Protein AF-A0AAW1Q5T8-F1 (afdb_monomer)

InterPro domains:
  IPR002641 Patatin-like phospholipase domain [PF01734] (44-123)
  IPR002641 Patatin-like phospholipase domain [PS51635] (44-429)
  IPR016035 Acyl transferase/acyl hydrolase/lysophospholipase [SSF52151] (39-490)

Mean predicted aligned error: 12.81 Å

Foldseek 3Di:
DDDDDDDPPQPPPCPPQFQTDAFADQAAAWEWDWDFDFLFQEEEWEFAFFLLSLLVLLVVQSLQLLLLVLCLVCQVPIATDPPTPDRGRDNDSNRHGYQVQSLHQEYEYFASSLLLSLQSQLLLPPFQLLVDPLLVVLLVVQACDCPALSNVLSVSDVRHDDSSRAGRSGSNSVSSLCQSLLCLQFPAPPLLDPCVLVVQQPDCVVRVVVVVVVVVVVPPDDDDDPDVVVVVCVVCVVQPDDDDDSVSNSVPDDSVRSSVVCQQCNLVRHARGERRSLLVSLCNRLPQDKLPPPSSGSHKYWYWWAFPVVGWTKIWTQNDVVSKTWIKTQALDDDPVVCVLVVVVQDDPQDVLQVVVNNRMDTDIQWMWGSSQRNSQQNQARSHYHWGKTWTWGFGDDDPDDDDRDIDTDITTIHHSLLPASICQVVSLVVSQSVVDDPDPDDRQSLSAAYETEYSAAAPDDLDQPDPPDDPCSCPRVQNSVSNCSNRVRVVVCVVVCCCCVCPPNNHDCLRHHYQYFYQCLLDPDVPPPDFDADSNRHGLNVLSSDSRDSVCSSVSNSSSSSSCSSCVVSSSCSCCQRSNDDPPSPD

Nearest PDB structures (foldseek):
  4pka-assembly1_X  TM=7.170E-01  e=7.133E-14  Solanum cardiophyllum
  1oxw-assembly1_B  TM=7.254E-01  e=3.606E-13  Solanum cardiophyllum
  8v84-assembly1_Z  TM=2.353E-01  e=6.059E+00  Saccharomyces cerevisiae BY4741

Secondary structure (DSSP, 8-state):
---------------TTPPPPP---SS---B--B----SSEEEEEE---GGGGHHHHHHHHHHHHHHHHHHHHTTTTPPBPTT-S-SS--SSGGG-B--GGGT-SEEEEETHHHHHHHHHHTTTTT--GGG-HHHHHHHHHS---TTSHHHHHHHHHHHH--GGG--TT-HHHHHHHHHHHHHHHSPPP-TT-TTHHHHHS--HHHHHHHHHHHHHHHHS---S-TTHHHHHHHHHHHH--S---HHHHHTTS-HHHHHHHHHHHHHHHS-SS-SHHHHHHHHHHHTT-BTTSTTS-SSEEEEEEEETTTTEEEEEEEETTTTEEEEEEE-SS--HHHHHHTTGGGSPP--TTSSTT-TTEEEEES-B-BHHHHHHHHT--TTTSPPEEEEEEE-PPPPTT--S-PPEEEEEEEEEGGGT-S--HHHHHHHHHHTT--SS-----GGGEEEEEE---B--S----SSTT--HHHHHHTTSHHHHHHHHHHHHHHHHHHIIIIIIIS---GGGEEEE--BTTTTSS-TT--S----TTS--HHHHHT-SS-GGGHHHHHHHHHHHHHHHHHHHHHHIIIIIS--TT---

pLDDT: mean 72.81, std 19.23, range [24.62, 97.06]

Solvent-accessible surface area (backbone atoms only — not comparable to full-atom values): 32273 Å² total; per-residue (Å²): 134,83,83,74,77,78,76,85,69,76,72,89,60,67,54,91,68,47,60,74,85,77,58,51,44,82,52,74,53,50,46,50,42,64,59,68,74,71,87,38,54,26,34,40,22,24,17,31,37,45,66,24,36,44,21,37,44,46,40,49,43,55,49,52,50,46,48,38,47,52,49,45,74,43,42,91,81,49,49,60,38,89,91,22,77,42,85,67,78,59,93,48,56,71,67,39,45,59,50,68,31,82,72,26,59,30,32,16,4,3,16,41,12,17,51,54,27,49,34,30,22,25,39,19,48,90,31,52,53,57,74,36,68,58,45,52,48,43,66,71,62,45,44,83,55,57,88,43,61,68,10,43,53,30,48,54,46,62,61,32,48,42,64,46,47,33,40,57,24,22,55,64,26,54,49,46,49,52,62,53,36,38,66,44,40,55,34,70,69,73,66,84,49,78,73,50,62,75,72,64,51,61,59,70,83,61,40,48,59,53,52,48,54,50,46,56,68,67,69,50,94,77,84,90,78,88,67,63,54,62,63,48,48,53,54,41,67,75,72,52,69,101,68,93,46,80,67,66,61,56,75,74,43,54,72,71,52,45,34,54,49,45,65,66,44,36,48,74,78,40,42,52,22,56,55,65,32,41,50,54,51,33,42,61,41,42,48,90,37,26,70,76,37,84,82,39,54,72,24,14,39,34,37,29,21,25,32,61,84,79,68,37,50,32,32,40,39,36,42,50,94,78,69,44,29,22,38,34,34,68,41,75,64,79,52,73,65,54,38,60,74,66,50,49,90,52,56,75,74,70,53,96,62,51,59,71,89,39,73,43,47,42,74,47,71,66,38,31,39,44,52,39,39,55,32,46,14,10,46,8,34,81,52,39,24,54,68,23,74,34,59,42,30,34,63,60,57,85,54,102,85,56,90,69,81,54,74,45,74,46,77,42,47,22,23,18,3,33,82,74,33,12,39,32,48,68,59,43,51,51,55,55,55,52,74,66,50,75,86,50,92,69,76,91,59,71,81,44,39,29,36,42,34,34,35,28,51,46,51,92,69,84,83,75,63,97,47,94,83,61,50,74,62,53,45,51,66,71,71,38,49,54,60,50,49,50,42,51,48,41,37,50,52,50,49,53,49,43,51,47,47,42,41,72,73,67,59,42,59,71,69,34,58,39,74,50,71,40,34,55,67,65,45,41,99,48,95,83,58,94,59,76,71,57,42,93,78,67,49,41,50,50,65,54,49,68,48,41,80,56,72,89,42,54,66,57,35,44,52,50,14,52,35,38,36,51,64,38,29,57,58,55,48,47,32,39,43,60,62,53,54,55,59,98,80,72,89,121

Sequence (588 aa):
MTDIAPSAVVKDQAKAGKPPTIVYPDQPVPYLRVERKRPLKTILSIDGGGIRGLIPAVVLEYLEFSIKQAIVKGRAAIKVTADSELKTIPDDPNKFYILLADYFDVVAGTSTGAILATYLAAKGAKYDAPADPDIKRFLAGLPADTALSGGRDAAYWRKRYSANSLHRGAISSAQAIFLAKSNFIFPKPDFSNPKMLDNVLPPEEELNPLLATIKDRITGPVRFYDILGHAKNWFIDRIAGDTWTKASLLDKLSAEQREKLASSLWGVLRPKYTAQGIEATLKLVLEDARFSTKDALHTSLVVQSFELDYNRPFTFWFHRPAQMSGYATLSRALTKEEEQDMDLNFFEPPTEDDFTWLPEFTFIPGVDVSLAQVVRSSTAAPTFLPAATVDLTYTPKKGPNSPGNVPVTVPRQLCDGGVCANSPTMIAVAFAVGSLRDGNDLPINLKQTATLSLGTGQTVTSTKLASPDAGALDWVLRGGRLVDILSSSAPEIQAALGEFFLFKEIGLHVLQFVRIQTTAINIEGSPDDEKDIPLSSGRNPSEVLKHMDDSTFTWDLLEIGERAVQANWTLIDAFVKHNLFPGEGNES

Organism: NCBI:txid41462

Radius of gyration: 26.22 Å; Cα contacts (8 Å, |Δi|>4): 1031; chains: 1; bounding box: 91×66×71 Å

Structure (mmCIF, N/CA/C/O backbone):
data_AF-A0AAW1Q5T8-F1
#
_entry.id   AF-A0AAW1Q5T8-F1
#
loop_
_atom_site.group_PDB
_atom_site.id
_atom_site.type_symbol
_atom_site.label_atom_id
_atom_site.label_alt_id
_atom_site.label_comp_id
_atom_site.label_asym_id
_atom_site.label_entity_id
_atom_site.label_seq_id
_atom_site.pdbx_PDB_ins_code
_atom_site.Cartn_x
_atom_site.Cartn_y
_atom_site.Cartn_z
_atom_site.occupancy
_atom_site.B_iso_or_equiv
_atom_site.auth_seq_id
_atom_site.auth_comp_id
_atom_site.auth_asym_id
_atom_site.auth_atom_id
_atom_site.pdbx_PDB_model_num
ATOM 1 N N . MET A 1 1 ? -43.045 3.333 -20.125 1.00 30.61 1 MET A N 1
ATOM 2 C CA . MET A 1 1 ? -42.850 2.638 -18.839 1.00 30.61 1 MET A CA 1
ATOM 3 C C . MET A 1 1 ? -41.434 2.112 -18.861 1.00 30.61 1 MET A C 1
ATOM 5 O O . MET A 1 1 ? -41.093 1.363 -19.760 1.00 30.61 1 MET A O 1
ATOM 9 N N . THR A 1 2 ? -40.595 2.682 -18.009 1.00 27.05 2 THR A N 1
ATOM 10 C CA . THR A 1 2 ? -39.153 2.450 -17.909 1.00 27.05 2 THR A CA 1
ATOM 11 C C . THR A 1 2 ? -38.882 1.087 -17.286 1.00 27.05 2 THR A C 1
ATOM 13 O O . THR A 1 2 ? -39.227 0.881 -16.122 1.00 27.05 2 THR A O 1
ATOM 16 N N . ASP A 1 3 ? -38.256 0.191 -18.046 1.00 24.62 3 ASP A N 1
ATOM 17 C CA . ASP A 1 3 ? -37.654 -1.029 -17.515 1.00 24.62 3 ASP A CA 1
ATOM 18 C C . ASP A 1 3 ? -36.470 -0.643 -16.625 1.00 24.62 3 ASP A C 1
ATOM 20 O O . ASP A 1 3 ? -35.411 -0.215 -17.087 1.00 24.62 3 ASP A O 1
ATOM 24 N N . ILE A 1 4 ? -36.690 -0.746 -15.318 1.00 28.94 4 ILE A N 1
ATOM 25 C CA . ILE A 1 4 ? -35.645 -0.713 -14.302 1.00 28.94 4 ILE A CA 1
ATOM 26 C C . ILE A 1 4 ? -34.812 -1.979 -14.519 1.00 28.94 4 ILE A C 1
ATOM 28 O O . ILE A 1 4 ? -35.325 -3.089 -14.366 1.00 28.94 4 ILE A O 1
ATOM 32 N N . ALA A 1 5 ? -33.544 -1.818 -14.906 1.00 27.48 5 ALA A N 1
ATOM 33 C CA . ALA A 1 5 ? -32.599 -2.926 -14.976 1.00 27.48 5 ALA A CA 1
ATOM 34 C C . ALA A 1 5 ? -32.610 -3.684 -13.632 1.00 27.48 5 ALA A C 1
ATOM 36 O O . ALA A 1 5 ? -32.605 -3.041 -12.576 1.00 27.48 5 ALA A O 1
ATOM 37 N N . PRO A 1 6 ? -32.681 -5.026 -13.643 1.00 33.34 6 PRO A N 1
ATOM 38 C CA . PRO A 1 6 ? -32.871 -5.796 -12.427 1.00 33.34 6 PRO A CA 1
ATOM 39 C C . PRO A 1 6 ? -31.705 -5.538 -11.475 1.00 33.34 6 PRO A C 1
ATOM 41 O O . PRO A 1 6 ? -30.543 -5.622 -11.870 1.00 33.34 6 PRO A O 1
ATOM 44 N N . SER A 1 7 ? -32.051 -5.226 -10.223 1.00 34.53 7 SER A N 1
ATOM 45 C CA . SER A 1 7 ? -31.158 -5.211 -9.064 1.00 34.53 7 SER A CA 1
ATOM 46 C C . SER A 1 7 ? -30.078 -6.277 -9.214 1.00 34.53 7 SER A C 1
ATOM 48 O O . SER A 1 7 ? -30.418 -7.441 -9.440 1.00 34.53 7 SER A O 1
ATOM 50 N N . ALA A 1 8 ? -28.807 -5.884 -9.111 1.00 36.66 8 ALA A N 1
ATOM 51 C CA . ALA A 1 8 ? -27.667 -6.785 -9.173 1.00 36.66 8 ALA A CA 1
ATOM 52 C C . ALA A 1 8 ? -27.800 -7.861 -8.085 1.00 36.66 8 ALA A C 1
ATOM 54 O O . ALA A 1 8 ? -27.417 -7.680 -6.934 1.00 36.66 8 ALA A O 1
ATOM 55 N N . VAL A 1 9 ? -28.409 -8.985 -8.452 1.00 34.69 9 VAL A N 1
ATOM 56 C CA . VAL A 1 9 ? -28.464 -10.180 -7.627 1.00 34.69 9 VAL A CA 1
ATOM 57 C C . VAL A 1 9 ? -27.027 -10.668 -7.525 1.00 34.69 9 VAL A C 1
ATOM 59 O O . VAL A 1 9 ? -26.434 -11.047 -8.539 1.00 34.69 9 VAL A O 1
ATOM 62 N N . VAL A 1 10 ? -26.476 -10.688 -6.308 1.00 41.84 10 VAL A N 1
ATOM 63 C CA . VAL A 1 10 ? -25.412 -11.630 -5.952 1.00 41.84 10 VAL A CA 1
ATOM 64 C C . VAL A 1 10 ? -25.967 -12.997 -6.335 1.00 41.84 10 VAL A C 1
ATOM 66 O O . VAL A 1 10 ? -26.798 -13.550 -5.617 1.00 41.84 10 VAL A O 1
ATOM 69 N N . LYS A 1 11 ? -25.632 -13.503 -7.530 1.00 38.94 11 LYS A N 1
ATOM 70 C CA . LYS A 1 11 ? -26.010 -14.862 -7.909 1.00 38.94 11 LYS A CA 1
ATOM 71 C C . LYS A 1 11 ? -25.298 -15.755 -6.917 1.00 38.94 11 LYS A C 1
ATOM 73 O O . LYS A 1 11 ? -24.079 -15.880 -6.964 1.00 38.94 11 LYS A O 1
ATOM 78 N N . ASP A 1 12 ? -26.094 -16.286 -6.006 1.00 39.62 12 ASP A N 1
ATOM 79 C CA . ASP A 1 12 ? -25.748 -17.195 -4.934 1.00 39.62 12 ASP A CA 1
ATOM 80 C C . ASP A 1 12 ? -24.880 -18.344 -5.486 1.00 39.62 12 ASP A C 1
ATOM 82 O O . ASP A 1 12 ? -25.360 -19.348 -6.011 1.00 39.62 12 ASP A O 1
ATOM 86 N N . GLN A 1 13 ? -23.565 -18.125 -5.490 1.00 42.69 13 GLN A N 1
ATOM 87 C CA . GLN A 1 13 ? -22.528 -19.096 -5.839 1.00 42.69 13 GLN A CA 1
ATOM 88 C C . GLN A 1 13 ? -21.504 -19.234 -4.712 1.00 42.69 13 GLN A C 1
ATOM 90 O O . GLN A 1 13 ? -20.452 -19.845 -4.906 1.00 42.69 13 GLN A O 1
ATOM 95 N N . ALA A 1 14 ? -21.821 -18.743 -3.511 1.00 44.09 14 ALA A N 1
ATOM 96 C CA . ALA A 1 14 ? -21.071 -19.074 -2.310 1.00 44.09 14 ALA A CA 1
ATOM 97 C C . ALA A 1 14 ? -21.355 -20.537 -1.918 1.00 44.09 14 ALA A C 1
ATOM 99 O O . ALA A 1 14 ? -21.941 -20.836 -0.882 1.00 44.09 14 ALA A O 1
ATOM 100 N N . LYS A 1 15 ? -20.915 -21.490 -2.750 1.00 48.88 15 LYS A N 1
ATOM 101 C CA . LYS A 1 15 ? -20.532 -22.803 -2.230 1.00 48.88 15 LYS A CA 1
ATOM 102 C C . LYS A 1 15 ? -19.481 -22.524 -1.156 1.00 48.88 15 LYS A C 1
ATOM 104 O O . LYS A 1 15 ? -18.537 -21.783 -1.430 1.00 48.88 15 LYS A O 1
ATOM 109 N N . ALA A 1 16 ? -19.677 -23.060 0.049 1.00 52.53 16 ALA A N 1
ATOM 110 C CA . ALA A 1 16 ? -18.773 -22.857 1.178 1.00 52.53 16 ALA A CA 1
ATOM 111 C C . ALA A 1 16 ? -17.307 -22.990 0.720 1.00 52.53 16 ALA A C 1
ATOM 113 O O . ALA A 1 16 ? -16.921 -24.031 0.192 1.00 52.53 16 ALA A O 1
ATOM 114 N N . GLY A 1 17 ? -16.534 -21.907 0.849 1.00 60.81 17 GLY A N 1
ATOM 115 C CA . GLY A 1 17 ? -15.113 -21.866 0.488 1.00 60.81 17 GLY A CA 1
ATOM 116 C C . GLY A 1 17 ? -14.743 -21.211 -0.852 1.00 60.81 17 GLY A C 1
ATOM 117 O O . GLY A 1 17 ? -13.552 -21.106 -1.122 1.00 60.81 17 GLY A O 1
ATOM 118 N N . LYS A 1 18 ? -15.687 -20.729 -1.681 1.00 71.19 18 LYS A N 1
ATOM 119 C CA . LYS A 1 18 ? -15.359 -19.982 -2.921 1.00 71.19 18 LYS A CA 1
ATOM 120 C C . LYS A 1 18 ? -15.565 -18.468 -2.789 1.00 71.19 18 LYS A C 1
ATOM 122 O O . LYS A 1 18 ? -16.544 -18.068 -2.151 1.00 71.19 18 LYS A O 1
ATOM 127 N N . PRO A 1 19 ? -14.704 -17.636 -3.413 1.00 76.19 19 PRO A N 1
ATOM 128 C CA . PRO A 1 19 ? -14.901 -16.196 -3.409 1.00 76.19 19 PRO A CA 1
ATOM 129 C C . PRO A 1 19 ? -16.134 -15.793 -4.237 1.00 76.19 19 PRO A C 1
ATOM 131 O O . PRO A 1 19 ? -16.486 -16.466 -5.211 1.00 76.19 19 PRO A O 1
ATOM 134 N N . PRO A 1 20 ? -16.806 -14.702 -3.851 1.00 78.44 20 PRO A N 1
ATOM 135 C CA . PRO A 1 20 ? -17.984 -14.174 -4.531 1.00 78.44 20 PRO A CA 1
ATOM 136 C C . PRO A 1 20 ? -17.602 -13.477 -5.842 1.00 78.44 20 PRO A C 1
ATOM 138 O O . PRO A 1 20 ? -16.499 -12.976 -5.986 1.00 78.44 20 PRO A O 1
ATOM 141 N N . THR A 1 21 ? -18.523 -13.353 -6.796 1.00 74.25 21 THR A N 1
ATOM 142 C CA . THR A 1 21 ? -18.317 -12.398 -7.897 1.00 74.25 21 THR A CA 1
ATOM 143 C C . THR A 1 21 ? -18.664 -10.997 -7.406 1.00 74.25 21 THR A C 1
ATOM 145 O O . THR A 1 21 ? -19.817 -10.741 -7.058 1.00 74.25 21 THR A O 1
ATOM 148 N N . ILE A 1 22 ? -17.681 -10.096 -7.377 1.00 74.12 22 ILE A N 1
ATOM 149 C CA . ILE A 1 22 ? -17.899 -8.690 -7.021 1.00 74.12 22 ILE A CA 1
ATOM 150 C C . ILE A 1 22 ? -18.443 -7.955 -8.248 1.00 74.12 22 ILE A C 1
ATOM 152 O O . ILE A 1 22 ? -17.865 -8.018 -9.332 1.00 74.12 22 ILE A O 1
ATOM 156 N N . VAL A 1 23 ? -19.575 -7.276 -8.075 1.00 71.38 23 VAL A N 1
ATOM 157 C CA . VAL A 1 23 ? -20.177 -6.384 -9.069 1.00 71.38 23 VAL A CA 1
ATOM 158 C C . VAL A 1 23 ? -20.595 -5.130 -8.326 1.00 71.38 23 VAL A C 1
ATOM 160 O O . VAL A 1 23 ? -21.403 -5.212 -7.398 1.00 71.38 23 VAL A O 1
ATOM 163 N N . TYR A 1 24 ? -20.042 -3.982 -8.706 1.00 72.81 24 TYR A N 1
ATOM 164 C CA . TYR A 1 24 ? -20.463 -2.723 -8.115 1.00 72.81 24 TYR A CA 1
ATOM 165 C C . TYR A 1 24 ? -21.711 -2.180 -8.814 1.00 72.81 24 TYR A C 1
ATOM 167 O O . TYR A 1 24 ? -21.889 -2.383 -10.017 1.00 72.81 24 TYR A O 1
ATOM 175 N N . PRO A 1 25 ? -22.590 -1.485 -8.079 1.00 72.06 25 PRO A N 1
ATOM 176 C CA . PRO A 1 25 ? -23.749 -0.848 -8.679 1.00 72.06 25 PRO A CA 1
ATOM 177 C C . PRO A 1 25 ? -23.338 0.278 -9.638 1.00 72.06 25 PRO A C 1
ATOM 179 O O . PRO A 1 25 ? -22.378 1.009 -9.407 1.00 72.06 25 PRO A O 1
ATOM 182 N N . ASP A 1 26 ? -24.146 0.483 -10.680 1.00 72.19 26 ASP A N 1
ATOM 183 C CA . ASP A 1 26 ? -24.003 1.598 -11.631 1.00 72.19 26 ASP A CA 1
ATOM 184 C C . ASP A 1 26 ? -24.466 2.954 -11.068 1.00 72.19 26 ASP A C 1
ATOM 186 O O . ASP A 1 26 ? -24.512 3.960 -11.781 1.00 72.19 26 ASP A O 1
ATOM 190 N N . GLN A 1 27 ? -24.830 2.991 -9.787 1.00 77.06 27 GLN A N 1
ATOM 191 C CA . GLN A 1 27 ? -25.296 4.174 -9.075 1.00 77.06 27 GLN A CA 1
ATOM 192 C C . GLN A 1 27 ? -24.380 4.445 -7.879 1.00 77.06 27 GLN A C 1
ATOM 194 O O . GLN A 1 27 ? -23.936 3.483 -7.245 1.00 77.06 27 GLN A O 1
ATOM 199 N N . PRO A 1 28 ? -24.136 5.722 -7.531 1.00 81.69 28 PRO A N 1
ATOM 200 C CA . PRO A 1 28 ? -23.394 6.062 -6.327 1.00 81.69 28 PRO A CA 1
ATOM 201 C C . PRO A 1 28 ? -24.065 5.449 -5.099 1.00 81.69 28 PRO A C 1
ATOM 203 O O . PRO A 1 28 ? -25.285 5.540 -4.939 1.00 81.69 28 PRO A O 1
ATOM 206 N N . VAL A 1 29 ? -23.265 4.854 -4.221 1.00 88.12 29 VAL A N 1
ATOM 207 C CA . VAL A 1 29 ? -23.738 4.344 -2.934 1.00 88.12 29 VAL A CA 1
ATOM 208 C C . VAL A 1 29 ? -23.174 5.169 -1.782 1.00 88.12 29 VAL A C 1
ATOM 210 O O . VAL A 1 29 ? -22.064 5.684 -1.897 1.00 88.12 29 VAL A O 1
ATOM 213 N N . PRO A 1 30 ? -23.925 5.327 -0.679 1.00 92.31 30 PRO A N 1
ATOM 214 C CA . PRO A 1 30 ? -23.483 6.123 0.457 1.00 92.31 30 PRO A CA 1
ATOM 215 C C . PRO A 1 30 ? -22.406 5.417 1.288 1.00 92.31 30 PRO A C 1
ATOM 217 O O . PRO A 1 30 ? -22.300 4.184 1.313 1.00 92.31 30 PRO A O 1
ATOM 220 N N . TYR A 1 31 ? -21.638 6.218 2.017 1.00 93.50 31 TYR A N 1
ATOM 221 C CA . TYR A 1 31 ? -20.600 5.764 2.935 1.00 93.50 31 TYR A CA 1
ATOM 222 C C . TYR A 1 31 ? -21.183 5.186 4.231 1.00 93.50 31 TYR A C 1
ATOM 224 O O . TYR A 1 31 ? -21.898 5.865 4.984 1.00 93.50 31 TYR A O 1
ATOM 232 N N . LEU A 1 32 ? -20.804 3.944 4.546 1.00 96.00 32 LEU A N 1
ATOM 233 C CA . LEU A 1 32 ? -21.110 3.301 5.819 1.00 96.00 32 LEU A CA 1
ATOM 234 C C . LEU A 1 32 ? -19.870 3.202 6.710 1.00 96.00 32 LEU A C 1
ATOM 236 O O . LEU A 1 32 ? -18.862 2.600 6.336 1.00 96.00 32 LEU A O 1
ATOM 240 N N . ARG A 1 33 ? -19.999 3.689 7.946 1.00 95.31 33 ARG A N 1
ATOM 241 C CA . ARG A 1 33 ? -19.052 3.410 9.027 1.00 95.31 33 ARG A CA 1
ATOM 242 C C . ARG A 1 33 ? -19.789 2.886 10.247 1.00 95.31 33 ARG A C 1
ATOM 244 O O . ARG A 1 33 ? -20.857 3.375 10.609 1.00 95.31 33 ARG A O 1
ATOM 251 N N . VAL A 1 34 ? -19.212 1.865 10.868 1.00 94.81 34 VAL A N 1
ATOM 252 C CA . VAL A 1 34 ? -19.813 1.169 12.002 1.00 94.81 34 VAL A CA 1
ATOM 253 C C . VAL A 1 34 ? -18.882 1.129 13.205 1.00 94.81 34 VAL A C 1
ATOM 255 O O . VAL A 1 34 ? -17.657 1.154 13.072 1.00 94.81 34 VAL A O 1
ATOM 258 N N . GLU A 1 35 ? -19.474 1.055 14.391 1.00 90.88 35 GLU A N 1
ATOM 259 C CA . GLU A 1 35 ? -18.755 0.738 15.617 1.00 90.88 35 GLU A CA 1
ATOM 260 C C . GLU A 1 35 ? -18.377 -0.746 15.606 1.00 90.88 35 GLU A C 1
ATOM 262 O O . GLU A 1 35 ? -19.206 -1.610 15.315 1.00 90.88 35 GLU A O 1
ATOM 267 N N . ARG A 1 36 ? -17.122 -1.054 15.943 1.00 85.88 36 ARG A N 1
ATOM 268 C CA . ARG A 1 36 ? -16.631 -2.432 16.059 1.00 85.88 36 ARG A CA 1
ATOM 269 C C . ARG A 1 36 ? -15.911 -2.638 17.380 1.00 85.88 36 ARG A C 1
ATOM 271 O O . ARG A 1 36 ? -15.220 -1.734 17.854 1.00 85.88 36 ARG A O 1
ATOM 278 N N . LYS A 1 37 ? -16.019 -3.848 17.932 1.00 80.25 37 LYS A N 1
ATOM 279 C CA . LYS A 1 37 ? -15.126 -4.294 19.007 1.00 80.25 37 LYS A CA 1
ATOM 280 C C . LYS A 1 37 ? -13.701 -4.364 18.447 1.00 80.25 37 LYS A C 1
ATOM 282 O O . LYS A 1 37 ? -13.496 -4.850 17.337 1.00 80.25 37 LYS A O 1
ATOM 287 N N . ARG A 1 38 ? -12.726 -3.859 19.204 1.00 76.81 38 ARG A N 1
ATOM 288 C CA . ARG A 1 38 ? -11.301 -3.862 18.834 1.00 76.81 38 ARG A CA 1
ATOM 289 C C . ARG A 1 38 ? -10.498 -4.634 19.882 1.00 76.81 38 ARG A C 1
ATOM 291 O O . ARG A 1 38 ? -9.821 -4.006 20.689 1.00 76.81 38 ARG A O 1
ATOM 298 N N . PRO A 1 39 ? -10.615 -5.973 19.934 1.00 75.75 39 PRO A N 1
ATOM 299 C CA . PRO A 1 39 ? -9.869 -6.761 20.915 1.00 75.75 39 PRO A CA 1
ATOM 300 C C . PRO A 1 39 ? -8.361 -6.754 20.633 1.00 75.75 39 PRO A C 1
ATOM 302 O O . PRO A 1 39 ? -7.564 -6.930 21.546 1.00 75.75 39 PRO A O 1
ATOM 305 N N . LEU A 1 40 ? -7.981 -6.544 19.369 1.00 86.75 40 LEU A N 1
ATOM 306 C CA . LEU A 1 40 ? -6.608 -6.553 18.884 1.0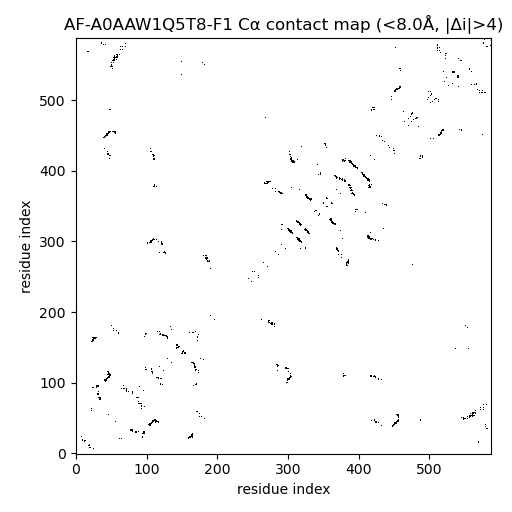0 86.75 40 LEU A CA 1
ATOM 307 C C . LEU A 1 40 ? -6.322 -5.271 18.099 1.00 86.75 40 LEU A C 1
ATOM 309 O O . LEU A 1 40 ? -7.206 -4.753 17.407 1.00 86.75 40 LEU A O 1
ATOM 313 N N . LYS A 1 41 ? -5.074 -4.800 18.156 1.00 88.88 41 LYS A N 1
ATOM 314 C CA . LYS A 1 41 ? -4.568 -3.750 17.270 1.00 88.88 41 LYS A CA 1
ATOM 315 C C . LYS A 1 41 ? -4.327 -4.353 15.884 1.00 88.88 41 LYS A C 1
ATOM 317 O O . LYS A 1 41 ? -3.536 -5.278 15.711 1.00 88.88 41 LYS A O 1
ATOM 322 N N . THR A 1 42 ? -5.062 -3.848 14.905 1.00 93.56 42 THR A N 1
ATOM 323 C CA . THR A 1 42 ? -5.157 -4.417 13.555 1.00 93.56 42 THR A CA 1
ATOM 324 C C . THR A 1 42 ? -4.188 -3.737 12.594 1.00 93.56 42 THR A C 1
ATOM 326 O O . THR A 1 42 ? -4.155 -2.510 12.509 1.00 93.56 42 THR A O 1
ATOM 329 N N . ILE A 1 43 ? -3.403 -4.527 11.863 1.00 95.38 43 ILE A N 1
ATOM 330 C CA . ILE A 1 43 ? -2.319 -4.056 10.996 1.00 95.38 43 ILE A CA 1
ATOM 331 C C . ILE A 1 43 ? -2.544 -4.589 9.583 1.00 95.38 43 ILE A C 1
ATOM 333 O O . ILE A 1 43 ? -2.709 -5.793 9.393 1.00 95.38 43 ILE A O 1
ATOM 337 N N . LEU A 1 44 ? -2.525 -3.697 8.595 1.00 97.06 44 LEU A N 1
ATOM 338 C CA . LEU A 1 44 ? -2.481 -4.045 7.178 1.00 97.06 44 LEU A CA 1
ATOM 339 C C . LEU A 1 44 ? -1.110 -3.675 6.619 1.00 97.06 44 LEU A C 1
ATOM 341 O O . LEU A 1 44 ? -0.719 -2.515 6.680 1.00 97.06 44 LEU A O 1
ATOM 345 N N . SER A 1 45 ? -0.389 -4.635 6.052 1.00 95.69 45 SER A N 1
ATOM 346 C CA . SER A 1 45 ? 0.918 -4.414 5.431 1.00 95.69 45 SER A CA 1
ATOM 347 C C . SER A 1 45 ? 0.893 -4.812 3.960 1.00 95.69 45 SER A C 1
ATOM 349 O O . SER A 1 45 ? 0.343 -5.857 3.617 1.00 95.69 45 SER A O 1
ATOM 351 N N . ILE A 1 46 ? 1.465 -3.973 3.094 1.00 95.75 46 ILE A N 1
ATOM 352 C CA . ILE A 1 46 ? 1.482 -4.169 1.642 1.00 95.75 46 ILE A CA 1
ATOM 353 C C . ILE A 1 46 ? 2.916 -4.036 1.125 1.00 95.75 46 ILE A C 1
ATOM 355 O O . ILE A 1 46 ? 3.572 -3.009 1.315 1.00 95.75 46 ILE A O 1
ATOM 359 N N . ASP A 1 47 ? 3.387 -5.070 0.443 1.00 93.56 47 ASP A N 1
ATOM 360 C CA . ASP A 1 47 ? 4.744 -5.132 -0.096 1.00 93.56 47 ASP A CA 1
ATOM 361 C C . ASP A 1 47 ? 4.976 -4.235 -1.317 1.00 93.56 47 ASP A C 1
ATOM 363 O O . ASP A 1 47 ? 4.047 -3.805 -2.010 1.00 93.56 47 ASP A O 1
ATOM 367 N N . GLY A 1 48 ? 6.256 -4.019 -1.622 1.00 89.38 48 GLY A N 1
ATOM 368 C CA . GLY A 1 48 ? 6.706 -3.435 -2.879 1.00 89.38 48 GLY A CA 1
ATOM 369 C C . GLY A 1 48 ? 6.800 -4.458 -4.013 1.00 89.38 48 GLY A C 1
ATOM 370 O O . GLY A 1 48 ? 6.976 -5.659 -3.798 1.00 89.38 48 GLY A O 1
ATOM 371 N N . GLY A 1 49 ? 6.646 -4.002 -5.258 1.00 85.19 49 GLY A N 1
ATOM 372 C CA . GLY A 1 49 ? 6.727 -4.888 -6.429 1.00 85.19 49 GLY A CA 1
ATOM 373 C C . GLY A 1 49 ? 6.357 -4.262 -7.770 1.00 85.19 49 GLY A C 1
ATOM 374 O O . GLY A 1 49 ? 5.974 -4.999 -8.682 1.00 85.19 49 GLY A O 1
ATOM 375 N N . GLY A 1 50 ? 6.419 -2.931 -7.877 1.00 85.38 50 GLY A N 1
ATOM 376 C CA . GLY A 1 50 ? 6.067 -2.191 -9.086 1.00 85.38 50 GLY A CA 1
ATOM 377 C C . GLY A 1 50 ? 4.625 -2.440 -9.542 1.00 85.38 50 GLY A C 1
ATOM 378 O O . GLY A 1 50 ? 3.698 -2.483 -8.733 1.00 85.38 50 GLY A O 1
ATOM 379 N N . ILE A 1 51 ? 4.413 -2.652 -10.842 1.00 83.94 51 ILE A N 1
ATOM 380 C CA . ILE A 1 51 ? 3.080 -2.872 -11.430 1.00 83.94 51 ILE A CA 1
ATOM 381 C C . ILE A 1 51 ? 2.330 -4.063 -10.794 1.00 83.94 51 ILE A C 1
ATOM 383 O O . ILE A 1 51 ? 1.098 -4.105 -10.792 1.00 83.94 51 ILE A O 1
ATOM 387 N N . ARG A 1 52 ? 3.050 -5.000 -10.162 1.00 89.19 52 ARG A N 1
ATOM 388 C CA . ARG A 1 52 ? 2.463 -6.155 -9.469 1.00 89.19 52 ARG A CA 1
ATOM 389 C C . ARG A 1 52 ? 1.678 -5.788 -8.209 1.00 89.19 52 ARG A C 1
ATOM 391 O O . ARG A 1 52 ? 0.949 -6.630 -7.698 1.00 89.19 52 ARG A O 1
ATOM 398 N N . GLY A 1 53 ? 1.728 -4.530 -7.756 1.00 90.31 53 GLY A N 1
ATOM 399 C CA . GLY A 1 53 ? 0.811 -3.990 -6.743 1.00 90.31 53 GLY A CA 1
ATOM 400 C C . GLY A 1 53 ? -0.680 -4.135 -7.095 1.00 90.31 53 GLY A C 1
ATOM 401 O O . GLY A 1 53 ? -1.523 -4.077 -6.204 1.00 90.31 53 GLY A O 1
ATOM 402 N N . LEU A 1 54 ? -1.016 -4.411 -8.360 1.00 90.38 54 LEU A N 1
ATOM 403 C CA . LEU A 1 54 ? -2.364 -4.820 -8.767 1.00 90.38 54 LEU A CA 1
ATOM 404 C C . LEU A 1 54 ? -2.841 -6.109 -8.077 1.00 90.38 54 LEU A C 1
ATOM 406 O O . LEU A 1 54 ? -4.020 -6.212 -7.755 1.00 90.38 54 LEU A O 1
ATOM 410 N N . ILE A 1 55 ? -1.943 -7.058 -7.789 1.00 92.50 55 ILE A N 1
ATOM 411 C CA . ILE A 1 55 ? -2.278 -8.318 -7.108 1.00 92.50 55 ILE A CA 1
ATOM 412 C C . ILE A 1 55 ? -2.854 -8.052 -5.706 1.00 92.50 55 ILE A C 1
ATOM 414 O O . ILE A 1 55 ? -4.003 -8.429 -5.462 1.00 92.50 55 ILE A O 1
ATOM 418 N N . PRO A 1 56 ? -2.140 -7.376 -4.778 1.00 95.06 56 PRO A N 1
ATOM 419 C CA . PRO A 1 56 ? -2.706 -7.068 -3.472 1.00 95.06 56 PRO A CA 1
ATOM 420 C C . PRO A 1 56 ? -3.896 -6.106 -3.567 1.00 95.06 56 PRO A C 1
ATOM 422 O O . PRO A 1 56 ? -4.780 -6.185 -2.722 1.00 95.06 56 PRO A O 1
ATOM 425 N N . ALA A 1 57 ? -3.987 -5.250 -4.592 1.00 94.19 57 ALA A N 1
ATOM 426 C CA . ALA A 1 57 ? -5.159 -4.396 -4.783 1.00 94.19 57 ALA A CA 1
ATOM 427 C C . ALA A 1 57 ? -6.447 -5.201 -5.055 1.00 94.19 57 ALA A C 1
ATOM 429 O O . ALA A 1 57 ? -7.490 -4.875 -4.486 1.00 94.19 57 ALA A O 1
ATOM 430 N N . VAL A 1 58 ? -6.364 -6.288 -5.835 1.00 91.94 58 VAL A N 1
ATOM 431 C CA . VAL A 1 58 ? -7.475 -7.241 -6.008 1.00 91.94 58 VAL A CA 1
ATOM 432 C C . VAL A 1 58 ? -7.801 -7.928 -4.681 1.00 91.94 58 VAL A C 1
ATOM 434 O O . VAL A 1 58 ? -8.960 -7.970 -4.279 1.00 91.94 58 VAL A O 1
ATOM 437 N N . VAL A 1 59 ? -6.798 -8.408 -3.937 1.00 94.69 59 VAL A N 1
ATOM 438 C CA . VAL A 1 59 ? -7.027 -9.043 -2.622 1.00 94.69 59 VAL A CA 1
ATOM 439 C C . VAL A 1 59 ? -7.747 -8.097 -1.651 1.00 94.69 59 VAL A C 1
ATOM 441 O O . VAL A 1 59 ? -8.680 -8.508 -0.959 1.00 94.69 59 VAL A O 1
ATOM 444 N N . LEU A 1 60 ? -7.361 -6.820 -1.626 1.00 96.31 60 LEU A N 1
ATOM 445 C CA . LEU A 1 60 ? -7.969 -5.785 -0.786 1.00 96.31 60 LEU A CA 1
ATOM 446 C C . LEU A 1 60 ? -9.437 -5.509 -1.143 1.00 96.31 60 LEU A C 1
ATOM 448 O O . LEU A 1 60 ? -10.233 -5.202 -0.261 1.00 96.31 60 LEU A O 1
ATOM 452 N N . GLU A 1 61 ? -9.824 -5.657 -2.405 1.00 92.12 61 GLU A N 1
ATOM 453 C CA . GLU A 1 61 ? -11.220 -5.543 -2.840 1.00 92.12 61 GLU A CA 1
ATOM 454 C C . GLU A 1 61 ? -12.098 -6.669 -2.295 1.00 92.12 61 GLU A C 1
ATOM 456 O O . GLU A 1 61 ? -13.206 -6.441 -1.807 1.00 92.12 61 GLU A O 1
ATOM 461 N N . TYR A 1 62 ? -11.573 -7.889 -2.306 1.00 93.25 62 TYR A N 1
ATOM 462 C CA . TYR A 1 62 ? -12.242 -9.039 -1.712 1.00 93.25 62 TYR A CA 1
ATOM 463 C C . TYR A 1 62 ? -12.282 -8.974 -0.187 1.00 93.25 62 TYR A C 1
ATOM 465 O O . TYR A 1 62 ? -13.281 -9.367 0.420 1.00 93.25 62 TYR A O 1
ATOM 473 N N . LEU A 1 63 ? -11.237 -8.426 0.434 1.00 95.94 63 LEU A N 1
ATOM 474 C CA . LEU A 1 63 ? -11.227 -8.104 1.856 1.00 95.94 63 LEU A CA 1
ATOM 475 C C . LEU A 1 63 ? -12.318 -7.080 2.202 1.00 95.94 63 LEU A C 1
ATOM 477 O O . LEU A 1 63 ? -13.082 -7.299 3.142 1.00 95.94 63 LEU A O 1
ATOM 481 N N . GLU A 1 64 ? -12.431 -5.996 1.425 1.00 94.50 64 GLU A N 1
ATOM 482 C CA . GLU A 1 64 ? -13.488 -4.991 1.580 1.00 94.50 64 GLU A CA 1
ATOM 483 C C . GLU A 1 64 ? -14.870 -5.647 1.492 1.00 94.50 64 GLU A C 1
ATOM 485 O O . GLU A 1 64 ? -15.723 -5.439 2.356 1.00 94.50 64 GLU A O 1
ATOM 490 N N . PHE A 1 65 ? -15.080 -6.511 0.499 1.00 92.06 65 PHE A N 1
ATOM 491 C CA . PHE A 1 65 ? -16.335 -7.235 0.347 1.00 92.06 65 PHE A CA 1
ATOM 492 C C . PHE A 1 65 ? -16.639 -8.171 1.531 1.00 92.06 65 PHE A C 1
ATOM 494 O O . PHE A 1 65 ? -17.765 -8.160 2.036 1.00 92.06 65 PHE A O 1
ATOM 501 N N . SER A 1 66 ? -15.659 -8.940 2.019 1.00 93.69 66 SER A N 1
ATOM 502 C CA . SER A 1 66 ? -15.830 -9.808 3.198 1.00 93.69 66 SER A CA 1
ATOM 503 C C . SER A 1 66 ? -16.203 -8.996 4.447 1.00 93.69 66 SER A C 1
ATOM 505 O O . SER A 1 66 ? -17.122 -9.371 5.181 1.00 93.69 66 SER A O 1
ATOM 507 N N . ILE A 1 67 ? -15.593 -7.821 4.646 1.00 95.38 67 ILE A N 1
ATOM 508 C CA . ILE A 1 67 ? -15.969 -6.898 5.728 1.00 95.38 67 ILE A CA 1
ATOM 509 C C . ILE A 1 67 ? -17.427 -6.446 5.579 1.00 95.38 67 ILE A C 1
ATOM 511 O O . ILE A 1 67 ? -18.198 -6.522 6.537 1.00 95.38 67 ILE A O 1
ATOM 515 N N . LYS A 1 68 ? -17.841 -6.019 4.381 1.00 93.88 68 LYS A N 1
ATOM 516 C CA . LYS A 1 68 ? -19.229 -5.602 4.117 1.00 93.88 68 LYS A CA 1
ATOM 517 C C . LYS A 1 68 ? -20.220 -6.730 4.420 1.00 93.88 68 LYS A C 1
ATOM 519 O O . LYS A 1 68 ? -21.261 -6.480 5.027 1.00 93.88 68 LYS A O 1
ATOM 524 N N . GLN A 1 69 ? -19.888 -7.974 4.070 1.00 92.19 69 GLN A N 1
ATOM 525 C CA . GLN A 1 69 ? -20.705 -9.139 4.421 1.00 92.19 69 GLN A CA 1
ATOM 526 C C . GLN A 1 69 ? -20.789 -9.371 5.933 1.00 92.19 69 GLN A C 1
ATOM 528 O O . GLN A 1 69 ? -21.879 -9.633 6.447 1.00 92.19 69 GLN A O 1
ATOM 533 N N . ALA A 1 70 ? -19.670 -9.260 6.654 1.00 92.62 70 ALA A N 1
ATOM 534 C CA . ALA A 1 70 ? -19.651 -9.396 8.108 1.00 92.62 70 ALA A CA 1
ATOM 535 C C . ALA A 1 70 ? -20.537 -8.335 8.786 1.00 92.62 70 ALA A C 1
ATOM 537 O O . ALA A 1 70 ? -21.321 -8.670 9.677 1.00 92.62 70 ALA A O 1
ATOM 538 N N . ILE A 1 71 ? -20.497 -7.090 8.298 1.00 94.81 71 ILE A N 1
ATOM 539 C CA . ILE A 1 71 ? -21.354 -5.990 8.764 1.00 94.81 71 ILE A CA 1
ATOM 540 C C . ILE A 1 71 ? -22.835 -6.308 8.539 1.00 94.81 71 ILE A C 1
ATOM 542 O O . ILE A 1 71 ? -23.630 -6.225 9.473 1.00 94.81 71 ILE A O 1
ATOM 546 N N . VAL A 1 72 ? -23.216 -6.712 7.322 1.00 93.31 72 VAL A N 1
ATOM 547 C CA . VAL A 1 72 ? -24.612 -7.050 6.996 1.00 93.31 72 VAL A CA 1
ATOM 548 C C . VAL A 1 72 ? -25.107 -8.226 7.839 1.00 93.31 72 VAL A C 1
ATOM 550 O O . VAL A 1 72 ? -26.229 -8.193 8.342 1.00 93.31 72 VAL A O 1
ATOM 553 N N . LYS A 1 73 ? -24.270 -9.247 8.054 1.00 91.56 73 LYS A N 1
ATOM 554 C CA . LYS A 1 73 ? -24.610 -10.406 8.891 1.00 91.56 73 LYS A CA 1
ATOM 555 C C . LYS A 1 73 ? -24.785 -10.022 10.365 1.00 91.56 73 LYS A C 1
ATOM 557 O O . LYS A 1 73 ? -25.695 -10.524 11.018 1.00 91.56 73 LYS A O 1
ATOM 562 N N . GLY A 1 74 ? -23.940 -9.127 10.880 1.00 90.25 74 GLY A N 1
ATOM 563 C CA . GLY A 1 74 ? -23.978 -8.631 12.260 1.00 90.25 74 GLY A CA 1
ATOM 564 C C . GLY A 1 74 ? -24.909 -7.437 12.493 1.00 90.25 74 GLY A C 1
ATOM 565 O O . GLY A 1 74 ? -24.959 -6.916 13.606 1.00 90.25 74 GLY A O 1
ATOM 566 N N . ARG A 1 75 ? -25.658 -6.991 11.475 1.00 91.12 75 ARG A N 1
ATOM 567 C CA . ARG A 1 75 ? -26.378 -5.703 11.463 1.00 91.12 75 ARG A CA 1
ATOM 568 C C . ARG A 1 75 ? -27.329 -5.454 12.635 1.00 91.12 75 ARG A C 1
ATOM 570 O O . ARG A 1 75 ? -27.619 -4.306 12.939 1.00 91.12 75 ARG A O 1
ATOM 577 N N . ALA A 1 76 ? -27.835 -6.510 13.273 1.00 88.75 76 ALA A N 1
ATOM 578 C CA . ALA A 1 76 ? -28.736 -6.396 14.420 1.00 88.75 76 ALA A CA 1
ATOM 579 C C . ALA A 1 76 ? -28.026 -5.919 15.702 1.00 88.75 76 ALA A C 1
ATOM 581 O O . ALA A 1 76 ? -28.668 -5.326 16.563 1.00 88.75 76 ALA A O 1
ATOM 582 N N . ALA A 1 77 ? -26.719 -6.173 15.827 1.00 90.00 77 ALA A N 1
ATOM 583 C CA . ALA A 1 77 ? -25.920 -5.857 17.014 1.00 90.00 77 ALA A CA 1
ATOM 584 C C . ALA A 1 77 ? -24.924 -4.705 16.790 1.00 90.00 77 ALA A C 1
ATOM 586 O O . ALA A 1 77 ? -24.369 -4.164 17.745 1.00 90.00 77 ALA A O 1
ATOM 587 N N . ILE A 1 78 ? -24.680 -4.329 15.534 1.00 92.44 78 ILE A N 1
ATOM 588 C CA . ILE A 1 78 ? -23.685 -3.326 15.154 1.00 92.44 78 ILE A CA 1
ATOM 589 C C . ILE A 1 78 ? -24.338 -1.943 15.066 1.00 92.44 78 ILE A C 1
ATOM 591 O O . ILE A 1 78 ? -25.347 -1.755 14.387 1.00 92.44 78 ILE A O 1
ATOM 595 N N . LYS A 1 79 ? -23.727 -0.951 15.719 1.00 94.06 79 LYS A N 1
ATOM 596 C CA . LYS A 1 79 ? -24.157 0.450 15.655 1.00 94.06 79 LYS A CA 1
ATOM 597 C C . LYS A 1 79 ? -23.471 1.184 14.506 1.00 94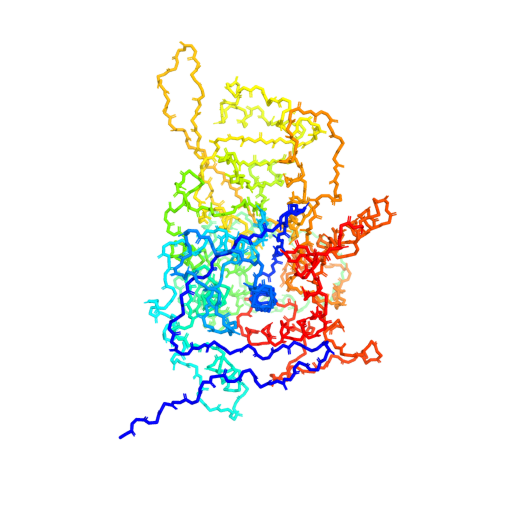.06 79 LYS A C 1
ATOM 599 O O . LYS A 1 79 ? -22.304 0.941 14.210 1.00 94.06 79 LYS A O 1
ATOM 604 N N . VAL A 1 80 ? -24.194 2.108 13.882 1.00 96.19 80 VAL A N 1
ATOM 605 C CA . VAL A 1 80 ? -23.663 3.016 12.856 1.00 96.19 80 VAL A CA 1
ATOM 606 C C . VAL A 1 80 ? -23.073 4.250 13.536 1.00 96.19 80 VAL A C 1
ATOM 608 O O . VAL A 1 80 ? -23.684 4.789 14.460 1.00 96.19 80 VAL A O 1
ATOM 611 N N . THR A 1 81 ? -21.893 4.695 13.103 1.00 94.88 81 THR A N 1
ATOM 612 C CA . THR A 1 81 ? -21.225 5.861 13.698 1.00 94.88 81 THR A CA 1
ATOM 613 C C . THR A 1 81 ? -21.834 7.176 13.205 1.00 94.88 81 THR A C 1
ATOM 615 O O . THR A 1 81 ? -22.486 7.243 12.162 1.00 94.88 81 THR A O 1
ATOM 618 N N . ALA A 1 82 ? -21.608 8.263 13.948 1.00 92.69 82 ALA A N 1
ATOM 619 C CA . ALA A 1 82 ? -22.173 9.576 13.624 1.00 92.69 82 ALA A CA 1
ATOM 620 C C . ALA A 1 82 ? -21.662 10.165 12.294 1.00 92.69 82 ALA A C 1
ATOM 622 O O . ALA A 1 82 ? -22.398 10.900 11.636 1.00 92.69 82 ALA A O 1
ATOM 623 N N . ASP A 1 83 ? -20.429 9.832 11.905 1.00 90.44 83 ASP A N 1
ATOM 624 C CA . ASP A 1 83 ? -19.759 10.267 10.674 1.00 90.44 83 ASP A CA 1
ATOM 625 C C . ASP A 1 83 ? -20.108 9.413 9.441 1.00 90.44 83 ASP A C 1
ATOM 627 O O . ASP A 1 83 ? -19.569 9.645 8.362 1.00 90.44 83 ASP A O 1
ATOM 631 N N . SER A 1 84 ? -21.010 8.436 9.579 1.00 93.75 84 SER A N 1
ATOM 632 C CA . SER A 1 84 ? -21.586 7.719 8.442 1.00 93.75 84 SER A CA 1
ATOM 633 C C . SER A 1 84 ? -22.705 8.530 7.774 1.00 93.75 84 SER A C 1
ATOM 635 O O . SER A 1 84 ? -23.511 9.192 8.439 1.00 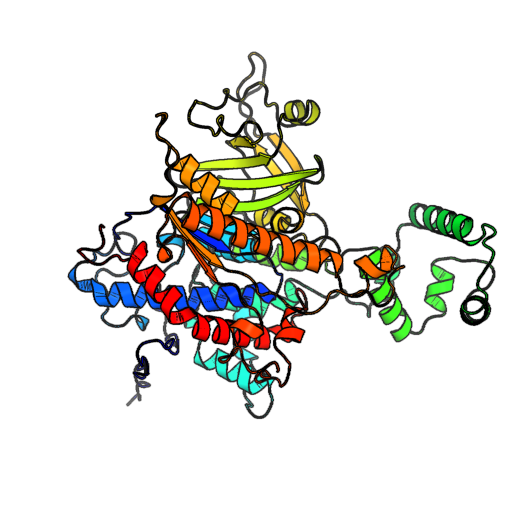93.75 84 SER A O 1
ATOM 637 N N . GLU A 1 85 ? -22.794 8.429 6.444 1.00 95.44 85 GLU A N 1
ATOM 638 C CA . GLU A 1 85 ? -23.894 9.005 5.657 1.00 95.44 85 GLU A CA 1
ATOM 639 C C . GLU A 1 85 ? -25.206 8.238 5.867 1.00 95.44 85 GLU A C 1
ATOM 641 O O . GLU A 1 85 ? -26.296 8.810 5.800 1.00 95.44 85 GLU A O 1
ATOM 646 N N . LEU A 1 86 ? -25.109 6.945 6.178 1.00 94.88 86 LEU A N 1
ATOM 647 C CA . LEU A 1 86 ? -26.244 6.108 6.537 1.00 94.88 86 LEU A CA 1
ATOM 648 C C . LEU A 1 86 ? -26.551 6.189 8.035 1.00 94.88 86 LEU A C 1
ATOM 650 O O . LEU A 1 86 ? -25.684 6.440 8.866 1.00 94.88 86 LEU A O 1
ATOM 654 N N . LYS A 1 87 ? -27.820 5.958 8.390 1.00 94.38 87 LYS A N 1
ATOM 655 C CA . LYS A 1 87 ? -28.276 5.843 9.792 1.00 94.38 87 LYS A CA 1
ATOM 656 C C . LYS A 1 87 ? -28.605 4.414 10.206 1.00 94.38 87 LYS A C 1
ATOM 658 O O . LYS A 1 87 ? -28.713 4.128 11.392 1.00 94.38 87 LYS A O 1
ATOM 663 N N . THR A 1 88 ? -28.768 3.523 9.235 1.00 94.69 88 THR A N 1
ATOM 664 C CA . THR A 1 88 ? -29.043 2.100 9.442 1.00 94.69 88 THR A CA 1
ATOM 665 C C . THR A 1 88 ? -28.196 1.281 8.478 1.00 94.69 88 THR A C 1
ATOM 667 O O . THR A 1 88 ? -27.812 1.774 7.417 1.00 94.69 88 THR A O 1
ATOM 670 N N . ILE A 1 89 ? -27.881 0.045 8.863 1.00 95.94 89 ILE A N 1
ATOM 671 C CA . ILE A 1 89 ? -27.100 -0.878 8.037 1.00 95.94 89 ILE A CA 1
ATOM 672 C C . ILE A 1 89 ? -28.042 -1.516 7.004 1.00 95.94 89 ILE A C 1
ATOM 674 O O . ILE A 1 89 ? -29.007 -2.173 7.412 1.00 95.94 89 ILE A O 1
ATOM 678 N N . PRO A 1 90 ? -27.791 -1.353 5.690 1.00 93.62 90 PRO A N 1
ATOM 679 C CA . PRO A 1 90 ? -28.597 -1.978 4.650 1.00 93.62 90 PRO A CA 1
ATOM 680 C C . PRO A 1 90 ? -28.540 -3.505 4.705 1.00 93.62 90 PRO A C 1
ATOM 682 O O . PRO A 1 90 ? -27.641 -4.111 5.287 1.00 93.62 90 PRO A O 1
ATOM 685 N N . ASP A 1 91 ? -29.507 -4.144 4.060 1.00 90.38 91 ASP A N 1
ATOM 686 C CA . ASP A 1 91 ? -29.598 -5.598 3.980 1.00 90.38 91 ASP A CA 1
ATOM 687 C C . ASP A 1 91 ? -28.706 -6.242 2.920 1.00 90.38 91 ASP A C 1
ATOM 689 O O . ASP A 1 91 ? -28.530 -7.459 2.927 1.00 90.38 91 ASP A O 1
ATOM 693 N N . ASP A 1 92 ? -28.136 -5.419 2.052 1.00 87.69 92 ASP A N 1
ATOM 694 C CA . ASP A 1 92 ? -27.336 -5.812 0.907 1.00 87.69 92 ASP A CA 1
ATOM 695 C C . ASP A 1 92 ? -25.981 -5.088 0.968 1.00 87.69 92 ASP A C 1
ATOM 697 O O . ASP A 1 92 ? -25.961 -3.849 1.030 1.00 87.69 92 ASP A O 1
ATOM 701 N N . PRO A 1 93 ? -24.846 -5.817 0.943 1.00 88.38 93 PRO A N 1
ATOM 702 C CA . PRO A 1 93 ? -23.522 -5.206 0.932 1.00 88.38 93 PRO A CA 1
ATOM 703 C C . PRO A 1 93 ? -23.313 -4.284 -0.277 1.00 88.38 93 PRO A C 1
ATOM 705 O O . PRO A 1 93 ? -22.505 -3.369 -0.208 1.00 88.38 93 PRO A O 1
ATOM 708 N N . ASN A 1 94 ? -24.043 -4.446 -1.378 1.00 86.19 94 ASN A N 1
ATOM 709 C CA . ASN A 1 94 ? -23.881 -3.596 -2.555 1.00 86.19 94 ASN A CA 1
ATOM 710 C C . ASN A 1 94 ? -24.534 -2.215 -2.420 1.00 86.19 94 ASN A C 1
ATOM 712 O O . ASN A 1 94 ? -24.334 -1.385 -3.294 1.00 86.19 94 ASN A O 1
ATOM 716 N N . LYS A 1 95 ? -25.280 -1.932 -1.343 1.00 89.75 95 LYS A N 1
ATOM 717 C CA . LYS A 1 95 ? -25.970 -0.641 -1.140 1.00 89.75 95 LYS A CA 1
ATOM 718 C C . LYS A 1 95 ? -25.143 0.410 -0.395 1.00 89.75 95 LYS A C 1
ATOM 720 O O . LYS A 1 95 ? -25.667 1.470 -0.068 1.00 89.75 95 LYS A O 1
ATOM 725 N N . PHE A 1 96 ? -23.887 0.115 -0.085 1.00 91.56 96 PHE A N 1
ATOM 726 C CA . PHE A 1 96 ? -22.979 1.031 0.596 1.00 91.56 96 PHE A CA 1
ATOM 727 C C . PHE A 1 96 ? -21.529 0.723 0.230 1.00 91.56 96 PHE A C 1
ATOM 729 O O . PHE A 1 96 ? -21.204 -0.393 -0.192 1.00 91.56 96 PHE A O 1
ATOM 736 N N . TYR A 1 97 ? -20.647 1.693 0.440 1.00 91.81 97 TYR A N 1
ATOM 737 C CA . TYR A 1 97 ? -19.206 1.457 0.449 1.00 91.81 97 TYR A CA 1
ATOM 738 C C . TYR A 1 97 ? -18.635 1.692 1.846 1.00 91.81 97 TYR A C 1
ATOM 740 O O . TYR A 1 97 ? -19.253 2.330 2.700 1.00 91.81 97 TYR A O 1
ATOM 748 N N . ILE A 1 98 ? -17.454 1.134 2.078 1.00 93.94 98 ILE A N 1
ATOM 749 C CA . ILE A 1 98 ? -16.685 1.307 3.307 1.00 93.94 98 ILE A CA 1
ATOM 750 C C . ILE A 1 98 ? -15.269 1.737 2.933 1.00 93.94 98 ILE A C 1
ATOM 752 O O . ILE A 1 98 ? -14.884 1.669 1.769 1.00 93.94 98 ILE A O 1
ATOM 756 N N . LEU A 1 99 ? -14.475 2.139 3.920 1.00 94.62 99 LEU A N 1
ATOM 757 C CA . LEU A 1 99 ? -13.069 2.470 3.717 1.00 94.62 99 LEU A CA 1
ATOM 758 C C . LEU A 1 99 ? -12.215 1.554 4.583 1.00 94.62 99 LEU A C 1
ATOM 760 O O . LEU A 1 99 ? -12.400 1.497 5.798 1.00 94.62 99 LEU A O 1
ATOM 764 N N . LEU A 1 100 ? -11.263 0.844 3.973 1.00 95.62 100 LEU A N 1
ATOM 765 C CA . LEU A 1 100 ? -10.415 -0.121 4.684 1.00 95.62 100 LEU A CA 1
ATOM 766 C C . LEU A 1 100 ? -9.644 0.517 5.850 1.00 95.62 100 LEU A C 1
ATOM 768 O O . LEU A 1 100 ? -9.458 -0.124 6.882 1.00 95.62 100 LEU A O 1
ATOM 772 N N . ALA A 1 101 ? -9.280 1.797 5.740 1.00 93.56 101 ALA A N 1
ATOM 773 C CA . ALA A 1 101 ? -8.614 2.543 6.808 1.00 93.56 101 ALA A CA 1
ATOM 774 C C . ALA A 1 101 ? -9.424 2.650 8.115 1.00 93.56 101 ALA A C 1
ATOM 776 O O . ALA A 1 101 ? -8.838 2.903 9.161 1.00 93.56 101 ALA A O 1
ATOM 777 N N . ASP A 1 102 ? -10.745 2.440 8.101 1.00 93.62 102 ASP A N 1
ATOM 778 C CA . ASP A 1 102 ? -11.548 2.412 9.334 1.00 93.62 102 ASP A CA 1
ATOM 779 C C . ASP A 1 102 ? -11.469 1.068 10.082 1.00 93.62 102 ASP A C 1
ATOM 781 O O . ASP A 1 102 ? -11.856 0.977 11.253 1.00 93.62 102 ASP A O 1
ATOM 785 N N . TYR A 1 103 ? -10.952 0.028 9.424 1.00 94.88 103 TYR A N 1
ATOM 786 C CA . TYR A 1 103 ? -10.891 -1.340 9.943 1.00 94.88 103 TYR A CA 1
ATOM 787 C C . TYR A 1 103 ? -9.476 -1.793 10.302 1.00 94.88 103 TYR A C 1
ATOM 789 O O . TYR A 1 103 ? -9.338 -2.831 10.941 1.00 94.88 103 TYR A O 1
ATOM 797 N N . PHE A 1 104 ? -8.459 -0.993 9.978 1.00 95.25 104 PHE A N 1
ATOM 798 C CA . PHE A 1 104 ? -7.067 -1.214 10.364 1.00 95.25 104 PHE A CA 1
ATOM 799 C C . PHE A 1 104 ? -6.542 -0.021 11.163 1.00 95.25 104 PHE A C 1
ATOM 801 O O . PHE A 1 104 ? -6.714 1.124 10.750 1.00 95.25 104 PHE A O 1
ATOM 808 N N . ASP A 1 105 ? -5.908 -0.280 12.307 1.00 93.00 105 ASP A N 1
ATOM 809 C CA . ASP A 1 105 ? -5.337 0.755 13.184 1.00 93.00 105 ASP A CA 1
ATOM 810 C C . ASP A 1 105 ? -3.967 1.250 12.684 1.00 93.00 105 ASP A C 1
ATOM 812 O O . ASP A 1 105 ? -3.558 2.378 12.984 1.00 93.00 105 ASP A O 1
ATOM 816 N N . VAL A 1 106 ? -3.273 0.400 11.919 1.00 94.88 106 VAL A N 1
ATOM 817 C CA . VAL A 1 106 ? -2.021 0.706 11.222 1.00 94.88 106 VAL A CA 1
ATOM 818 C C . VAL A 1 106 ? -2.094 0.178 9.793 1.00 94.88 106 VAL A C 1
ATOM 820 O O . VAL A 1 106 ? -2.438 -0.984 9.575 1.00 94.88 106 VAL A O 1
ATOM 823 N N . VAL A 1 107 ? -1.728 1.013 8.824 1.00 97.06 107 VAL A N 1
ATOM 824 C CA . VAL A 1 107 ? -1.513 0.607 7.432 1.00 97.06 107 VAL A CA 1
ATOM 825 C C . VAL A 1 107 ? -0.056 0.875 7.072 1.00 97.06 107 VAL A C 1
ATOM 827 O O . VAL A 1 107 ? 0.487 1.929 7.390 1.00 97.06 107 VAL A O 1
ATOM 830 N N . ALA A 1 108 ? 0.595 -0.089 6.435 1.00 96.50 108 ALA A N 1
ATOM 831 C CA . ALA A 1 108 ? 2.015 -0.051 6.136 1.00 96.50 108 ALA A CA 1
ATOM 832 C C . ALA A 1 108 ? 2.285 -0.389 4.673 1.00 96.50 108 ALA A C 1
ATOM 834 O O . ALA A 1 108 ? 1.651 -1.290 4.120 1.00 96.50 108 ALA A O 1
ATOM 835 N N . GLY A 1 109 ? 3.246 0.301 4.060 1.00 95.81 109 GLY A N 1
ATOM 836 C CA . GLY A 1 109 ? 3.589 0.083 2.660 1.00 95.81 109 GLY A CA 1
ATOM 837 C C . GLY A 1 109 ? 5.052 0.355 2.320 1.00 95.81 109 GLY A C 1
ATOM 838 O O . GLY A 1 109 ? 5.675 1.251 2.885 1.00 95.81 109 GLY A O 1
ATOM 839 N N . THR A 1 110 ? 5.572 -0.402 1.354 1.00 93.75 110 THR A N 1
ATOM 840 C CA . THR A 1 110 ? 6.873 -0.160 0.711 1.00 93.75 110 THR A CA 1
ATOM 841 C C . THR A 1 110 ? 6.677 -0.065 -0.799 1.00 93.75 110 THR A C 1
ATOM 843 O O . THR A 1 110 ? 5.890 -0.825 -1.359 1.00 93.75 110 THR A O 1
ATOM 846 N N . SER A 1 111 ? 7.378 0.842 -1.483 1.00 92.06 111 SER A N 1
ATOM 847 C CA . SER A 1 111 ? 7.307 1.010 -2.940 1.00 92.06 111 SER A CA 1
ATOM 848 C C . SER A 1 111 ? 5.864 1.173 -3.421 1.00 92.06 111 SER A C 1
ATOM 850 O O . SER A 1 111 ? 5.120 2.003 -2.900 1.00 92.06 111 SER A O 1
ATOM 852 N N . THR A 1 112 ? 5.405 0.380 -4.385 1.00 90.62 112 THR A N 1
ATOM 853 C CA . THR A 1 112 ? 3.996 0.386 -4.801 1.00 90.62 112 THR A CA 1
ATOM 854 C C . THR A 1 112 ? 3.016 0.123 -3.651 1.00 90.62 112 THR A C 1
ATOM 856 O O . THR A 1 112 ? 1.937 0.715 -3.625 1.00 90.62 112 THR A O 1
ATOM 859 N N . GLY A 1 113 ? 3.390 -0.686 -2.659 1.00 94.06 113 GLY A N 1
ATOM 860 C CA . GLY A 1 113 ? 2.619 -0.848 -1.431 1.00 94.06 113 GLY A CA 1
ATOM 861 C C . GLY A 1 113 ? 2.454 0.461 -0.659 1.00 94.06 113 GLY A C 1
ATOM 862 O O . GLY A 1 113 ? 1.391 0.687 -0.094 1.00 94.06 113 GLY A O 1
ATOM 863 N N . ALA A 1 114 ? 3.434 1.373 -0.699 1.00 95.38 114 ALA A N 1
ATOM 864 C CA . ALA A 1 114 ? 3.324 2.705 -0.099 1.00 95.38 114 ALA A CA 1
ATOM 865 C C . ALA A 1 114 ? 2.298 3.593 -0.821 1.00 95.38 114 ALA A C 1
ATOM 867 O O . ALA A 1 114 ? 1.629 4.392 -0.162 1.00 95.38 114 ALA A O 1
ATOM 868 N N . ILE A 1 115 ? 2.113 3.420 -2.139 1.00 94.25 115 ILE A N 1
ATOM 869 C CA . ILE A 1 115 ? 1.045 4.094 -2.899 1.00 94.25 115 ILE A CA 1
ATOM 870 C C . ILE A 1 115 ? -0.319 3.653 -2.362 1.00 94.25 115 ILE A C 1
ATOM 872 O O . ILE A 1 115 ? -1.130 4.496 -1.984 1.00 94.25 115 ILE A O 1
ATOM 876 N N . LEU A 1 116 ? -0.560 2.338 -2.284 1.00 94.88 116 LEU A N 1
ATOM 877 C CA . LEU A 1 116 ? -1.826 1.787 -1.790 1.00 94.88 116 LEU A CA 1
ATOM 878 C C . LEU A 1 116 ? -2.051 2.125 -0.311 1.00 94.88 116 LEU A C 1
ATOM 880 O O . LEU A 1 116 ? -3.118 2.611 0.050 1.00 94.88 116 LEU A O 1
ATOM 884 N N . ALA A 1 117 ? -1.042 1.924 0.537 1.00 96.25 117 ALA A N 1
ATOM 885 C CA . ALA A 1 117 ? -1.110 2.197 1.968 1.00 96.25 117 ALA A CA 1
ATOM 886 C C . ALA A 1 117 ? -1.440 3.666 2.254 1.00 96.25 117 ALA A C 1
ATOM 888 O O . ALA A 1 117 ? -2.372 3.950 3.005 1.00 96.25 117 ALA A O 1
ATOM 889 N N . THR A 1 118 ? -0.729 4.596 1.610 1.00 95.88 118 THR A N 1
ATOM 890 C CA . THR A 1 118 ? -0.952 6.036 1.800 1.00 95.88 118 THR A CA 1
ATOM 891 C C . THR A 1 118 ? -2.287 6.470 1.208 1.00 95.88 118 THR A C 1
ATOM 893 O O . THR A 1 118 ? -2.998 7.237 1.846 1.00 95.88 118 THR A O 1
ATOM 896 N N . TYR A 1 119 ? -2.683 5.941 0.043 1.00 95.06 119 TYR A N 1
ATOM 897 C CA . TYR A 1 119 ? -4.005 6.204 -0.531 1.00 95.06 119 TYR A CA 1
ATOM 898 C C . TYR A 1 119 ? -5.131 5.790 0.422 1.00 95.06 119 TYR A C 1
ATOM 900 O O . TYR A 1 119 ? -6.034 6.581 0.692 1.00 95.06 119 TYR A O 1
ATOM 908 N N . LEU A 1 120 ? -5.068 4.571 0.967 1.00 95.12 120 LEU A N 1
ATOM 909 C CA . LEU A 1 120 ? -6.062 4.070 1.913 1.00 95.12 120 LEU A CA 1
ATOM 910 C C . LEU A 1 120 ? -6.045 4.889 3.206 1.00 95.12 120 LEU A C 1
ATOM 912 O O . LEU A 1 120 ? -7.095 5.362 3.642 1.00 95.12 120 LEU A O 1
ATOM 916 N N . ALA A 1 121 ? -4.865 5.107 3.793 1.00 95.31 121 ALA A N 1
ATOM 917 C CA . ALA A 1 121 ? -4.720 5.844 5.043 1.00 95.31 121 ALA A CA 1
ATOM 918 C C . ALA A 1 121 ? -5.189 7.298 4.918 1.00 95.31 121 ALA A C 1
ATOM 920 O O . ALA A 1 121 ? -5.824 7.812 5.836 1.00 95.31 121 ALA A O 1
ATOM 921 N N . ALA A 1 122 ? -4.960 7.933 3.769 1.00 93.81 122 ALA A N 1
ATOM 922 C CA . ALA A 1 122 ? -5.442 9.276 3.471 1.00 93.81 122 ALA A CA 1
ATOM 923 C C . ALA A 1 122 ? -6.904 9.319 3.000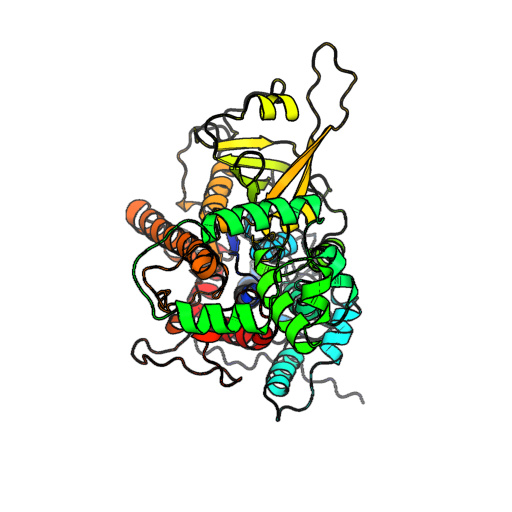 1.00 93.81 122 ALA A C 1
ATOM 925 O O . ALA A 1 122 ? -7.394 10.388 2.647 1.00 93.81 122 ALA A O 1
ATOM 926 N N . LYS A 1 123 ? -7.605 8.174 2.946 1.00 90.81 123 LYS A N 1
ATOM 927 C CA . LYS A 1 123 ? -8.941 8.034 2.338 1.00 90.81 123 LYS A CA 1
ATOM 928 C C . LYS A 1 123 ? -9.008 8.686 0.951 1.00 90.81 123 LYS A C 1
ATOM 930 O O . LYS A 1 123 ? -9.989 9.334 0.622 1.00 90.81 123 LYS A O 1
ATOM 935 N N . GLY A 1 124 ? -7.963 8.540 0.139 1.00 80.25 124 GLY A N 1
ATOM 936 C CA . GLY A 1 124 ? -7.859 9.164 -1.181 1.00 80.25 124 GLY A CA 1
ATOM 937 C C . GLY A 1 124 ? -7.836 10.697 -1.161 1.00 80.25 124 GLY A C 1
ATOM 938 O O . GLY A 1 124 ? -8.172 11.302 -2.171 1.00 80.25 124 GLY A O 1
ATOM 939 N N . ALA A 1 125 ? -7.485 11.326 -0.034 1.00 79.12 125 ALA A N 1
ATOM 940 C CA . ALA A 1 125 ? -7.438 12.776 0.167 1.00 79.12 125 ALA A CA 1
ATOM 941 C C . ALA A 1 125 ? -8.707 13.490 -0.340 1.00 79.12 125 ALA A C 1
ATOM 943 O O . ALA A 1 125 ? -9.820 13.022 -0.119 1.00 79.12 125 ALA A O 1
ATOM 944 N N . LYS A 1 126 ? -8.584 14.643 -1.006 1.00 75.81 126 LYS A N 1
ATOM 945 C CA . LYS A 1 126 ? -9.712 15.292 -1.692 1.00 75.81 126 LYS A CA 1
ATOM 946 C C . LYS A 1 126 ? -9.909 14.792 -3.129 1.00 75.81 126 LYS A C 1
ATOM 948 O O . LYS A 1 126 ? -10.751 15.324 -3.853 1.00 75.81 126 LYS A O 1
ATOM 953 N N . TYR A 1 127 ? -9.205 13.738 -3.532 1.00 81.62 127 TYR A N 1
ATOM 954 C CA . TYR A 1 127 ? -9.297 13.210 -4.882 1.00 81.62 127 TYR A CA 1
ATOM 955 C C . TYR A 1 127 ? -10.612 12.451 -5.099 1.00 81.62 127 TYR A C 1
ATOM 957 O O . TYR A 1 127 ? -11.053 11.660 -4.262 1.00 81.62 127 TYR A O 1
ATOM 965 N N . ASP A 1 128 ? -11.260 12.723 -6.228 1.00 83.44 128 ASP A N 1
ATOM 966 C CA . ASP A 1 128 ? -12.516 12.102 -6.639 1.00 83.44 128 ASP A CA 1
ATOM 967 C C . ASP A 1 128 ? -12.305 11.374 -7.972 1.00 83.44 128 ASP A C 1
ATOM 969 O O . ASP A 1 128 ? -12.321 11.981 -9.044 1.00 83.44 128 ASP A O 1
ATOM 973 N N . ALA A 1 129 ? -12.056 10.063 -7.900 1.00 83.50 129 ALA A N 1
ATOM 974 C CA . ALA A 1 129 ? -11.773 9.226 -9.068 1.00 83.50 129 ALA A CA 1
ATOM 975 C C . ALA A 1 129 ? -12.878 9.282 -10.152 1.00 83.50 129 ALA A C 1
ATOM 977 O O . ALA A 1 129 ? -12.533 9.419 -11.328 1.00 83.50 129 ALA A O 1
ATOM 978 N N . PRO A 1 130 ? -14.185 9.265 -9.810 1.00 82.81 130 PRO A N 1
ATOM 979 C CA . PRO A 1 130 ? -15.273 9.530 -10.754 1.00 82.81 130 PRO A CA 1
ATOM 980 C C . PRO A 1 130 ? -15.156 10.818 -11.555 1.00 82.81 130 PRO A C 1
ATOM 982 O O . PRO A 1 130 ? -15.710 10.889 -12.649 1.00 82.81 130 PRO A O 1
ATOM 985 N N . ALA A 1 131 ? -14.509 11.859 -11.029 1.00 84.56 131 ALA A N 1
ATOM 986 C CA . ALA A 1 131 ? -14.388 13.143 -11.705 1.00 84.56 131 ALA A CA 1
ATOM 987 C C . ALA A 1 131 ? -13.202 13.191 -12.685 1.00 84.56 131 ALA A C 1
ATOM 989 O O . ALA A 1 131 ? -13.196 14.051 -13.569 1.00 84.56 131 ALA A O 1
ATOM 990 N N . ASP A 1 132 ? -12.247 12.259 -12.587 1.00 86.00 132 ASP A N 1
ATOM 991 C CA . ASP A 1 132 ? -11.005 12.282 -13.364 1.00 86.00 132 ASP A CA 1
ATOM 992 C C . ASP A 1 132 ? -11.244 11.962 -14.858 1.00 86.00 132 ASP A C 1
ATOM 994 O O . ASP A 1 132 ? -11.798 10.908 -15.202 1.00 86.00 132 ASP A O 1
ATOM 998 N N . PRO A 1 133 ? -10.829 12.853 -15.779 1.00 84.94 133 PRO A N 1
ATOM 999 C CA . PRO A 1 133 ? -11.050 12.672 -17.210 1.00 84.94 133 PRO A CA 1
ATOM 1000 C C . PRO A 1 133 ? -10.282 11.483 -17.802 1.00 84.94 133 PRO A C 1
ATOM 1002 O O . PRO A 1 133 ? -10.789 10.844 -18.724 1.00 84.94 133 PRO A O 1
ATOM 1005 N N . ASP A 1 134 ? -9.102 11.150 -17.281 1.00 82.81 134 ASP A N 1
ATOM 1006 C CA . ASP A 1 134 ? -8.305 10.027 -17.773 1.00 82.81 134 ASP A CA 1
ATOM 1007 C C . ASP A 1 134 ? -8.898 8.697 -17.322 1.00 82.81 134 ASP A C 1
ATOM 1009 O O . ASP A 1 134 ? -8.922 7.752 -18.106 1.00 82.81 134 ASP A O 1
ATOM 1013 N N . ILE A 1 135 ? -9.451 8.626 -16.105 1.00 84.00 135 ILE A N 1
ATOM 1014 C CA . ILE A 1 135 ? -10.191 7.441 -15.648 1.00 84.00 135 ILE A CA 1
ATOM 1015 C C . ILE A 1 135 ? -11.442 7.244 -16.507 1.00 84.00 135 ILE A C 1
ATOM 1017 O O . ILE A 1 135 ? -11.683 6.141 -17.003 1.00 84.00 135 ILE A O 1
ATOM 1021 N N . LYS A 1 136 ? -12.210 8.311 -16.767 1.00 84.00 136 LYS A N 1
ATOM 1022 C CA . LYS A 1 136 ? -13.368 8.243 -17.676 1.00 84.00 136 LYS A CA 1
ATOM 1023 C C . LYS A 1 136 ? -12.965 7.777 -19.070 1.00 84.00 136 LYS A C 1
ATOM 1025 O O . LYS A 1 136 ? -13.629 6.914 -19.642 1.00 84.00 136 LYS A O 1
ATOM 1030 N N . ARG A 1 137 ? -11.877 8.327 -19.616 1.00 83.44 137 ARG A N 1
ATOM 1031 C CA . ARG A 1 137 ? -11.359 7.958 -20.937 1.00 83.44 137 ARG A CA 1
ATOM 1032 C C . ARG A 1 137 ? -10.869 6.514 -20.971 1.00 83.44 137 ARG A C 1
ATOM 1034 O O . ARG A 1 137 ? -11.143 5.826 -21.948 1.00 83.44 137 ARG A O 1
ATOM 1041 N N . PHE A 1 138 ? -10.186 6.057 -19.925 1.00 82.94 138 PHE A N 1
ATOM 1042 C CA . PHE A 1 138 ? -9.752 4.671 -19.778 1.00 82.94 138 PHE A CA 1
ATOM 1043 C C . PHE A 1 138 ? -10.956 3.727 -19.804 1.00 82.94 138 PHE A C 1
ATOM 1045 O O . PHE A 1 138 ? -11.012 2.850 -20.662 1.00 82.94 138 PHE A O 1
ATOM 1052 N N . LEU A 1 139 ? -11.957 3.965 -18.948 1.00 79.31 139 LEU A N 1
ATOM 1053 C CA . LEU A 1 139 ? -13.170 3.146 -18.879 1.00 79.31 139 LEU A CA 1
ATOM 1054 C C . LEU A 1 139 ? -13.953 3.149 -20.203 1.00 79.31 139 LEU A C 1
ATOM 1056 O O . LEU A 1 139 ? -14.404 2.095 -20.651 1.00 79.31 139 LEU A O 1
ATOM 1060 N N . ALA A 1 140 ? -14.077 4.306 -20.861 1.00 78.88 140 ALA A N 1
ATOM 1061 C CA . ALA A 1 140 ? -14.741 4.429 -22.161 1.00 78.88 140 ALA A CA 1
ATOM 1062 C C . ALA A 1 140 ? -13.954 3.767 -23.308 1.00 78.88 140 ALA A C 1
ATOM 1064 O O . ALA A 1 140 ? -14.550 3.284 -24.268 1.00 78.88 140 ALA A O 1
ATOM 1065 N N . GLY A 1 141 ? -12.622 3.747 -23.215 1.00 75.38 141 GLY A N 1
ATOM 1066 C CA . GLY A 1 141 ? -11.717 3.180 -24.215 1.00 75.38 141 GLY A CA 1
ATOM 1067 C C . GLY A 1 141 ? -11.534 1.664 -24.123 1.00 75.38 141 GLY A C 1
ATOM 1068 O O . GLY A 1 141 ? -10.868 1.084 -24.980 1.00 75.38 141 GLY A O 1
ATOM 1069 N N . LEU A 1 142 ? -12.108 1.008 -23.109 1.00 72.94 142 LEU A N 1
ATOM 1070 C CA . LEU A 1 142 ? -12.031 -0.440 -22.935 1.00 72.94 142 LEU A CA 1
ATOM 1071 C C . LEU A 1 142 ? -12.624 -1.166 -24.170 1.00 72.94 142 LEU A C 1
ATOM 1073 O O . LEU A 1 142 ? -13.819 -1.006 -24.431 1.00 72.94 142 LEU A O 1
ATOM 1077 N N . PRO A 1 143 ? -11.875 -2.026 -24.896 1.00 66.56 143 PRO A N 1
ATOM 1078 C CA . PRO A 1 143 ? -12.290 -2.618 -26.182 1.00 66.56 143 PRO A CA 1
ATOM 1079 C C . PRO A 1 143 ? -13.512 -3.545 -26.104 1.00 66.56 143 PRO A C 1
ATOM 1081 O O . PRO A 1 143 ? -13.471 -4.582 -25.445 1.00 66.56 143 PRO A O 1
ATOM 1084 N N . ALA A 1 144 ? -14.615 -3.178 -26.766 1.00 64.69 144 ALA A N 1
ATOM 1085 C CA . ALA A 1 144 ? -15.911 -3.867 -26.656 1.00 64.69 144 ALA A CA 1
ATOM 1086 C C . ALA A 1 144 ? -15.936 -5.292 -27.246 1.00 64.69 144 ALA A C 1
ATOM 1088 O O . ALA A 1 144 ? -16.763 -6.105 -26.833 1.00 64.69 144 ALA A O 1
ATOM 1089 N N . ASP A 1 145 ? -15.040 -5.589 -28.188 1.00 64.31 145 ASP A N 1
ATOM 1090 C CA . ASP A 1 145 ? -14.992 -6.865 -28.900 1.00 64.31 145 ASP A CA 1
ATOM 1091 C C . ASP A 1 145 ? -14.290 -7.958 -28.086 1.00 64.31 145 ASP A C 1
ATOM 1093 O O . ASP A 1 145 ? -13.067 -7.990 -27.989 1.00 64.31 145 ASP A O 1
ATOM 1097 N N . THR A 1 146 ? -15.062 -8.900 -27.550 1.00 62.16 146 THR A N 1
ATOM 1098 C CA . THR A 1 146 ? -14.561 -10.029 -26.753 1.00 62.16 146 THR A CA 1
ATOM 1099 C C . THR A 1 146 ? -13.829 -11.109 -27.560 1.00 62.16 146 THR A C 1
ATOM 1101 O O . THR A 1 146 ? -13.405 -12.100 -26.969 1.00 62.16 146 THR A O 1
ATOM 1104 N N . ALA A 1 147 ? -13.698 -10.980 -28.886 1.00 51.22 147 ALA A N 1
ATOM 1105 C CA . ALA A 1 147 ? -12.961 -11.940 -29.711 1.00 51.22 147 ALA A CA 1
ATOM 1106 C C . ALA A 1 147 ? -11.434 -11.858 -29.514 1.00 51.22 147 ALA A C 1
ATOM 1108 O O . ALA A 1 147 ? -10.730 -12.843 -29.733 1.00 51.22 147 ALA A O 1
ATOM 1109 N N . LEU A 1 148 ? -10.919 -10.709 -29.065 1.00 53.19 148 LEU A N 1
ATOM 1110 C CA . LEU A 1 148 ? -9.505 -10.497 -28.742 1.00 53.19 148 LEU A CA 1
ATOM 1111 C C . LEU A 1 148 ? -9.257 -10.699 -27.238 1.00 53.19 148 LEU A C 1
ATOM 1113 O O . LEU A 1 148 ? -10.129 -10.398 -26.421 1.00 53.19 148 LEU A O 1
ATOM 1117 N N . SER A 1 149 ? -8.057 -11.155 -26.851 1.00 51.50 149 SER A N 1
ATOM 1118 C CA . SER A 1 149 ? -7.669 -11.329 -25.436 1.00 51.50 149 SER A CA 1
ATOM 1119 C C . SER A 1 149 ? -7.943 -10.064 -24.615 1.00 51.50 149 SER A C 1
ATOM 1121 O O . SER A 1 149 ? -8.720 -10.115 -23.666 1.00 51.50 149 SER A O 1
ATOM 1123 N N . GLY A 1 150 ? -7.464 -8.909 -25.087 1.00 55.50 150 GLY A N 1
ATOM 1124 C CA . GLY A 1 150 ? -7.705 -7.618 -24.434 1.00 55.50 150 GLY A CA 1
ATOM 1125 C C . GLY A 1 150 ? -9.177 -7.192 -24.373 1.00 55.50 150 GLY A C 1
ATOM 1126 O O . GLY A 1 150 ? -9.541 -6.393 -23.518 1.00 55.50 150 GLY A O 1
ATOM 1127 N N . GLY A 1 151 ? -10.046 -7.725 -25.234 1.00 59.31 151 GLY A N 1
ATOM 1128 C CA . GLY A 1 151 ? -11.480 -7.448 -25.201 1.00 59.31 151 GLY A CA 1
ATOM 1129 C C . GLY A 1 151 ? -12.258 -8.282 -24.184 1.00 59.31 151 GLY A C 1
ATOM 1130 O O . GLY A 1 151 ? -13.239 -7.799 -23.614 1.00 59.31 151 GLY A O 1
ATOM 1131 N N . ARG A 1 152 ? -11.800 -9.509 -23.896 1.00 61.25 152 ARG A N 1
ATOM 1132 C CA . ARG A 1 152 ? -12.317 -10.313 -22.773 1.00 61.25 152 ARG A CA 1
ATOM 1133 C C . ARG A 1 152 ? -11.951 -9.674 -21.437 1.00 61.25 152 ARG A C 1
ATOM 1135 O O . ARG A 1 152 ? -12.832 -9.510 -20.595 1.00 61.25 152 ARG A O 1
ATOM 1142 N N . ASP A 1 153 ? -10.708 -9.224 -21.300 1.00 61.44 153 ASP A N 1
ATOM 1143 C CA . ASP A 1 153 ? -10.211 -8.544 -20.098 1.00 61.44 153 ASP A CA 1
ATOM 1144 C C . ASP A 1 153 ? -10.926 -7.197 -19.896 1.00 61.44 153 ASP A C 1
ATOM 1146 O O . ASP A 1 153 ? -11.425 -6.877 -18.820 1.00 61.44 153 ASP A O 1
ATOM 1150 N N . ALA A 1 154 ? -11.123 -6.438 -20.970 1.00 63.84 154 ALA A N 1
ATOM 1151 C CA . ALA A 1 154 ? -11.901 -5.207 -20.937 1.00 63.84 154 ALA A CA 1
ATOM 1152 C C . ALA A 1 154 ? -13.388 -5.432 -20.590 1.00 63.84 154 ALA A C 1
ATOM 1154 O O . ALA A 1 154 ? -14.002 -4.617 -19.896 1.00 63.84 154 ALA A O 1
ATOM 1155 N N . ALA A 1 155 ? -13.984 -6.543 -21.037 1.00 66.19 155 ALA A N 1
ATOM 1156 C CA . ALA A 1 155 ? -15.339 -6.933 -20.650 1.00 66.19 155 ALA A CA 1
ATOM 1157 C C . ALA A 1 155 ? -15.434 -7.373 -19.183 1.00 66.19 155 ALA A C 1
ATOM 1159 O O . ALA A 1 155 ? -16.466 -7.137 -18.554 1.00 66.19 155 ALA A O 1
ATOM 1160 N N . TYR A 1 156 ? -14.378 -7.978 -18.636 1.00 66.69 156 TYR A N 1
ATOM 1161 C CA . TYR A 1 156 ? -14.272 -8.286 -17.212 1.00 66.69 156 TYR A CA 1
ATOM 1162 C C . TYR A 1 156 ? -14.361 -7.006 -16.367 1.00 66.69 156 TYR A C 1
ATOM 1164 O O . TYR A 1 156 ? -15.200 -6.912 -15.472 1.00 66.69 156 TYR A O 1
ATOM 1172 N N . TRP A 1 157 ? -13.600 -5.970 -16.732 1.00 69.50 157 TRP A N 1
ATOM 1173 C CA . TRP A 1 157 ? -13.595 -4.690 -16.015 1.00 69.50 157 TRP A CA 1
ATOM 1174 C C . TRP A 1 157 ? -14.894 -3.909 -16.132 1.00 69.50 157 TRP A C 1
ATOM 1176 O O . TRP A 1 157 ? -15.405 -3.437 -15.119 1.00 69.50 157 TRP A O 1
ATOM 1186 N N . ARG A 1 158 ? -15.482 -3.836 -17.332 1.00 72.12 158 ARG A N 1
ATOM 1187 C CA . ARG A 1 158 ? -16.778 -3.162 -17.531 1.00 72.12 158 ARG A CA 1
ATOM 1188 C C . ARG A 1 158 ? -17.923 -3.781 -16.737 1.00 72.12 158 ARG A C 1
ATOM 1190 O O . ARG A 1 158 ? -18.899 -3.098 -16.464 1.00 72.12 158 ARG A O 1
ATOM 1197 N N . LYS A 1 159 ? -17.841 -5.073 -16.412 1.00 70.00 159 LYS A N 1
ATOM 1198 C CA . LYS A 1 159 ? -18.847 -5.741 -15.574 1.00 70.00 159 LYS A CA 1
ATOM 1199 C C . LYS A 1 159 ? -18.666 -5.450 -14.092 1.00 70.00 159 LYS A C 1
ATOM 1201 O O . LYS A 1 159 ? -19.626 -5.580 -13.343 1.00 70.00 159 LYS A O 1
ATOM 1206 N N . ARG A 1 160 ? -17.442 -5.139 -13.670 1.00 72.19 160 ARG A N 1
ATOM 1207 C CA . ARG A 1 160 ? -17.095 -4.968 -12.262 1.00 72.19 160 ARG A CA 1
ATOM 1208 C C . ARG A 1 160 ? -17.214 -3.513 -11.839 1.00 72.19 160 ARG A C 1
ATOM 1210 O O . ARG A 1 160 ? -17.804 -3.259 -10.798 1.00 72.19 160 ARG A O 1
ATOM 1217 N N . TYR A 1 161 ? -16.743 -2.581 -12.669 1.00 74.00 161 TYR A N 1
ATOM 1218 C CA . TYR A 1 161 ? -16.728 -1.155 -12.358 1.00 74.00 161 TYR A CA 1
ATOM 1219 C C . TYR A 1 161 ? -17.467 -0.322 -13.395 1.00 74.00 161 TYR A C 1
ATOM 1221 O O . TYR A 1 161 ? -17.319 -0.494 -14.606 1.00 74.00 161 TYR A O 1
ATOM 1229 N N . SER A 1 162 ? -18.156 0.685 -12.883 1.00 73.88 162 SER A N 1
ATOM 1230 C CA . SER A 1 162 ? -18.596 1.861 -13.620 1.00 73.88 162 SER A CA 1
ATOM 1231 C C . SER A 1 162 ? -17.915 3.106 -13.054 1.00 73.88 162 SER A C 1
ATOM 1233 O O . SER A 1 162 ? -17.433 3.102 -11.920 1.00 73.88 162 SER A O 1
ATOM 1235 N N . ALA A 1 163 ? -17.907 4.214 -13.796 1.00 74.12 163 ALA A N 1
ATOM 1236 C CA . ALA A 1 163 ? -17.392 5.477 -13.260 1.00 74.12 163 ALA A CA 1
ATOM 1237 C C . ALA A 1 163 ? -18.109 5.899 -11.958 1.00 74.12 163 ALA A C 1
ATOM 1239 O O . ALA A 1 163 ? -17.486 6.500 -11.092 1.00 74.12 163 ALA A O 1
ATOM 1240 N N . ASN A 1 164 ? -19.385 5.528 -11.796 1.00 76.69 164 ASN A N 1
ATOM 1241 C CA . ASN A 1 164 ? -20.200 5.825 -10.614 1.00 76.69 164 ASN A CA 1
ATOM 1242 C C . ASN A 1 164 ? -19.893 4.918 -9.409 1.00 76.69 164 ASN A C 1
ATOM 1244 O O . ASN A 1 164 ? -20.245 5.272 -8.288 1.00 76.69 164 ASN A O 1
ATOM 1248 N N . SER A 1 165 ? -19.258 3.762 -9.634 1.00 78.44 165 SER A N 1
ATOM 1249 C CA . SER A 1 165 ? -18.843 2.829 -8.573 1.00 78.44 165 SER A CA 1
ATOM 1250 C C . SER A 1 165 ? -17.523 3.191 -7.890 1.00 78.44 165 SER A C 1
ATOM 1252 O O . SER A 1 165 ? -17.134 2.573 -6.897 1.00 78.44 165 SER A O 1
ATOM 1254 N N . LEU A 1 166 ? -16.790 4.150 -8.456 1.00 86.69 166 LEU A N 1
ATOM 1255 C CA . LEU A 1 166 ? -15.524 4.596 -7.905 1.00 86.69 166 LEU A CA 1
ATOM 1256 C C . LEU A 1 166 ? -15.817 5.580 -6.771 1.00 86.69 166 LEU A C 1
ATOM 1258 O O . LEU A 1 166 ? -16.526 6.561 -6.948 1.00 86.69 166 LEU A O 1
ATOM 1262 N N . HIS A 1 167 ? -15.278 5.319 -5.587 1.00 86.69 167 HIS A N 1
ATOM 1263 C CA . HIS A 1 167 ? -15.429 6.204 -4.436 1.00 86.69 167 HIS A CA 1
ATOM 1264 C C . HIS A 1 167 ? -14.063 6.625 -3.921 1.00 86.69 167 HIS A C 1
ATOM 1266 O O . HIS A 1 167 ? -13.108 5.844 -3.920 1.00 86.69 167 HIS A O 1
ATOM 1272 N N . ARG A 1 168 ? -13.953 7.872 -3.476 1.00 85.25 168 ARG A N 1
ATOM 1273 C CA . ARG A 1 168 ? -12.745 8.380 -2.832 1.00 85.25 168 ARG A CA 1
ATOM 1274 C C . ARG A 1 168 ? -12.302 7.449 -1.694 1.00 85.25 168 ARG A C 1
ATOM 1276 O O . ARG A 1 168 ? -13.104 7.099 -0.834 1.00 85.25 168 ARG A O 1
ATOM 1283 N N . GLY A 1 169 ? -11.026 7.066 -1.696 1.00 83.25 169 GLY A N 1
ATOM 1284 C CA . GLY A 1 169 ? -10.417 6.220 -0.668 1.00 83.25 169 GLY A CA 1
ATOM 1285 C C . GLY A 1 169 ? -10.777 4.736 -0.748 1.00 83.25 169 GLY A C 1
ATOM 1286 O O . GLY A 1 169 ? -10.191 3.946 -0.009 1.00 83.25 169 GLY A O 1
ATOM 1287 N N . ALA A 1 170 ? -11.704 4.343 -1.627 1.00 89.12 170 ALA A N 1
ATOM 1288 C CA . ALA A 1 170 ? -12.056 2.946 -1.843 1.00 89.12 170 ALA A CA 1
ATOM 1289 C C . ALA A 1 170 ? -10.998 2.244 -2.698 1.00 89.12 170 ALA A C 1
ATOM 1291 O O . ALA A 1 170 ? -10.395 2.838 -3.598 1.00 89.12 170 ALA A O 1
ATOM 1292 N N . ILE A 1 171 ? -10.793 0.951 -2.456 1.00 90.31 171 ILE A N 1
ATOM 1293 C CA . ILE A 1 171 ? -9.774 0.186 -3.180 1.00 90.31 171 ILE A CA 1
ATOM 1294 C C . ILE A 1 171 ? -10.069 0.076 -4.683 1.00 90.31 171 ILE A C 1
ATOM 1296 O O . ILE A 1 171 ? -9.141 0.085 -5.489 1.00 90.31 171 ILE A O 1
ATOM 1300 N N . SER A 1 172 ? -11.345 0.065 -5.075 1.00 84.88 172 SER A N 1
ATOM 1301 C CA . SER A 1 172 ? -11.776 0.101 -6.479 1.00 84.88 172 SER A CA 1
ATOM 1302 C C . SER A 1 172 ? -11.234 1.329 -7.223 1.00 84.88 172 SER A C 1
ATOM 1304 O O . SER A 1 172 ? -10.748 1.221 -8.349 1.00 84.88 172 SER A O 1
ATOM 1306 N N . SER A 1 173 ? -11.233 2.493 -6.570 1.00 87.06 173 SER A N 1
ATOM 1307 C CA . SER A 1 173 ? -10.649 3.723 -7.110 1.00 87.06 173 SER A CA 1
ATOM 1308 C C . SER A 1 173 ? -9.133 3.649 -7.201 1.00 87.06 173 SER A C 1
ATOM 1310 O O . SER A 1 173 ? -8.573 4.074 -8.207 1.00 87.06 173 SER A O 1
ATOM 1312 N N . ALA A 1 174 ? -8.460 3.077 -6.197 1.00 87.81 174 ALA A N 1
ATOM 1313 C CA . ALA A 1 174 ? -7.013 2.867 -6.252 1.00 87.81 174 ALA A CA 1
ATOM 1314 C C . ALA A 1 174 ? -6.620 1.994 -7.454 1.00 87.81 174 ALA A C 1
ATOM 1316 O O . ALA A 1 174 ? -5.708 2.350 -8.199 1.00 87.81 174 ALA A O 1
ATOM 1317 N N . GLN A 1 175 ? -7.350 0.896 -7.680 1.00 86.69 175 GLN A N 1
ATOM 1318 C CA . GLN A 1 175 ? -7.167 0.035 -8.848 1.00 86.69 175 GLN A CA 1
ATOM 1319 C C . GLN A 1 175 ? -7.380 0.818 -10.150 1.00 86.69 175 GLN A C 1
ATOM 1321 O O . GLN A 1 175 ? -6.510 0.808 -11.017 1.00 86.69 175 GLN A O 1
ATOM 1326 N N . ALA A 1 176 ? -8.483 1.563 -10.272 1.00 83.00 176 ALA A N 1
ATOM 1327 C CA . ALA A 1 176 ? -8.772 2.358 -11.466 1.00 83.00 176 ALA A CA 1
ATOM 1328 C C . ALA A 1 176 ? -7.686 3.409 -11.764 1.00 83.00 176 ALA A C 1
ATOM 1330 O O . ALA A 1 176 ? -7.285 3.555 -12.919 1.00 83.00 176 ALA A O 1
ATOM 1331 N N . ILE A 1 177 ? -7.170 4.098 -10.738 1.00 84.00 177 ILE A N 1
ATOM 1332 C CA . ILE A 1 177 ? -6.044 5.036 -10.870 1.00 84.00 177 ILE A CA 1
ATOM 1333 C C . ILE A 1 177 ? -4.810 4.293 -11.374 1.00 84.00 177 ILE A C 1
ATOM 1335 O O . ILE A 1 177 ? -4.194 4.718 -12.348 1.00 84.00 177 ILE A O 1
ATOM 1339 N N . PHE A 1 178 ? -4.463 3.173 -10.739 1.00 82.88 178 PHE A N 1
ATOM 1340 C CA . PHE A 1 178 ? -3.278 2.401 -11.093 1.00 82.88 178 PHE A CA 1
ATOM 1341 C C . PHE A 1 178 ? -3.330 1.920 -12.547 1.00 82.88 178 PHE A C 1
ATOM 1343 O O . PHE A 1 178 ? -2.332 1.991 -13.256 1.00 82.88 178 PHE A O 1
ATOM 1350 N N . LEU A 1 179 ? -4.507 1.513 -13.026 1.00 79.44 179 LEU A N 1
ATOM 1351 C CA . LEU A 1 179 ? -4.727 1.083 -14.405 1.00 79.44 179 LEU A CA 1
ATOM 1352 C C . LEU A 1 179 ? -4.681 2.245 -15.398 1.00 79.44 179 LEU A C 1
ATOM 1354 O O . LEU A 1 179 ? -3.886 2.216 -16.340 1.00 79.44 179 LEU A O 1
ATOM 1358 N N . ALA A 1 180 ? -5.498 3.278 -15.172 1.00 76.88 180 ALA A N 1
ATOM 1359 C CA . ALA A 1 180 ? -5.627 4.420 -16.074 1.00 76.88 180 ALA A CA 1
ATOM 1360 C C . ALA A 1 180 ? -4.327 5.228 -16.165 1.00 76.88 180 ALA A C 1
ATOM 1362 O O . ALA A 1 180 ? -4.022 5.805 -17.210 1.00 76.88 180 ALA A O 1
ATOM 1363 N N . LYS A 1 181 ? -3.551 5.254 -15.075 1.00 76.56 181 LYS A N 1
ATOM 1364 C CA . LYS A 1 181 ? -2.304 6.008 -14.974 1.00 76.56 181 LYS A CA 1
ATOM 1365 C C . LYS A 1 181 ? -1.053 5.136 -15.107 1.00 76.56 181 LYS A C 1
ATOM 1367 O O . LYS A 1 181 ? 0.026 5.702 -15.142 1.00 76.56 181 LYS A O 1
ATOM 1372 N N . SER A 1 182 ? -1.147 3.811 -15.253 1.00 69.19 182 SER A N 1
ATOM 1373 C CA . SER A 1 182 ? 0.017 2.895 -15.340 1.00 69.19 182 SER A CA 1
ATOM 1374 C C . SER A 1 182 ? 1.103 3.361 -16.322 1.00 69.19 182 SER A C 1
ATOM 1376 O O . SER A 1 182 ? 2.270 3.484 -15.955 1.00 69.19 182 SER A O 1
ATOM 1378 N N . ASN A 1 183 ? 0.708 3.702 -17.552 1.00 61.75 183 ASN A N 1
ATOM 1379 C CA . ASN A 1 183 ? 1.613 4.200 -18.593 1.00 61.75 183 ASN A CA 1
ATOM 1380 C C . ASN A 1 183 ? 2.144 5.612 -18.315 1.00 61.75 183 ASN A C 1
ATOM 1382 O O . ASN A 1 183 ? 3.195 5.983 -18.830 1.00 61.75 183 ASN A O 1
ATOM 1386 N N . PHE A 1 184 ? 1.421 6.400 -17.516 1.00 58.69 184 PHE A N 1
ATOM 1387 C CA . PHE A 1 184 ? 1.880 7.705 -17.056 1.00 58.69 184 PHE A CA 1
ATOM 1388 C C . PHE A 1 184 ? 2.826 7.580 -15.875 1.00 58.69 184 PHE A C 1
ATOM 1390 O O . PHE A 1 184 ? 3.754 8.361 -15.817 1.00 58.69 184 PHE A O 1
ATOM 1397 N N . ILE A 1 185 ? 2.626 6.625 -14.966 1.00 61.28 185 ILE A N 1
ATOM 1398 C CA . ILE A 1 185 ? 3.471 6.389 -13.787 1.00 61.28 185 ILE A CA 1
ATOM 1399 C C . ILE A 1 185 ? 4.849 5.865 -14.214 1.00 61.28 185 ILE A C 1
ATOM 1401 O O . ILE A 1 185 ? 5.856 6.275 -13.639 1.00 61.28 185 ILE A O 1
ATOM 1405 N N . PHE A 1 186 ? 4.901 5.035 -15.260 1.00 63.34 186 PHE A N 1
ATOM 1406 C CA . PHE A 1 186 ? 6.137 4.492 -15.834 1.00 63.34 186 PHE A CA 1
ATOM 1407 C C . PHE A 1 186 ? 6.281 4.882 -17.316 1.00 63.34 186 PHE A C 1
ATOM 1409 O O . PHE A 1 186 ? 6.239 4.016 -18.197 1.00 63.34 186 PHE A O 1
ATOM 1416 N N . PRO A 1 187 ? 6.421 6.183 -17.638 1.00 60.41 187 PRO A N 1
ATOM 1417 C CA . PRO A 1 187 ? 6.482 6.612 -19.022 1.00 60.41 187 PRO A CA 1
ATOM 1418 C C . PRO A 1 187 ? 7.823 6.168 -19.603 1.00 60.41 187 PRO A C 1
ATOM 1420 O O . PRO A 1 187 ? 8.887 6.595 -19.142 1.00 60.41 187 PRO A O 1
ATOM 1423 N N . LYS A 1 188 ? 7.786 5.304 -20.622 1.00 55.31 188 LYS A N 1
ATOM 1424 C CA . LYS A 1 188 ? 8.993 4.997 -21.396 1.00 55.31 188 LYS A CA 1
ATOM 1425 C C . LYS A 1 188 ? 9.501 6.305 -22.018 1.00 55.31 188 LYS A C 1
ATOM 1427 O O . LYS A 1 188 ? 8.685 7.059 -22.553 1.00 55.31 188 LYS A O 1
ATOM 1432 N N . PRO A 1 189 ? 10.810 6.594 -21.954 1.00 54.16 189 PRO A N 1
ATOM 1433 C CA . PRO A 1 189 ? 11.375 7.740 -22.651 1.00 54.16 189 PRO A CA 1
ATOM 1434 C C . PRO A 1 189 ? 10.994 7.714 -24.137 1.00 54.16 189 PRO A C 1
ATOM 1436 O O . PRO A 1 189 ? 10.966 6.648 -24.752 1.00 54.16 189 PRO A O 1
ATOM 1439 N N . ASP A 1 190 ? 10.706 8.877 -24.722 1.00 56.22 190 ASP A N 1
ATOM 1440 C CA . ASP A 1 190 ? 10.474 8.983 -26.163 1.00 56.22 190 ASP A CA 1
ATOM 1441 C C . ASP A 1 190 ? 11.810 8.869 -26.911 1.00 56.22 190 ASP A C 1
ATOM 1443 O O . ASP A 1 190 ? 12.503 9.857 -27.173 1.00 56.22 190 ASP A O 1
ATOM 1447 N N . PHE A 1 191 ? 12.180 7.631 -27.233 1.00 51.22 191 PHE A N 1
ATOM 1448 C CA . PHE A 1 191 ? 13.413 7.308 -27.946 1.00 51.22 191 PHE A CA 1
ATOM 1449 C C . PHE A 1 191 ? 13.398 7.749 -29.420 1.00 51.22 191 PHE A C 1
ATOM 1451 O O . PHE A 1 191 ? 14.434 7.674 -30.079 1.00 51.22 191 PHE A O 1
ATOM 1458 N N . SER A 1 192 ? 12.264 8.243 -29.936 1.00 45.62 192 SER A N 1
ATOM 1459 C CA . SER A 1 192 ? 12.154 8.753 -31.306 1.00 45.62 192 SER A CA 1
ATOM 1460 C C . SER A 1 192 ? 12.678 10.190 -31.467 1.00 45.62 192 SER A C 1
ATOM 1462 O O . SER A 1 192 ? 12.932 10.631 -32.589 1.00 45.62 192 SER A O 1
ATOM 1464 N N . ASN A 1 193 ? 12.907 10.917 -30.362 1.00 51.25 193 ASN A N 1
ATOM 1465 C CA . ASN A 1 193 ? 13.409 12.291 -30.373 1.00 51.25 193 ASN A CA 1
ATOM 1466 C C . ASN A 1 193 ? 14.958 12.349 -30.441 1.00 51.25 193 ASN A C 1
ATOM 1468 O O . ASN A 1 193 ? 15.631 12.002 -29.467 1.00 51.25 193 ASN A O 1
ATOM 1472 N N . PRO A 1 194 ? 15.568 12.873 -31.526 1.00 45.53 194 PRO A N 1
ATOM 1473 C CA . PRO A 1 194 ? 17.026 12.892 -31.700 1.00 45.53 194 PRO A CA 1
ATOM 1474 C C . PRO A 1 194 ? 17.777 13.740 -30.664 1.00 45.53 194 PRO A C 1
ATOM 1476 O O . PRO A 1 194 ? 18.916 13.428 -30.332 1.00 45.53 194 PRO A O 1
ATOM 1479 N N . LYS A 1 195 ? 17.139 14.793 -30.129 1.00 49.56 195 LYS A N 1
ATOM 1480 C CA . LYS A 1 195 ? 17.743 15.716 -29.147 1.00 49.56 195 LYS A CA 1
ATOM 1481 C C . LYS A 1 195 ? 17.851 15.118 -27.743 1.00 49.56 195 LYS A C 1
ATOM 1483 O O . LYS A 1 195 ? 18.466 15.713 -26.864 1.00 49.56 195 LYS A O 1
ATOM 1488 N N . MET A 1 196 ? 17.242 13.955 -27.511 1.00 48.34 196 MET A N 1
ATOM 1489 C CA . MET A 1 196 ? 17.278 13.278 -26.216 1.00 48.34 196 MET A CA 1
ATOM 1490 C C . MET A 1 196 ? 18.709 12.802 -25.910 1.00 48.34 196 MET A C 1
ATOM 1492 O O . MET A 1 196 ? 19.213 13.041 -24.816 1.00 48.34 196 MET A O 1
ATOM 1496 N N . LEU A 1 197 ? 19.421 12.263 -26.910 1.00 44.00 197 LEU A N 1
ATOM 1497 C CA . LEU A 1 197 ? 20.805 11.767 -26.804 1.00 44.00 197 LEU A CA 1
ATOM 1498 C C . LEU A 1 197 ? 21.835 12.837 -26.397 1.00 44.00 197 LEU A C 1
ATOM 1500 O O . LEU A 1 197 ? 22.828 12.515 -25.735 1.00 44.00 197 LEU A O 1
ATOM 1504 N N . ASP A 1 198 ? 21.571 14.106 -26.716 1.00 45.09 198 ASP A N 1
ATOM 1505 C CA . ASP A 1 198 ? 22.419 15.232 -26.316 1.00 45.09 198 ASP A CA 1
ATOM 1506 C C . ASP A 1 198 ? 22.384 15.480 -24.801 1.00 45.09 198 ASP A C 1
ATOM 1508 O O . ASP A 1 198 ? 23.409 15.848 -24.232 1.00 45.09 198 ASP A O 1
ATOM 1512 N N . ASN A 1 199 ? 21.278 15.147 -24.132 1.00 43.38 199 ASN A N 1
ATOM 1513 C CA . ASN A 1 199 ? 21.113 15.268 -22.677 1.00 43.38 199 ASN A CA 1
ATOM 1514 C C . ASN A 1 199 ? 21.291 13.927 -21.924 1.00 43.38 199 ASN A C 1
ATOM 1516 O O . ASN A 1 199 ? 21.352 13.908 -20.694 1.00 43.38 199 ASN A O 1
ATOM 1520 N N . VAL A 1 200 ? 21.344 12.798 -22.647 1.00 41.75 200 VAL A N 1
ATOM 1521 C CA . VAL A 1 200 ? 21.438 11.427 -22.098 1.00 41.75 200 VAL A CA 1
ATOM 1522 C C . VAL A 1 200 ? 22.848 11.088 -21.629 1.00 41.75 200 VAL A C 1
ATOM 1524 O O . VAL A 1 200 ? 23.032 10.560 -20.531 1.00 41.75 200 VAL A O 1
ATOM 1527 N N . LEU A 1 201 ? 23.840 11.364 -22.473 1.00 43.00 201 LEU A N 1
ATOM 1528 C CA . LEU A 1 201 ? 25.239 11.158 -22.126 1.00 43.00 201 LEU A CA 1
ATOM 1529 C C . LEU A 1 201 ? 25.678 12.289 -21.184 1.00 43.00 201 LEU A C 1
ATOM 1531 O O . LEU A 1 201 ? 25.316 13.436 -21.467 1.00 43.00 201 LEU A O 1
ATOM 1535 N N . PRO A 1 202 ? 26.440 11.992 -20.110 1.00 44.09 202 PRO A N 1
ATOM 1536 C CA . PRO A 1 202 ? 27.071 13.020 -19.289 1.00 44.09 202 PRO A CA 1
ATOM 1537 C C . PRO A 1 202 ? 27.749 14.074 -20.179 1.00 44.09 202 PRO A C 1
ATOM 1539 O O . PRO A 1 202 ? 28.151 13.733 -21.305 1.00 44.09 202 PRO A O 1
ATOM 1542 N N . PRO A 1 203 ? 27.881 15.333 -19.720 1.00 50.75 203 PRO A N 1
ATOM 1543 C CA . PRO A 1 203 ? 28.697 16.329 -20.409 1.00 50.75 203 PRO A CA 1
ATOM 1544 C C . PRO A 1 203 ? 30.033 15.708 -20.832 1.00 50.75 203 PRO A C 1
ATOM 1546 O O . PRO A 1 203 ? 30.549 14.828 -20.138 1.00 50.75 203 PRO A O 1
ATOM 1549 N N . GLU A 1 204 ? 30.599 16.122 -21.970 1.00 49.00 204 GLU A N 1
ATOM 1550 C CA . GLU A 1 204 ? 31.853 15.532 -22.475 1.00 49.00 204 GLU A CA 1
ATOM 1551 C C . GLU A 1 204 ? 32.966 15.539 -21.408 1.00 49.00 204 GLU A C 1
ATOM 1553 O O . GLU A 1 204 ? 33.783 14.624 -21.346 1.00 49.00 204 GLU A O 1
ATOM 1558 N N . GLU A 1 205 ? 32.920 16.513 -20.503 1.00 48.41 205 GLU A N 1
ATOM 1559 C CA . GLU A 1 205 ? 33.778 16.676 -19.327 1.00 48.41 205 GLU A CA 1
ATOM 1560 C C . GLU A 1 205 ? 33.668 15.535 -18.290 1.00 48.41 205 GLU A C 1
ATOM 1562 O O . GLU A 1 205 ? 34.671 15.192 -17.671 1.00 48.41 205 GLU A O 1
ATOM 1567 N N . GLU A 1 206 ? 32.498 14.905 -18.126 1.00 43.34 206 GLU A N 1
ATOM 1568 C CA . GLU A 1 206 ? 32.254 13.775 -17.208 1.00 43.34 206 GLU A CA 1
ATOM 1569 C C . GLU A 1 206 ? 32.416 12.408 -17.894 1.00 43.34 206 GLU A C 1
ATOM 1571 O O . GLU A 1 206 ? 32.898 11.444 -17.292 1.00 43.34 206 GLU A O 1
ATOM 1576 N N . LEU A 1 207 ? 32.028 12.305 -19.170 1.00 43.56 207 LEU A N 1
ATOM 1577 C CA . LEU A 1 207 ? 32.046 11.043 -19.912 1.00 43.56 207 LEU A CA 1
ATOM 1578 C C . LEU A 1 207 ? 33.451 10.679 -20.416 1.00 43.56 207 LEU A C 1
ATOM 1580 O O . LEU A 1 207 ? 33.834 9.507 -20.381 1.00 43.56 207 LEU A O 1
ATOM 1584 N N . ASN A 1 208 ? 34.237 11.659 -20.872 1.00 48.72 208 ASN A N 1
ATOM 1585 C CA . ASN A 1 208 ? 35.561 11.415 -21.450 1.00 48.72 208 ASN A CA 1
ATOM 1586 C C . ASN A 1 208 ? 36.585 10.856 -20.446 1.00 48.72 208 ASN A C 1
ATOM 1588 O O . ASN A 1 208 ? 37.322 9.947 -20.831 1.00 48.72 208 ASN A O 1
ATOM 1592 N N . PRO A 1 209 ? 36.629 11.286 -19.168 1.00 45.38 209 PRO A N 1
ATOM 1593 C CA . PRO A 1 209 ? 37.482 10.655 -18.160 1.00 45.38 209 PRO A CA 1
ATOM 1594 C C . PRO A 1 209 ? 37.084 9.200 -17.872 1.00 45.38 209 PRO A C 1
ATOM 1596 O O . PRO A 1 209 ? 37.953 8.339 -17.721 1.00 45.38 209 PRO A O 1
ATOM 1599 N N . LEU A 1 210 ? 35.779 8.894 -17.847 1.00 39.84 210 LEU A N 1
ATOM 1600 C CA . LEU A 1 210 ? 35.258 7.542 -17.613 1.00 39.84 210 LEU A CA 1
ATOM 1601 C C . LEU A 1 210 ? 35.587 6.609 -18.789 1.00 39.84 210 LEU A C 1
ATOM 1603 O O . LEU A 1 210 ? 36.086 5.502 -18.587 1.00 39.84 210 LEU A O 1
ATOM 1607 N N . LEU A 1 211 ? 35.382 7.086 -20.021 1.00 40.75 211 LEU A N 1
ATOM 1608 C CA . LEU A 1 211 ? 35.766 6.396 -21.254 1.00 40.75 211 LEU A CA 1
ATOM 1609 C C . LEU A 1 211 ? 37.286 6.231 -21.370 1.00 40.75 211 LEU A C 1
ATOM 1611 O O . LEU A 1 211 ? 37.735 5.184 -21.825 1.00 40.75 211 LEU A O 1
ATOM 1615 N N . ALA A 1 212 ? 38.082 7.206 -20.921 1.00 43.75 212 ALA A N 1
ATOM 1616 C CA . ALA A 1 212 ? 39.539 7.100 -20.860 1.00 43.75 212 ALA A CA 1
ATOM 1617 C C . ALA A 1 212 ? 39.997 6.066 -19.819 1.00 43.75 212 ALA A C 1
ATOM 1619 O O . ALA A 1 212 ? 40.862 5.255 -20.120 1.00 43.75 212 ALA A O 1
ATOM 1620 N N . THR A 1 213 ? 39.365 6.017 -18.643 1.00 38.19 213 THR A N 1
ATOM 1621 C CA . THR A 1 213 ? 39.645 5.016 -17.593 1.00 38.19 213 THR A CA 1
ATOM 1622 C C . THR A 1 213 ? 39.270 3.601 -18.047 1.00 38.19 213 THR A C 1
ATOM 1624 O O . THR A 1 213 ? 39.977 2.632 -17.769 1.00 38.19 213 THR A O 1
ATOM 1627 N N . ILE A 1 214 ? 38.164 3.473 -18.786 1.00 37.66 214 ILE A N 1
ATOM 1628 C CA . ILE A 1 214 ? 37.736 2.228 -19.432 1.00 37.66 214 ILE A CA 1
ATOM 1629 C C . ILE A 1 214 ? 38.708 1.848 -20.558 1.00 37.66 214 ILE A C 1
ATOM 1631 O O . ILE A 1 214 ? 39.117 0.694 -20.630 1.00 37.66 214 ILE A O 1
ATOM 1635 N N . LYS A 1 215 ? 39.141 2.804 -21.388 1.00 36.75 215 LYS A N 1
ATOM 1636 C CA . LYS A 1 215 ? 40.150 2.604 -22.438 1.00 36.75 215 LYS A CA 1
ATOM 1637 C C . LYS A 1 215 ? 41.466 2.102 -21.846 1.00 36.75 215 LYS A C 1
ATOM 1639 O O . LYS A 1 215 ? 41.948 1.081 -22.310 1.00 36.75 215 LYS A O 1
ATOM 1644 N N . ASP A 1 216 ? 41.962 2.719 -20.777 1.00 36.16 216 ASP A N 1
ATOM 1645 C CA . ASP A 1 216 ? 43.229 2.360 -20.124 1.00 36.16 216 ASP A CA 1
ATOM 1646 C C . ASP A 1 216 ? 43.174 0.970 -19.456 1.00 36.16 216 ASP A C 1
ATOM 1648 O O . ASP A 1 216 ? 44.119 0.184 -19.533 1.00 36.16 216 ASP A O 1
ATOM 1652 N N . ARG A 1 217 ? 42.012 0.595 -18.894 1.00 35.41 217 ARG A N 1
ATOM 1653 C CA . ARG A 1 217 ? 41.747 -0.768 -18.387 1.00 35.41 217 ARG A CA 1
ATOM 1654 C C . ARG A 1 217 ? 41.569 -1.816 -19.492 1.00 35.41 217 ARG A C 1
ATOM 1656 O O . ARG A 1 217 ? 41.799 -2.994 -19.236 1.00 35.41 217 ARG A O 1
ATOM 1663 N N . ILE A 1 218 ? 41.161 -1.412 -20.697 1.00 35.22 218 ILE A N 1
ATOM 1664 C CA . ILE A 1 218 ? 40.967 -2.287 -21.868 1.00 35.22 218 ILE A CA 1
ATOM 1665 C C . ILE A 1 218 ? 42.255 -2.430 -22.699 1.00 35.22 218 ILE A C 1
ATOM 1667 O O . ILE A 1 218 ? 42.426 -3.449 -23.366 1.00 35.22 218 ILE A O 1
ATOM 1671 N N . THR A 1 219 ? 43.166 -1.451 -22.656 1.00 37.78 219 THR A N 1
ATOM 1672 C CA . THR A 1 219 ? 44.455 -1.466 -23.373 1.00 37.78 219 THR A CA 1
ATOM 1673 C C . THR A 1 219 ? 45.620 -2.022 -22.551 1.00 37.78 219 THR A C 1
ATOM 1675 O O . THR A 1 219 ? 46.721 -2.168 -23.081 1.00 37.78 219 THR A O 1
ATOM 1678 N N . GLY A 1 220 ? 45.399 -2.368 -21.279 1.00 36.50 220 GLY A N 1
ATOM 1679 C CA . GLY A 1 220 ? 46.361 -3.130 -20.482 1.00 36.50 220 GLY A CA 1
ATOM 1680 C C . GLY A 1 220 ? 46.586 -4.538 -21.063 1.00 36.50 220 GLY A C 1
ATOM 1681 O O . GLY A 1 220 ? 45.652 -5.145 -21.591 1.00 36.50 220 GLY A O 1
ATOM 1682 N N . PRO A 1 221 ? 47.808 -5.095 -20.994 1.00 34.28 221 PRO A N 1
ATOM 1683 C CA . PRO A 1 221 ? 48.135 -6.338 -21.678 1.00 34.28 221 PRO A CA 1
ATOM 1684 C C . PRO A 1 221 ? 47.507 -7.526 -20.940 1.00 34.28 221 PRO A C 1
ATOM 1686 O O . PRO A 1 221 ? 48.051 -8.006 -19.948 1.00 34.28 221 PRO A O 1
ATOM 1689 N N . VAL A 1 222 ? 46.377 -8.036 -21.430 1.00 32.19 222 VAL A N 1
ATOM 1690 C CA . VAL A 1 222 ? 45.792 -9.295 -20.947 1.00 32.19 222 VAL A CA 1
ATOM 1691 C C . VAL A 1 222 ? 46.061 -10.389 -21.975 1.00 32.19 222 VAL A C 1
ATOM 1693 O O . VAL A 1 222 ? 45.571 -10.344 -23.101 1.00 32.19 222 VAL A O 1
ATOM 1696 N N . ARG A 1 223 ? 46.877 -11.373 -21.580 1.00 35.22 223 ARG A N 1
ATOM 1697 C CA . ARG A 1 223 ? 47.056 -12.641 -22.298 1.00 35.22 223 ARG A CA 1
ATOM 1698 C C . ARG A 1 223 ? 45.917 -13.612 -21.960 1.00 35.22 223 ARG A C 1
ATOM 1700 O O . ARG A 1 223 ? 45.466 -13.646 -20.820 1.00 35.22 223 ARG A O 1
ATOM 1707 N N . PHE A 1 224 ? 45.648 -14.497 -22.928 1.00 30.58 224 PHE A N 1
ATOM 1708 C CA . PHE A 1 224 ? 45.063 -15.841 -22.791 1.00 30.58 224 PHE A CA 1
ATOM 1709 C C . PHE A 1 224 ? 43.519 -15.942 -22.771 1.00 30.58 224 PHE A C 1
ATOM 1711 O O . PHE A 1 224 ? 42.928 -16.151 -21.723 1.00 30.58 224 PHE A O 1
ATOM 1718 N N . TYR A 1 225 ? 42.871 -15.791 -23.941 1.00 31.94 225 TYR A N 1
ATOM 1719 C CA . TYR A 1 225 ? 41.940 -16.769 -24.563 1.00 31.94 225 TYR A CA 1
ATOM 1720 C C . TYR A 1 225 ? 41.284 -16.163 -25.834 1.00 31.94 225 TYR A C 1
ATOM 1722 O O . TYR A 1 225 ? 40.295 -15.428 -25.791 1.00 31.94 225 TYR A O 1
ATOM 1730 N N . ASP A 1 226 ? 41.872 -16.491 -26.990 1.00 38.34 226 ASP A N 1
ATOM 1731 C CA . ASP A 1 226 ? 41.714 -15.864 -28.315 1.00 38.34 226 ASP A CA 1
ATOM 1732 C C . ASP A 1 226 ? 40.549 -16.395 -29.181 1.00 38.34 226 ASP A C 1
ATOM 1734 O O . ASP A 1 226 ? 40.748 -16.832 -30.312 1.00 38.34 226 ASP A O 1
ATOM 1738 N N . ILE A 1 227 ? 39.301 -16.337 -28.701 1.00 36.03 227 ILE A N 1
ATOM 1739 C CA . ILE A 1 227 ? 38.127 -16.622 -29.569 1.00 36.03 227 ILE A CA 1
ATOM 1740 C C . ILE A 1 227 ? 37.153 -15.435 -29.632 1.00 36.03 227 ILE A C 1
ATOM 1742 O O . ILE A 1 227 ? 36.586 -15.145 -30.684 1.00 36.03 227 ILE A O 1
ATOM 1746 N N . LEU A 1 228 ? 37.051 -14.643 -28.561 1.00 35.50 228 LEU A N 1
ATOM 1747 C CA . LEU A 1 228 ? 36.278 -13.393 -28.552 1.00 35.50 228 LEU A CA 1
ATOM 1748 C C . LEU A 1 228 ? 37.001 -12.225 -29.243 1.00 35.50 228 LEU A C 1
ATOM 1750 O O . LEU A 1 228 ? 36.345 -11.277 -29.668 1.00 35.50 228 LEU A O 1
ATOM 1754 N N . GLY A 1 229 ? 38.326 -12.302 -29.409 1.00 34.47 229 GLY A N 1
ATOM 1755 C CA . GLY A 1 229 ? 39.139 -11.258 -30.043 1.00 34.47 229 GLY A CA 1
ATOM 1756 C C . GLY A 1 229 ? 38.787 -11.005 -31.511 1.00 34.47 229 GLY A C 1
ATOM 1757 O O . GLY A 1 229 ? 38.768 -9.857 -31.937 1.00 34.47 229 GLY A O 1
ATOM 1758 N N . HIS A 1 230 ? 38.415 -12.034 -32.277 1.00 35.44 230 HIS A N 1
ATOM 1759 C CA . HIS A 1 230 ? 38.136 -11.869 -33.708 1.00 35.44 230 HIS A CA 1
ATOM 1760 C C . HIS A 1 230 ? 36.757 -11.270 -34.003 1.00 35.44 230 HIS A C 1
ATOM 1762 O O . HIS A 1 230 ? 36.654 -10.420 -34.880 1.00 35.44 230 HIS A O 1
ATOM 1768 N N . ALA A 1 231 ? 35.711 -11.623 -33.247 1.00 37.66 231 ALA A N 1
ATOM 1769 C CA . ALA A 1 231 ? 34.391 -10.997 -33.395 1.00 37.66 231 ALA A CA 1
ATOM 1770 C C . ALA A 1 231 ? 34.367 -9.563 -32.829 1.00 37.66 231 ALA A C 1
ATOM 1772 O O . ALA A 1 231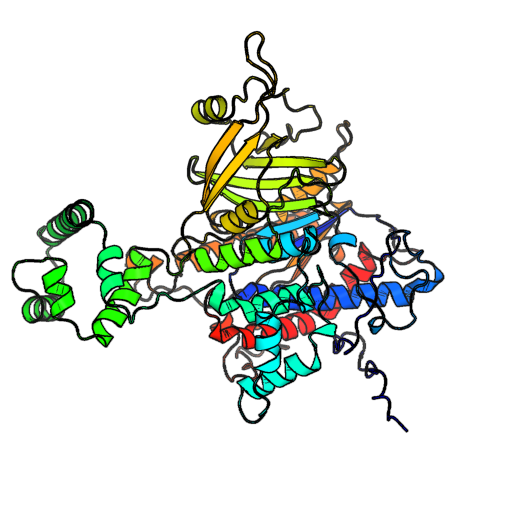 ? 33.732 -8.675 -33.396 1.00 37.66 231 ALA A O 1
ATOM 1773 N N . LYS A 1 232 ? 35.114 -9.330 -31.740 1.00 39.12 232 LYS A N 1
ATOM 1774 C CA . LYS A 1 232 ? 35.300 -8.028 -31.088 1.00 39.12 232 LYS A CA 1
ATOM 1775 C C . LYS A 1 232 ? 36.116 -7.062 -31.950 1.00 39.12 232 LYS A C 1
ATOM 1777 O O . LYS A 1 232 ? 35.665 -5.944 -32.163 1.00 39.12 232 LYS A O 1
ATOM 1782 N N . ASN A 1 233 ? 37.255 -7.494 -32.496 1.00 36.88 233 ASN A N 1
ATOM 1783 C CA . ASN A 1 233 ? 38.059 -6.663 -33.397 1.00 36.88 233 ASN A CA 1
ATOM 1784 C C . ASN A 1 233 ? 37.348 -6.455 -34.739 1.00 36.88 233 ASN A C 1
ATOM 1786 O O . ASN A 1 233 ? 37.397 -5.361 -35.271 1.00 36.88 233 ASN A O 1
ATOM 1790 N N . TRP A 1 234 ? 36.575 -7.431 -35.236 1.00 39.72 234 TRP A N 1
ATOM 1791 C CA . TRP A 1 234 ? 35.743 -7.234 -36.430 1.00 39.72 234 TRP A CA 1
ATOM 1792 C C . TRP A 1 234 ? 34.618 -6.205 -36.218 1.00 39.72 234 TRP A C 1
ATOM 1794 O O . TRP A 1 234 ? 34.329 -5.428 -37.124 1.00 39.72 234 TRP A O 1
ATOM 1804 N N . PHE A 1 235 ? 33.993 -6.159 -35.034 1.00 37.47 235 PHE A N 1
ATOM 1805 C CA . PHE A 1 235 ? 32.959 -5.165 -34.713 1.00 37.47 235 PHE A CA 1
ATOM 1806 C C . PHE A 1 235 ? 33.549 -3.770 -34.441 1.00 37.47 235 PHE A C 1
ATOM 1808 O O . PHE A 1 235 ? 32.979 -2.770 -34.871 1.00 37.47 235 PHE A O 1
ATOM 1815 N N . ILE A 1 236 ? 34.709 -3.704 -33.777 1.00 41.38 236 ILE A N 1
ATOM 1816 C CA . ILE A 1 236 ? 35.436 -2.458 -33.497 1.00 41.38 236 ILE A CA 1
ATOM 1817 C C . ILE A 1 236 ? 36.036 -1.878 -34.790 1.00 41.38 236 ILE A C 1
ATOM 1819 O O . ILE A 1 236 ? 35.749 -0.727 -35.094 1.00 41.38 236 ILE A O 1
ATOM 1823 N N . ASP A 1 237 ? 36.731 -2.662 -35.620 1.00 41.19 237 ASP A N 1
ATOM 1824 C CA . ASP A 1 237 ? 37.365 -2.176 -36.862 1.00 41.19 237 ASP A CA 1
ATOM 1825 C C . ASP A 1 237 ? 36.351 -1.763 -37.941 1.00 41.19 237 ASP A C 1
ATOM 1827 O O . ASP A 1 237 ? 36.629 -0.899 -38.773 1.00 41.19 237 ASP A O 1
ATOM 1831 N N . ARG A 1 238 ? 35.153 -2.366 -37.961 1.00 39.22 238 ARG A N 1
ATOM 1832 C CA . ARG A 1 238 ? 34.134 -2.085 -38.990 1.00 39.22 238 ARG A CA 1
ATOM 1833 C C . ARG A 1 238 ? 33.215 -0.911 -38.633 1.00 39.22 238 ARG A C 1
ATOM 1835 O O . ARG A 1 238 ? 32.515 -0.415 -39.514 1.00 39.22 238 ARG A O 1
ATOM 1842 N N . ILE A 1 239 ? 33.226 -0.453 -37.375 1.00 38.97 239 ILE A N 1
ATOM 1843 C CA . ILE A 1 239 ? 32.390 0.661 -36.882 1.00 38.97 239 ILE A CA 1
ATOM 1844 C C . ILE A 1 239 ? 33.237 1.858 -36.404 1.00 38.97 239 ILE A C 1
ATOM 1846 O O . ILE A 1 239 ? 32.866 3.013 -36.652 1.00 38.97 239 ILE A O 1
ATOM 1850 N N . ALA A 1 240 ? 34.380 1.621 -35.758 1.00 44.69 240 ALA A N 1
ATOM 1851 C CA . ALA A 1 240 ? 35.122 2.612 -34.986 1.00 44.69 240 ALA A CA 1
ATOM 1852 C C . ALA A 1 240 ? 36.538 2.847 -35.546 1.00 44.69 240 ALA A C 1
ATOM 1854 O O . ALA A 1 240 ? 37.464 2.095 -35.277 1.00 44.69 240 ALA A O 1
ATOM 1855 N N . GLY A 1 241 ? 36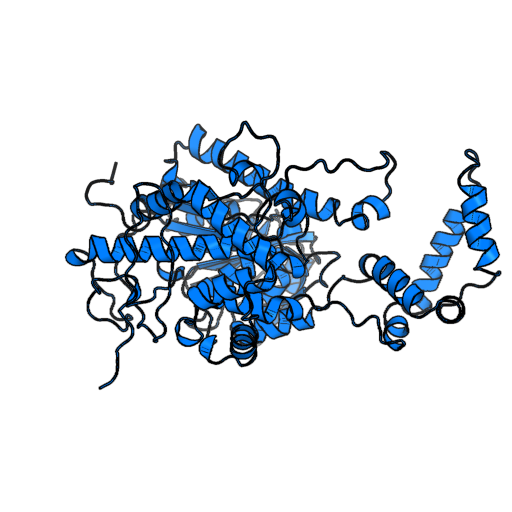.710 3.939 -36.295 1.00 42.34 241 GLY A N 1
ATOM 1856 C CA . GLY A 1 241 ? 38.032 4.546 -36.487 1.00 42.34 241 GLY A CA 1
ATOM 1857 C C . GLY A 1 241 ? 38.529 5.243 -35.209 1.00 42.34 241 GLY A C 1
ATOM 1858 O O . GLY A 1 241 ? 37.771 5.408 -34.252 1.00 42.34 241 GLY A O 1
ATOM 1859 N N . ASP A 1 242 ? 39.789 5.684 -35.229 1.00 40.12 242 ASP A N 1
ATOM 1860 C CA . ASP A 1 242 ? 40.646 6.054 -34.081 1.00 40.12 242 ASP A CA 1
ATOM 1861 C C . ASP A 1 242 ? 40.176 7.172 -33.123 1.00 40.12 242 ASP A C 1
ATOM 1863 O O . ASP A 1 242 ? 40.859 7.468 -32.139 1.00 40.12 242 ASP A O 1
ATOM 1867 N N . THR A 1 243 ? 39.019 7.801 -33.331 1.00 45.31 243 THR A N 1
ATOM 1868 C CA . THR A 1 243 ? 38.566 8.936 -32.511 1.00 45.31 243 THR A CA 1
ATOM 1869 C C . THR A 1 243 ? 37.099 8.803 -32.105 1.00 45.31 243 THR A C 1
ATOM 1871 O O . THR A 1 243 ? 36.167 8.983 -32.890 1.00 45.31 243 THR A O 1
ATOM 1874 N N . TRP A 1 244 ? 36.887 8.483 -30.827 1.00 44.88 244 TRP A N 1
ATOM 1875 C CA . TRP A 1 244 ? 35.566 8.476 -30.205 1.00 44.88 244 TRP A CA 1
ATOM 1876 C C . TRP A 1 244 ? 35.180 9.912 -29.831 1.00 44.88 244 TRP A C 1
ATOM 1878 O O . TRP A 1 244 ? 35.784 10.496 -28.937 1.00 44.88 244 TRP A O 1
ATOM 1888 N N . THR A 1 245 ? 34.165 10.467 -30.494 1.00 52.72 245 THR A N 1
ATOM 1889 C CA . THR A 1 245 ? 33.411 11.634 -30.010 1.00 52.72 245 THR A CA 1
ATOM 1890 C C . THR A 1 245 ? 31.925 11.279 -30.000 1.00 52.72 245 THR A C 1
ATOM 1892 O O . THR A 1 245 ? 31.472 10.450 -30.794 1.00 52.72 245 THR A O 1
ATOM 1895 N N . LYS A 1 246 ? 31.144 11.893 -29.101 1.00 45.03 246 LYS A N 1
ATOM 1896 C CA . LYS A 1 246 ? 29.689 11.669 -28.979 1.00 45.03 246 LYS A CA 1
ATOM 1897 C C . LYS A 1 246 ? 28.961 11.858 -30.320 1.00 45.03 246 LYS A C 1
ATOM 1899 O O . LYS A 1 246 ? 28.078 11.074 -30.658 1.00 45.03 246 LYS A O 1
ATOM 1904 N N . ALA A 1 247 ? 29.403 12.834 -31.114 1.00 48.38 247 ALA A N 1
ATOM 1905 C CA . ALA A 1 247 ? 28.878 13.113 -32.447 1.00 48.38 247 ALA A CA 1
ATOM 1906 C C . ALA A 1 247 ? 29.181 11.998 -33.474 1.00 48.38 247 ALA A C 1
ATOM 1908 O O . ALA A 1 247 ? 28.295 11.601 -34.228 1.00 48.38 247 ALA A O 1
ATOM 1909 N N . SER A 1 248 ? 30.394 11.424 -33.478 1.00 49.19 248 SER A N 1
ATOM 1910 C CA . SER A 1 248 ? 30.808 10.457 -34.514 1.00 49.19 248 SER A CA 1
ATOM 1911 C C . SER A 1 248 ? 30.148 9.077 -34.385 1.00 49.19 248 SER A C 1
ATOM 1913 O O . SER A 1 248 ? 30.017 8.358 -35.381 1.00 49.19 248 SER A O 1
ATOM 1915 N N . LEU A 1 249 ? 29.714 8.712 -33.173 1.00 44.53 249 LEU A N 1
ATOM 1916 C CA . LEU A 1 249 ? 29.028 7.453 -32.874 1.00 44.53 249 LEU A CA 1
ATOM 1917 C C . LEU A 1 249 ? 27.537 7.509 -33.235 1.00 44.53 249 LEU A C 1
ATOM 1919 O O . LEU A 1 249 ? 26.998 6.553 -33.792 1.00 44.53 249 LEU A O 1
ATOM 1923 N N . LEU A 1 250 ? 26.870 8.626 -32.932 1.00 50.66 250 LEU A N 1
ATOM 1924 C CA . LEU A 1 250 ? 25.434 8.780 -33.161 1.00 50.66 250 LEU A CA 1
ATOM 1925 C C . LEU A 1 250 ? 25.118 8.943 -34.648 1.00 50.66 250 LEU A C 1
ATOM 1927 O O . LEU A 1 250 ? 24.195 8.292 -35.134 1.00 50.66 250 LEU A O 1
ATOM 1931 N N . ASP A 1 251 ? 25.925 9.695 -35.400 1.00 51.62 251 ASP A N 1
ATOM 1932 C CA . ASP A 1 251 ? 25.702 9.942 -36.832 1.00 51.62 251 ASP A CA 1
ATOM 1933 C C . ASP A 1 251 ? 25.733 8.680 -37.707 1.00 51.62 251 ASP A C 1
ATOM 1935 O O . ASP A 1 251 ? 25.061 8.629 -38.737 1.00 51.62 251 ASP A O 1
ATOM 1939 N N . LYS A 1 252 ? 26.433 7.624 -37.278 1.00 47.25 252 LYS A N 1
ATOM 1940 C CA . LYS A 1 252 ? 26.587 6.367 -38.035 1.00 47.25 252 LYS A CA 1
ATOM 1941 C C . LYS A 1 252 ? 25.494 5.324 -37.784 1.00 47.25 252 LYS A C 1
ATOM 1943 O O . LYS A 1 252 ? 25.458 4.308 -38.476 1.00 47.25 252 LYS A O 1
ATOM 1948 N N . LEU A 1 253 ? 24.621 5.541 -36.802 1.00 46.97 253 LEU A N 1
ATOM 1949 C CA . LEU A 1 253 ? 23.549 4.610 -36.446 1.00 46.97 253 LEU A CA 1
ATOM 1950 C C . LEU A 1 253 ? 22.241 5.023 -37.128 1.00 46.97 253 LEU A C 1
ATOM 1952 O O . LEU A 1 253 ? 21.873 6.198 -37.102 1.00 46.97 253 LEU A O 1
ATOM 1956 N N . SER A 1 254 ? 21.508 4.061 -37.695 1.00 51.16 254 SER A N 1
ATOM 1957 C CA . SER A 1 254 ? 20.117 4.284 -38.125 1.00 51.16 254 SER A CA 1
ATOM 1958 C C . SER A 1 254 ? 19.216 4.615 -36.926 1.00 51.16 254 SER A C 1
ATOM 1960 O O . SER A 1 254 ? 19.561 4.291 -35.791 1.00 51.16 254 SER A O 1
ATOM 1962 N N . ALA A 1 255 ? 18.049 5.229 -37.153 1.00 48.59 255 ALA A N 1
ATOM 1963 C CA . ALA A 1 255 ? 17.111 5.579 -36.077 1.00 48.59 255 ALA A CA 1
ATOM 1964 C C . ALA A 1 255 ? 16.754 4.372 -35.183 1.00 48.59 255 ALA A C 1
ATOM 1966 O O . ALA A 1 255 ? 16.809 4.475 -33.962 1.00 48.59 255 ALA A O 1
ATOM 1967 N N . GLU A 1 256 ? 16.529 3.201 -35.784 1.00 44.06 256 GLU A N 1
ATOM 1968 C CA . GLU A 1 256 ? 16.230 1.956 -35.064 1.00 44.06 256 GLU A CA 1
ATOM 1969 C C . GLU A 1 256 ? 17.434 1.435 -34.248 1.00 44.06 256 GLU A C 1
ATOM 1971 O O . GLU A 1 256 ? 17.287 0.892 -33.153 1.00 44.06 256 GLU A O 1
ATOM 1976 N N . GLN A 1 257 ? 18.659 1.621 -34.751 1.00 46.56 257 GLN A N 1
ATOM 1977 C CA . GLN A 1 257 ? 19.880 1.260 -34.023 1.00 46.56 257 GLN A CA 1
ATOM 1978 C C . GLN A 1 257 ? 20.193 2.245 -32.893 1.00 46.56 257 GLN A C 1
ATOM 1980 O O . GLN A 1 257 ? 20.667 1.818 -31.842 1.00 46.56 257 GLN A O 1
ATOM 1985 N N . ARG A 1 258 ? 19.907 3.541 -33.078 1.00 49.50 258 ARG A N 1
ATOM 1986 C CA . ARG A 1 258 ? 19.992 4.557 -32.018 1.00 49.50 258 ARG A CA 1
ATOM 1987 C C . ARG A 1 258 ? 18.998 4.250 -30.908 1.00 49.50 258 ARG A C 1
ATOM 1989 O O . ARG A 1 258 ? 19.379 4.298 -29.749 1.00 49.50 258 ARG A O 1
ATOM 1996 N N . GLU A 1 259 ? 17.776 3.860 -31.252 1.00 45.38 259 GLU A N 1
ATOM 1997 C CA . GLU A 1 259 ? 16.740 3.449 -30.302 1.00 45.38 259 GLU A CA 1
ATOM 1998 C C . GLU A 1 259 ? 17.131 2.181 -29.521 1.00 45.38 259 GLU A C 1
ATOM 2000 O O . GLU A 1 259 ? 17.045 2.150 -28.291 1.00 45.38 259 GLU A O 1
ATOM 2005 N N . LYS A 1 260 ? 17.650 1.150 -30.200 1.00 46.16 260 LYS A N 1
ATOM 2006 C CA . LYS A 1 260 ? 18.166 -0.076 -29.558 1.00 46.16 260 LYS A CA 1
ATOM 2007 C C . LYS A 1 260 ? 19.384 0.183 -28.667 1.00 46.16 260 LYS A C 1
ATOM 2009 O O . LYS A 1 260 ? 19.477 -0.381 -27.578 1.00 46.16 260 LYS A O 1
ATOM 2014 N N . LEU A 1 261 ? 20.312 1.037 -29.098 1.00 46.12 261 LEU A N 1
ATOM 2015 C CA . LEU A 1 261 ? 21.487 1.414 -28.311 1.00 46.12 261 LEU A CA 1
ATOM 2016 C C . LEU A 1 261 ? 21.103 2.285 -27.108 1.00 46.12 261 LEU A C 1
ATOM 2018 O O . LEU A 1 261 ? 21.558 2.020 -25.999 1.00 46.12 261 LEU A O 1
ATOM 2022 N N . ALA A 1 262 ? 20.243 3.285 -27.314 1.00 47.69 262 ALA A N 1
ATOM 2023 C CA . ALA A 1 262 ? 19.748 4.162 -26.263 1.00 47.69 262 ALA A CA 1
ATOM 2024 C C . ALA A 1 262 ? 18.982 3.358 -25.215 1.00 47.69 262 ALA A C 1
ATOM 2026 O O . ALA A 1 262 ? 19.323 3.447 -24.051 1.00 47.69 262 ALA A O 1
ATOM 2027 N N . SER A 1 263 ? 18.037 2.500 -25.598 1.00 47.06 263 SER A N 1
ATOM 2028 C CA . SER A 1 263 ? 17.306 1.646 -24.648 1.00 47.06 263 SER A CA 1
ATOM 2029 C C . SER A 1 263 ? 18.208 0.665 -23.881 1.00 47.06 263 SER A C 1
ATOM 2031 O O . SER A 1 263 ? 17.966 0.425 -22.699 1.00 47.06 263 SER A O 1
ATOM 2033 N N . SER A 1 264 ? 19.277 0.153 -24.505 1.00 45.19 264 SER A N 1
ATOM 2034 C CA . SER A 1 264 ? 20.238 -0.764 -23.866 1.00 45.19 264 SER A CA 1
ATOM 2035 C C . SER A 1 264 ? 21.229 -0.064 -22.923 1.00 45.19 264 SER A C 1
ATOM 2037 O O . SER A 1 264 ? 21.639 -0.652 -21.926 1.00 45.19 264 SER A O 1
ATOM 2039 N N . LEU A 1 265 ? 21.626 1.180 -23.221 1.00 45.69 265 LEU A N 1
ATOM 2040 C CA . LEU A 1 265 ? 22.535 1.983 -22.389 1.00 45.69 265 LEU A CA 1
ATOM 2041 C C . LEU A 1 265 ? 21.802 2.858 -21.366 1.00 45.69 265 LEU A C 1
ATOM 2043 O O . LEU A 1 265 ? 22.383 3.206 -20.341 1.00 45.69 265 LEU A O 1
ATOM 2047 N N . TRP A 1 266 ? 20.544 3.221 -21.626 1.00 50.16 266 TRP A N 1
ATOM 2048 C CA . TRP A 1 266 ? 19.766 4.132 -20.790 1.00 50.16 266 TRP A CA 1
ATOM 2049 C C . TRP A 1 266 ? 19.640 3.571 -19.385 1.00 50.16 266 TRP A C 1
ATOM 2051 O O . TRP A 1 266 ? 20.085 4.244 -18.476 1.00 50.16 266 TRP A O 1
ATOM 2061 N N . GLY A 1 267 ? 19.213 2.315 -19.215 1.00 48.72 267 GLY A N 1
ATOM 2062 C CA . GLY A 1 267 ? 19.139 1.669 -17.895 1.00 48.72 267 GLY A CA 1
ATOM 2063 C C . GLY A 1 267 ? 20.488 1.458 -17.182 1.00 48.72 267 GLY A C 1
ATOM 2064 O O . GLY A 1 267 ? 20.493 1.118 -16.003 1.00 48.72 267 GLY A O 1
ATOM 2065 N N . VAL A 1 268 ? 21.623 1.653 -17.873 1.00 51.12 268 VAL A N 1
ATOM 2066 C CA . VAL A 1 268 ? 22.979 1.637 -17.281 1.00 51.12 268 VAL A CA 1
ATOM 2067 C C . VAL A 1 268 ? 23.362 3.009 -16.746 1.00 51.12 268 VAL A C 1
ATOM 2069 O O . VAL A 1 268 ? 23.945 3.121 -15.673 1.00 51.12 268 VAL A O 1
ATOM 2072 N N . LEU A 1 269 ? 23.108 4.048 -17.544 1.00 52.50 269 LEU A N 1
ATOM 2073 C CA . LEU A 1 269 ? 23.639 5.393 -17.326 1.00 52.50 269 LEU A CA 1
ATOM 2074 C C . LEU A 1 269 ? 22.622 6.325 -16.657 1.00 52.50 269 LEU A C 1
ATOM 2076 O O . LEU A 1 269 ? 23.003 7.349 -16.095 1.00 52.50 269 LEU A O 1
ATOM 2080 N N . ARG A 1 270 ? 21.330 5.997 -16.736 1.00 62.88 270 ARG A N 1
ATOM 2081 C CA . ARG A 1 270 ? 20.196 6.776 -16.232 1.00 62.88 270 ARG A CA 1
ATOM 2082 C C . ARG A 1 270 ? 19.079 5.842 -15.722 1.00 62.88 270 ARG A C 1
ATOM 2084 O O . ARG A 1 270 ? 19.024 4.667 -16.073 1.00 62.88 270 ARG A O 1
ATOM 2091 N N . PRO A 1 271 ? 18.159 6.333 -14.880 1.00 67.81 271 PRO A N 1
ATOM 2092 C CA . PRO A 1 271 ? 16.988 5.551 -14.496 1.00 67.81 271 PRO A CA 1
ATOM 2093 C C . PRO A 1 271 ? 16.091 5.244 -15.701 1.00 67.81 271 PRO A C 1
ATOM 2095 O O . PRO A 1 271 ? 15.867 6.119 -16.538 1.00 67.81 271 PRO A O 1
ATOM 2098 N N . LYS A 1 272 ? 15.540 4.026 -15.775 1.00 71.19 272 LYS A N 1
ATOM 2099 C CA . LYS A 1 272 ? 14.676 3.552 -16.872 1.00 71.19 272 LYS A CA 1
ATOM 2100 C C . LYS A 1 272 ? 13.491 4.483 -17.163 1.00 71.19 272 LYS A C 1
ATOM 2102 O O . LYS A 1 272 ? 13.146 4.668 -18.328 1.00 71.19 272 LYS A O 1
ATOM 2107 N N . TYR A 1 273 ? 12.921 5.088 -16.127 1.00 75.56 273 TYR A N 1
ATOM 2108 C CA . TYR A 1 273 ? 11.762 5.973 -16.167 1.00 75.56 273 TYR A CA 1
ATOM 2109 C C . TYR A 1 273 ? 12.079 7.336 -15.549 1.00 75.56 273 TYR A C 1
ATOM 2111 O O . TYR A 1 273 ? 12.916 7.467 -14.651 1.00 75.56 273 TYR A O 1
ATOM 2119 N N . THR A 1 274 ? 11.375 8.371 -16.008 1.00 81.00 274 THR A N 1
ATOM 2120 C CA . THR A 1 274 ? 11.396 9.681 -15.349 1.00 81.00 274 THR A CA 1
ATOM 2121 C C . THR A 1 274 ? 10.419 9.700 -14.175 1.00 81.00 274 THR A C 1
ATOM 2123 O O . THR A 1 274 ? 9.435 8.965 -14.145 1.00 81.00 274 THR A O 1
ATOM 2126 N N . ALA A 1 275 ? 10.667 10.581 -13.206 1.00 84.62 275 ALA A N 1
ATOM 2127 C CA . ALA A 1 275 ? 9.805 10.716 -12.035 1.00 84.62 275 ALA A CA 1
ATOM 2128 C C . ALA A 1 275 ? 8.525 11.531 -12.275 1.00 84.62 275 ALA A C 1
ATOM 2130 O O . ALA A 1 275 ? 7.589 11.446 -11.487 1.00 84.62 275 ALA A O 1
ATOM 2131 N N . GLN A 1 276 ? 8.463 12.297 -13.369 1.00 83.19 276 GLN A N 1
ATOM 2132 C CA . GLN A 1 276 ? 7.373 13.244 -13.640 1.00 83.19 276 GLN A CA 1
ATOM 2133 C C . GLN A 1 276 ? 5.999 12.575 -13.614 1.00 83.19 276 GLN A C 1
ATOM 2135 O O . GLN A 1 276 ? 5.031 13.132 -13.106 1.00 83.19 276 GLN A O 1
ATOM 2140 N N . GLY A 1 277 ? 5.933 11.363 -14.155 1.00 82.81 277 GLY A N 1
ATOM 2141 C CA . GLY A 1 277 ? 4.728 10.564 -14.241 1.00 82.81 277 GLY A CA 1
ATOM 2142 C C . GLY A 1 277 ? 4.119 10.185 -12.896 1.00 82.81 277 GLY A C 1
ATOM 2143 O O . GLY A 1 277 ? 2.947 10.461 -12.605 1.00 82.81 277 GLY A O 1
ATOM 2144 N N . ILE A 1 278 ? 4.947 9.567 -12.054 1.00 87.31 278 ILE A N 1
ATOM 2145 C CA . ILE A 1 278 ? 4.562 9.186 -10.699 1.00 87.31 278 ILE A CA 1
ATOM 2146 C C . ILE A 1 278 ? 4.314 10.425 -9.831 1.00 87.31 278 ILE A C 1
ATOM 2148 O O . ILE A 1 278 ? 3.305 10.473 -9.138 1.00 87.31 278 ILE A O 1
ATOM 2152 N N . GLU A 1 279 ? 5.139 11.468 -9.925 1.00 90.62 279 GLU A N 1
ATOM 2153 C CA . GLU A 1 279 ? 4.979 12.707 -9.149 1.00 90.62 279 GLU A CA 1
ATOM 2154 C C . GLU A 1 279 ? 3.697 13.462 -9.506 1.00 90.62 279 GLU A C 1
ATOM 2156 O O . GLU A 1 279 ? 2.984 13.910 -8.609 1.00 90.62 279 GLU A O 1
ATOM 2161 N N . ALA A 1 280 ? 3.346 13.549 -10.792 1.00 87.12 280 ALA A N 1
ATOM 2162 C CA . ALA A 1 280 ? 2.087 14.148 -11.226 1.00 87.12 280 ALA A CA 1
ATOM 2163 C C . ALA A 1 280 ? 0.879 13.370 -10.688 1.00 87.12 280 ALA A C 1
ATOM 2165 O O . ALA A 1 280 ? -0.092 13.972 -10.227 1.00 87.12 280 ALA A O 1
ATOM 2166 N N . THR A 1 281 ? 0.954 12.036 -10.698 1.00 88.19 281 THR A N 1
ATOM 2167 C CA . THR A 1 281 ? -0.108 11.180 -10.154 1.00 88.19 281 THR A CA 1
ATOM 2168 C C . THR A 1 281 ? -0.221 11.339 -8.637 1.00 88.19 281 THR A C 1
ATOM 2170 O O . THR A 1 281 ? -1.322 11.520 -8.124 1.00 88.19 281 THR A O 1
ATOM 2173 N N . LEU A 1 282 ? 0.899 11.339 -7.910 1.00 90.94 282 LEU A N 1
ATOM 2174 C CA . LEU A 1 282 ? 0.909 11.534 -6.459 1.00 90.94 282 LEU A CA 1
ATOM 2175 C C . LEU A 1 282 ? 0.388 12.917 -6.071 1.00 90.94 282 LEU A C 1
ATOM 2177 O O . LEU A 1 282 ? -0.421 13.013 -5.157 1.00 90.94 282 LEU A O 1
ATOM 2181 N N . LYS A 1 283 ? 0.771 13.970 -6.799 1.00 88.50 283 LYS A N 1
ATOM 2182 C CA . LYS A 1 283 ? 0.248 15.324 -6.584 1.00 88.50 283 LYS A CA 1
ATOM 2183 C C . LYS A 1 283 ? -1.259 15.408 -6.826 1.00 88.50 283 LYS A C 1
ATOM 2185 O O . LYS A 1 283 ? -1.958 16.107 -6.109 1.00 88.50 283 LYS A O 1
ATOM 2190 N N . LEU A 1 284 ? -1.772 14.697 -7.824 1.00 85.31 284 LEU A N 1
ATOM 2191 C CA . LEU A 1 284 ? -3.204 14.651 -8.118 1.00 85.31 284 LEU A CA 1
ATOM 2192 C C . LEU A 1 284 ? -3.992 13.888 -7.038 1.00 85.31 284 LEU A C 1
ATOM 2194 O O . LEU A 1 284 ? -5.091 14.297 -6.679 1.00 85.31 284 LEU A O 1
ATOM 2198 N N . VAL A 1 285 ? -3.431 12.793 -6.519 1.00 88.56 285 VAL A N 1
ATOM 2199 C CA . VAL A 1 285 ? -4.111 11.899 -5.568 1.00 88.56 285 VAL A CA 1
ATOM 2200 C C . VAL A 1 285 ? -3.979 12.359 -4.114 1.00 88.56 285 VAL A C 1
ATOM 2202 O O . VAL A 1 285 ? -4.912 12.177 -3.339 1.00 88.56 285 VAL A O 1
ATOM 2205 N N . LEU A 1 286 ? -2.831 12.920 -3.732 1.00 90.56 286 LEU A N 1
ATOM 2206 C CA . LEU A 1 286 ? -2.506 13.309 -2.354 1.00 90.56 286 LEU A CA 1
ATOM 2207 C C . LEU A 1 286 ? -2.474 14.831 -2.151 1.00 90.56 286 LEU A C 1
ATOM 2209 O O . LEU A 1 286 ? -2.381 15.279 -1.010 1.00 90.56 286 LEU A O 1
ATOM 2213 N N . GLU A 1 287 ? -2.584 15.620 -3.224 1.00 85.88 287 GLU A N 1
ATOM 2214 C CA . GLU A 1 287 ? -2.488 17.086 -3.195 1.00 85.88 287 GLU A CA 1
ATOM 2215 C C . GLU A 1 287 ? -1.215 17.561 -2.464 1.00 85.88 287 GLU A C 1
ATOM 2217 O O . GLU A 1 287 ? -0.164 16.919 -2.527 1.00 85.88 287 GLU A O 1
ATOM 2222 N N . ASP A 1 288 ? -1.308 18.689 -1.760 1.00 88.94 288 ASP A N 1
ATOM 2223 C CA . ASP A 1 288 ? -0.243 19.235 -0.920 1.00 88.94 288 ASP A CA 1
ATOM 2224 C C . ASP A 1 288 ? -0.330 18.709 0.529 1.00 88.94 288 ASP A C 1
ATOM 2226 O O . ASP A 1 288 ? 0.162 19.351 1.459 1.00 88.94 288 ASP A O 1
ATOM 2230 N N . ALA A 1 289 ? -0.979 17.558 0.754 1.00 92.62 289 ALA A N 1
ATOM 2231 C CA . ALA A 1 289 ? -1.142 16.995 2.090 1.00 92.62 289 ALA A CA 1
ATOM 2232 C C . ALA A 1 289 ? 0.211 16.619 2.716 1.00 92.62 289 ALA A C 1
ATOM 2234 O O . ALA A 1 289 ? 1.094 16.037 2.076 1.00 92.62 289 ALA A O 1
ATOM 2235 N N . ARG A 1 290 ? 0.351 16.929 4.004 1.00 93.75 290 ARG A N 1
ATOM 2236 C CA . ARG A 1 290 ? 1.528 16.651 4.839 1.00 93.75 290 ARG A CA 1
ATOM 2237 C C . ARG A 1 290 ? 1.123 15.898 6.104 1.00 93.75 290 ARG A C 1
ATOM 2239 O O . ARG A 1 290 ? -0.063 15.849 6.428 1.00 93.75 290 ARG A O 1
ATOM 2246 N N . PHE A 1 291 ? 2.083 15.367 6.857 1.00 92.62 291 PHE A N 1
ATOM 2247 C CA . PHE A 1 291 ? 1.803 14.778 8.176 1.00 92.62 291 PHE A CA 1
ATOM 2248 C C . PHE A 1 291 ? 1.139 15.760 9.148 1.00 92.62 291 PHE A C 1
ATOM 2250 O O . PHE A 1 291 ? 0.240 15.368 9.889 1.00 92.62 291 PHE A O 1
ATOM 2257 N N . SER A 1 292 ? 1.507 17.039 9.091 1.00 89.75 292 SER A N 1
ATOM 2258 C CA . SER A 1 292 ? 0.892 18.113 9.878 1.00 89.75 292 SER A CA 1
ATOM 2259 C C . SER A 1 292 ? -0.503 18.522 9.395 1.00 89.75 292 SER A C 1
ATOM 2261 O O . SER A 1 292 ? -1.216 19.246 10.094 1.00 89.75 292 SER A O 1
ATOM 2263 N N . THR A 1 293 ? -0.919 18.097 8.196 1.00 91.19 293 THR A N 1
ATOM 2264 C CA . THR A 1 293 ? -2.221 18.482 7.649 1.00 91.19 293 THR A CA 1
ATOM 2265 C C . THR A 1 293 ? -3.325 17.822 8.462 1.00 91.19 293 THR A C 1
ATOM 2267 O O . THR A 1 293 ? -3.452 16.597 8.511 1.00 91.19 293 THR A O 1
ATOM 2270 N N . LYS A 1 294 ? -4.155 18.652 9.098 1.00 87.62 294 LYS A N 1
ATOM 2271 C CA . LYS A 1 294 ? -5.275 18.179 9.908 1.00 87.62 294 LYS A CA 1
ATOM 2272 C C . LYS A 1 294 ? -6.173 17.252 9.085 1.00 87.62 294 LYS A C 1
ATOM 2274 O O . LYS A 1 294 ? -6.589 17.603 7.985 1.00 87.62 294 LYS A O 1
ATOM 2279 N N . ASP A 1 295 ? -6.475 16.089 9.657 1.00 86.56 295 ASP A N 1
ATOM 2280 C CA . ASP A 1 295 ? -7.323 15.054 9.061 1.00 86.56 295 ASP A CA 1
ATOM 2281 C C . ASP A 1 295 ? -6.809 14.475 7.727 1.00 86.56 295 ASP A C 1
ATOM 2283 O O . ASP A 1 295 ? -7.551 13.757 7.067 1.00 86.56 295 ASP A O 1
ATOM 2287 N N . ALA A 1 296 ? -5.543 14.705 7.346 1.00 89.56 296 ALA A N 1
ATOM 2288 C CA . ALA A 1 296 ? -4.979 14.131 6.120 1.00 89.56 296 ALA A CA 1
ATOM 2289 C C . ALA A 1 296 ? -4.775 12.613 6.182 1.00 89.56 296 ALA A C 1
ATOM 2291 O O . ALA A 1 296 ? -4.840 11.956 5.150 1.00 89.56 296 ALA A O 1
ATOM 2292 N N . LEU A 1 297 ? -4.532 12.049 7.370 1.00 93.31 297 LEU A N 1
ATOM 2293 C CA . LEU A 1 297 ? -4.372 10.609 7.584 1.00 93.31 297 LEU A CA 1
ATOM 2294 C C . LEU A 1 297 ? -5.391 10.106 8.606 1.00 93.31 297 LEU A C 1
ATOM 2296 O O . LEU A 1 297 ? -5.385 10.509 9.770 1.00 93.31 297 LEU A O 1
ATOM 2300 N N . HIS A 1 298 ? -6.262 9.197 8.177 1.00 92.00 298 HIS A N 1
ATOM 2301 C CA . HIS A 1 298 ? -7.388 8.649 8.937 1.00 92.00 298 HIS A CA 1
ATOM 2302 C C . HIS A 1 298 ? -7.069 7.388 9.743 1.00 92.00 298 HIS A C 1
ATOM 2304 O O . HIS A 1 298 ? -7.889 6.958 10.555 1.00 92.00 298 HIS A O 1
ATOM 2310 N N . THR A 1 299 ? -5.869 6.844 9.574 1.00 93.50 299 THR A N 1
ATOM 2311 C CA . THR A 1 299 ? -5.299 5.759 10.377 1.00 93.50 299 THR A CA 1
ATOM 2312 C C . THR A 1 299 ? -3.787 5.960 10.503 1.00 93.50 299 THR A C 1
ATOM 2314 O O . THR A 1 299 ? -3.239 6.861 9.863 1.00 93.50 299 THR A O 1
ATOM 2317 N N . SER A 1 300 ? -3.118 5.186 11.359 1.00 94.62 300 SER A N 1
ATOM 2318 C CA . SER A 1 300 ? -1.659 5.280 11.486 1.00 94.62 300 SER A CA 1
ATOM 2319 C C . SER A 1 300 ? -0.989 4.740 10.220 1.00 94.62 300 SER A C 1
ATOM 2321 O O . SER A 1 300 ? -1.462 3.756 9.648 1.00 94.62 300 SER A O 1
ATOM 2323 N N . LEU A 1 301 ? 0.103 5.366 9.787 1.00 96.12 301 LEU A N 1
ATOM 2324 C CA . LEU A 1 301 ? 0.781 5.049 8.529 1.00 96.12 301 LEU A CA 1
ATOM 2325 C C . LEU A 1 301 ? 2.263 4.751 8.774 1.00 96.12 301 LEU A C 1
ATOM 2327 O O . LEU A 1 301 ? 2.950 5.549 9.409 1.00 96.12 301 LEU A O 1
ATOM 2331 N N . VAL A 1 302 ? 2.746 3.637 8.221 1.00 95.38 302 VAL A N 1
ATOM 2332 C CA . VAL A 1 302 ? 4.175 3.290 8.133 1.00 95.38 302 VAL A CA 1
ATOM 2333 C C . VAL A 1 302 ? 4.575 3.269 6.664 1.00 95.38 302 VAL A C 1
ATOM 2335 O O . VAL A 1 302 ? 3.957 2.557 5.870 1.00 95.38 302 VAL A O 1
ATOM 2338 N N . VAL A 1 303 ? 5.626 3.994 6.293 1.00 96.00 303 VAL A N 1
ATOM 2339 C CA . VAL A 1 303 ? 6.200 3.897 4.946 1.00 96.00 303 VAL A CA 1
ATOM 2340 C C . VAL A 1 303 ? 7.699 3.677 5.033 1.00 96.00 303 VAL A C 1
ATOM 2342 O O . VAL A 1 303 ? 8.412 4.471 5.644 1.00 96.00 303 VAL A O 1
ATOM 2345 N N . GLN A 1 304 ? 8.173 2.605 4.400 1.00 93.50 304 GLN A N 1
ATOM 2346 C CA . GLN A 1 304 ? 9.594 2.278 4.373 1.00 93.50 304 GLN A CA 1
ATOM 2347 C C . GLN A 1 304 ? 10.303 2.950 3.200 1.00 93.50 304 GLN A C 1
ATOM 2349 O O . GLN A 1 304 ? 9.832 2.902 2.063 1.00 93.50 304 GLN A O 1
ATOM 2354 N N . SER A 1 305 ? 11.481 3.498 3.456 1.00 93.75 305 SER A N 1
ATOM 2355 C CA . SER A 1 305 ? 12.417 4.014 2.462 1.00 93.75 305 SER A CA 1
ATOM 2356 C C . SER A 1 305 ? 13.860 3.728 2.911 1.00 93.75 305 SER A C 1
ATOM 2358 O O . SER A 1 305 ? 14.099 3.027 3.903 1.00 93.75 305 SER A O 1
ATOM 2360 N N . PHE A 1 306 ? 14.832 4.210 2.149 1.00 91.19 306 PHE A N 1
ATOM 2361 C CA . PHE A 1 306 ? 16.250 4.099 2.451 1.00 91.19 306 PHE A CA 1
ATOM 2362 C C . PHE A 1 306 ? 16.918 5.450 2.214 1.00 91.19 306 PHE A C 1
ATOM 2364 O O . PHE A 1 306 ? 16.755 6.040 1.149 1.00 91.19 306 PHE A O 1
ATOM 2371 N N . GLU A 1 307 ? 17.654 5.946 3.201 1.00 90.62 307 GLU A N 1
ATOM 2372 C CA . GLU A 1 307 ? 18.340 7.234 3.138 1.00 90.62 307 GLU A CA 1
ATOM 2373 C C . GLU A 1 307 ? 19.753 7.052 2.590 1.00 90.62 307 GLU A C 1
ATOM 2375 O O . GLU A 1 307 ? 20.543 6.265 3.113 1.00 90.62 307 GLU A O 1
ATOM 2380 N N . LEU A 1 308 ? 20.060 7.784 1.522 1.00 88.19 308 LEU A N 1
ATOM 2381 C CA . LEU A 1 308 ? 21.336 7.714 0.817 1.00 88.19 308 LEU A CA 1
ATOM 2382 C C . LEU A 1 308 ? 22.414 8.550 1.505 1.00 88.19 308 LEU A C 1
ATOM 2384 O O . LEU A 1 308 ? 23.567 8.130 1.521 1.00 88.19 308 LEU A O 1
ATOM 2388 N N . ASP A 1 309 ? 22.035 9.681 2.106 1.00 84.81 309 ASP A N 1
ATOM 2389 C CA . ASP A 1 309 ? 22.976 10.614 2.742 1.00 84.81 309 ASP A CA 1
ATOM 2390 C C . ASP A 1 309 ? 23.747 9.952 3.897 1.00 84.81 309 ASP A C 1
ATOM 2392 O O . ASP A 1 309 ? 24.953 10.146 4.036 1.00 84.81 309 ASP A O 1
ATOM 2396 N N . TYR A 1 310 ? 23.071 9.094 4.671 1.00 83.19 310 TYR A N 1
ATOM 2397 C CA . TYR A 1 310 ? 23.663 8.349 5.792 1.00 83.19 310 TYR A CA 1
ATOM 2398 C C . TYR A 1 310 ? 23.639 6.824 5.608 1.00 83.19 310 TYR A C 1
ATOM 2400 O O . TYR A 1 310 ? 23.982 6.089 6.533 1.00 83.19 310 TYR A O 1
ATOM 2408 N N . ASN A 1 311 ? 23.256 6.343 4.421 1.00 83.75 311 ASN A N 1
ATOM 2409 C CA . ASN A 1 311 ? 23.263 4.932 4.027 1.00 83.75 311 ASN A CA 1
ATOM 2410 C C . ASN A 1 311 ? 22.572 3.990 5.035 1.00 83.75 311 ASN A C 1
ATOM 2412 O O . ASN A 1 311 ? 23.189 3.063 5.570 1.00 83.75 311 ASN A O 1
ATOM 2416 N N . ARG A 1 312 ? 21.285 4.223 5.309 1.00 84.75 312 ARG A N 1
ATOM 2417 C CA . ARG A 1 312 ? 20.544 3.473 6.338 1.00 84.75 312 ARG A CA 1
ATOM 2418 C C . ARG A 1 312 ? 19.044 3.338 6.043 1.00 84.75 312 ARG A C 1
ATOM 2420 O O . ARG A 1 312 ? 18.481 4.161 5.316 1.00 84.75 312 ARG A O 1
ATOM 2427 N N . PRO A 1 313 ? 18.363 2.332 6.625 1.00 87.19 313 PRO A N 1
ATOM 2428 C CA . PRO A 1 313 ? 16.908 2.224 6.559 1.00 87.19 313 PRO A CA 1
ATOM 2429 C C . PRO A 1 313 ? 16.228 3.452 7.168 1.00 87.19 313 PRO A C 1
ATOM 2431 O O . PRO A 1 313 ? 16.581 3.878 8.266 1.00 87.19 313 PRO A O 1
ATOM 2434 N N . PHE A 1 314 ? 15.221 3.978 6.476 1.00 90.12 314 PHE A N 1
ATOM 2435 C CA . PHE A 1 314 ? 14.514 5.192 6.867 1.00 90.12 314 PHE A CA 1
ATOM 2436 C C . PHE A 1 314 ? 13.008 4.939 6.846 1.00 90.12 314 PHE A C 1
ATOM 2438 O O . PHE A 1 314 ? 12.436 4.646 5.798 1.00 90.12 314 PHE A O 1
ATOM 2445 N N . THR A 1 315 ? 12.354 5.022 8.000 1.00 92.38 315 THR A N 1
ATOM 2446 C CA . THR A 1 315 ? 10.934 4.684 8.142 1.00 92.38 315 THR A CA 1
ATOM 2447 C C . THR A 1 315 ? 10.135 5.916 8.501 1.00 92.38 315 THR A C 1
ATOM 2449 O O . THR A 1 315 ? 10.306 6.464 9.582 1.00 92.38 315 THR A O 1
ATOM 2452 N N . PHE A 1 316 ? 9.207 6.324 7.647 1.00 94.25 316 PHE A N 1
ATOM 2453 C CA . PHE A 1 316 ? 8.235 7.346 8.008 1.00 94.25 316 PHE A CA 1
ATOM 2454 C C . PHE A 1 316 ? 7.134 6.738 8.872 1.00 94.25 316 PHE A C 1
ATOM 2456 O O . PHE A 1 316 ? 6.580 5.689 8.530 1.00 94.25 316 PHE A O 1
ATOM 2463 N N . TRP A 1 317 ? 6.793 7.416 9.966 1.00 91.69 317 TRP A N 1
ATOM 2464 C CA . TRP A 1 317 ? 5.763 6.969 10.894 1.00 91.69 317 TRP A CA 1
ATOM 2465 C C . TRP A 1 317 ? 4.825 8.113 11.263 1.00 91.69 317 TRP A C 1
ATOM 2467 O O . TRP A 1 317 ? 5.249 9.184 11.696 1.00 91.69 317 TRP A O 1
ATOM 2477 N N . PHE A 1 318 ? 3.529 7.854 11.116 1.00 91.88 318 PHE A N 1
ATOM 2478 C CA . PHE A 1 318 ? 2.461 8.699 11.625 1.00 91.88 318 PHE A CA 1
ATOM 2479 C C . PHE A 1 318 ? 1.576 7.878 12.559 1.00 91.88 318 PHE A C 1
ATOM 2481 O O . PHE A 1 318 ? 0.885 6.958 12.121 1.00 91.88 318 PHE A O 1
ATOM 2488 N N . HIS A 1 319 ? 1.558 8.238 13.837 1.00 88.44 319 HIS A N 1
ATOM 2489 C CA . HIS A 1 319 ? 0.684 7.664 14.844 1.00 88.44 319 HIS A CA 1
ATOM 2490 C C . HIS A 1 319 ? -0.555 8.538 15.051 1.00 88.44 319 HIS A C 1
ATOM 2492 O O . HIS A 1 319 ? -0.497 9.610 15.656 1.00 88.44 319 HIS A O 1
ATOM 2498 N N . ARG A 1 320 ? -1.712 8.056 14.584 1.00 87.06 320 ARG A N 1
ATOM 2499 C CA . ARG A 1 320 ? -2.952 8.842 14.612 1.00 87.06 320 ARG A CA 1
ATOM 2500 C C . ARG A 1 320 ? -3.460 9.186 16.025 1.00 87.06 320 ARG A C 1
ATOM 2502 O O . ARG A 1 320 ? -3.804 10.351 16.216 1.00 87.06 320 ARG A O 1
ATOM 2509 N N . PRO A 1 321 ? -3.551 8.250 16.994 1.00 81.94 321 PRO A N 1
ATOM 2510 C CA . PRO A 1 321 ? -4.071 8.541 18.335 1.00 81.94 321 PRO A CA 1
ATOM 2511 C C . PRO A 1 321 ? -3.348 9.685 19.050 1.00 81.94 321 PRO A C 1
ATOM 2513 O O . PRO A 1 321 ? -4.011 10.572 19.579 1.00 81.94 321 PRO A O 1
ATOM 2516 N N . ALA A 1 322 ? -2.013 9.701 19.007 1.00 76.88 322 ALA A N 1
ATOM 2517 C CA . ALA A 1 322 ? -1.209 10.761 19.619 1.00 76.88 322 ALA A CA 1
ATOM 2518 C C . ALA A 1 322 ? -0.964 11.965 18.690 1.00 76.88 322 ALA A C 1
ATOM 2520 O O . ALA A 1 322 ? -0.281 12.901 19.089 1.00 76.88 322 ALA A O 1
ATOM 2521 N N . GLN A 1 323 ? -1.465 11.929 17.445 1.00 79.62 323 GLN A N 1
ATOM 2522 C CA . GLN A 1 323 ? -1.110 12.880 16.378 1.00 79.62 323 GLN A CA 1
ATOM 2523 C C . GLN A 1 323 ? 0.406 13.099 16.256 1.00 79.62 323 GLN A C 1
ATOM 2525 O O . GLN A 1 323 ? 0.879 14.199 15.978 1.00 79.62 323 GLN A O 1
ATOM 2530 N N . MET A 1 324 ? 1.166 12.032 16.487 1.00 80.50 324 MET A N 1
ATOM 2531 C CA . MET A 1 324 ? 2.617 12.061 16.515 1.00 80.50 324 MET A CA 1
ATOM 2532 C C . MET A 1 324 ? 3.133 11.624 15.153 1.00 80.50 324 MET A C 1
ATOM 2534 O O . MET A 1 324 ? 2.791 10.545 14.674 1.00 80.50 324 MET A O 1
ATOM 2538 N N . SER A 1 325 ? 3.955 12.453 14.525 1.00 85.88 325 SER A N 1
ATOM 2539 C CA . SER A 1 325 ? 4.609 12.135 13.261 1.00 85.88 325 SER A CA 1
ATOM 2540 C C . SER A 1 325 ? 6.113 12.219 13.407 1.00 85.88 325 SER A C 1
ATOM 2542 O O . SER A 1 325 ? 6.626 12.929 14.271 1.00 85.88 325 SER A O 1
ATOM 2544 N N . GLY A 1 326 ? 6.821 11.509 12.546 1.00 85.62 326 GLY A N 1
ATOM 2545 C CA . GLY A 1 326 ? 8.265 11.553 12.522 1.00 85.62 326 GLY A CA 1
ATOM 2546 C C . GLY A 1 326 ? 8.841 10.554 11.544 1.00 85.62 326 GLY A C 1
ATOM 2547 O O . GLY A 1 326 ? 8.142 9.985 10.696 1.00 85.62 326 GLY A O 1
ATOM 2548 N N . TYR A 1 327 ? 10.128 10.307 11.713 1.00 85.75 327 TYR A N 1
ATOM 2549 C CA . TYR A 1 327 ? 10.789 9.190 11.071 1.00 85.75 327 TYR A CA 1
ATOM 2550 C C . TYR A 1 327 ? 11.610 8.407 12.084 1.00 85.75 327 TYR A C 1
ATOM 2552 O O . TYR A 1 327 ? 12.063 8.949 13.088 1.00 85.75 327 TYR A O 1
ATOM 2560 N N . ALA A 1 328 ? 11.792 7.121 11.820 1.00 81.69 328 ALA A N 1
ATOM 2561 C CA . ALA A 1 328 ? 12.729 6.288 12.543 1.00 81.69 328 ALA A CA 1
ATOM 2562 C C . ALA A 1 328 ? 13.825 5.772 11.629 1.00 81.69 328 ALA A C 1
ATOM 2564 O O . ALA A 1 328 ? 13.616 5.530 10.439 1.00 81.69 328 ALA A O 1
ATOM 2565 N N . THR A 1 329 ? 14.974 5.526 12.231 1.00 76.81 329 THR A N 1
ATOM 2566 C CA . THR A 1 329 ? 16.136 4.955 11.575 1.00 76.81 329 THR A CA 1
ATOM 2567 C C . THR A 1 329 ? 16.760 3.876 12.446 1.00 76.81 329 THR A C 1
ATOM 2569 O O . THR A 1 329 ? 16.695 3.928 13.678 1.00 76.81 329 THR A O 1
ATOM 2572 N N . LEU A 1 330 ? 17.354 2.879 11.793 1.00 66.38 330 LEU A N 1
ATOM 2573 C CA . LEU A 1 330 ? 18.192 1.888 12.455 1.00 66.38 330 LEU A CA 1
ATOM 2574 C C . LEU A 1 330 ? 19.623 2.426 12.493 1.00 66.38 330 LEU A C 1
ATOM 2576 O O . LEU A 1 330 ? 20.394 2.232 11.555 1.00 66.38 330 LEU A O 1
ATOM 2580 N N . SER A 1 331 ? 19.951 3.139 13.568 1.00 61.44 331 SER A N 1
ATOM 2581 C CA . SER A 1 331 ? 21.307 3.571 13.875 1.00 61.44 331 SER A CA 1
ATOM 2582 C C . SER A 1 331 ? 21.525 3.624 15.384 1.00 61.44 331 SER A C 1
ATOM 2584 O O . SER A 1 331 ? 20.694 4.131 16.135 1.00 61.44 331 SER A O 1
ATOM 2586 N N . ARG A 1 332 ? 22.694 3.135 15.802 1.00 49.69 332 ARG A N 1
ATOM 2587 C CA . ARG A 1 332 ? 23.203 3.126 17.182 1.00 49.69 332 ARG A CA 1
ATOM 2588 C C . ARG A 1 332 ? 23.431 4.534 17.752 1.00 49.69 332 ARG A C 1
ATOM 2590 O O . ARG A 1 332 ? 23.407 4.727 18.961 1.00 49.69 332 ARG A O 1
ATOM 2597 N N . ALA A 1 333 ? 23.711 5.491 16.869 1.00 57.75 333 ALA A N 1
ATOM 2598 C CA . ALA A 1 333 ? 23.834 6.920 17.142 1.00 57.75 333 ALA A CA 1
ATOM 2599 C C . ALA A 1 333 ? 23.663 7.696 15.828 1.00 57.75 333 ALA A C 1
ATOM 2601 O O . ALA A 1 333 ? 23.993 7.184 14.752 1.00 57.75 333 ALA A O 1
ATOM 2602 N N . LEU A 1 334 ? 23.160 8.922 15.899 1.00 66.75 334 LEU A N 1
ATOM 2603 C CA . LEU A 1 334 ? 23.124 9.825 14.751 1.00 66.75 334 LEU A CA 1
ATOM 2604 C C . LEU A 1 334 ? 24.533 10.379 14.508 1.00 66.75 334 LEU A C 1
ATOM 2606 O O . LEU A 1 334 ? 25.374 10.403 15.411 1.00 66.75 334 LEU A O 1
ATOM 2610 N N . THR A 1 335 ? 24.849 10.761 13.271 1.00 68.44 335 THR A N 1
ATOM 2611 C CA . THR A 1 335 ? 26.158 11.375 13.007 1.00 68.44 335 THR A CA 1
ATOM 2612 C C . THR A 1 335 ? 26.185 12.777 13.617 1.00 68.44 335 THR A C 1
ATOM 2614 O O . THR A 1 335 ? 25.156 13.439 13.700 1.00 68.44 335 THR A O 1
ATOM 2617 N N . LYS A 1 336 ? 27.364 13.281 14.007 1.00 68.56 336 LYS A N 1
ATOM 2618 C CA . LYS A 1 336 ? 27.482 14.674 14.485 1.00 68.56 336 LYS A CA 1
ATOM 2619 C C . LYS A 1 336 ? 26.999 15.686 13.447 1.00 68.56 336 LYS A C 1
ATOM 2621 O O . LYS A 1 336 ? 26.510 16.744 13.815 1.00 68.56 336 LYS A O 1
ATOM 2626 N N . GLU A 1 337 ? 27.180 15.362 12.170 1.00 72.31 337 GLU A N 1
ATOM 2627 C CA . GLU A 1 337 ? 26.690 16.152 11.040 1.00 72.31 337 GLU A CA 1
ATOM 2628 C C . GLU A 1 337 ? 25.160 16.176 11.033 1.00 72.31 337 GLU A C 1
ATOM 2630 O O . GLU A 1 337 ? 24.574 17.244 10.957 1.00 72.31 337 GLU A O 1
ATOM 2635 N N . GLU A 1 338 ? 24.504 15.032 11.225 1.00 70.25 338 GLU A N 1
ATOM 2636 C CA . GLU A 1 338 ? 23.046 14.960 11.329 1.00 70.25 338 GLU A CA 1
ATOM 2637 C C . GLU A 1 338 ? 22.501 15.673 12.573 1.00 70.25 338 GLU A C 1
ATOM 2639 O O . GLU A 1 338 ? 21.522 16.412 12.484 1.00 70.25 338 GLU A O 1
ATOM 2644 N N . GLU A 1 339 ? 23.138 15.480 13.729 1.00 70.12 339 GLU A N 1
ATOM 2645 C CA . GLU A 1 339 ? 22.780 16.167 14.974 1.00 70.12 339 GLU A CA 1
ATOM 2646 C C . GLU A 1 339 ? 22.889 17.690 14.834 1.00 70.12 339 GLU A C 1
ATOM 2648 O O . GLU A 1 339 ? 22.095 18.417 15.430 1.00 70.12 339 GLU A O 1
ATOM 2653 N N . GLN A 1 340 ? 23.852 18.171 14.040 1.00 69.19 340 GLN A N 1
ATOM 2654 C CA . GLN A 1 340 ? 24.019 19.586 13.706 1.00 69.19 340 GLN A CA 1
ATOM 2655 C C . GLN A 1 340 ? 22.990 20.059 12.673 1.00 69.19 340 GLN A C 1
ATOM 2657 O O . GLN A 1 340 ? 22.377 21.102 12.884 1.00 69.19 340 GLN A O 1
ATOM 2662 N N . ASP A 1 341 ? 22.769 19.293 11.601 1.00 67.50 341 ASP A N 1
ATOM 2663 C CA . ASP A 1 341 ? 21.804 19.600 10.537 1.00 67.50 341 ASP A CA 1
ATOM 2664 C C . ASP A 1 341 ? 20.380 19.736 11.080 1.00 67.50 341 ASP A C 1
ATOM 2666 O O . ASP A 1 341 ? 19.632 20.623 10.676 1.00 67.50 341 ASP A O 1
ATOM 2670 N N . MET A 1 342 ? 20.008 18.832 11.987 1.00 66.19 342 MET A N 1
ATOM 2671 C CA . MET A 1 342 ? 18.671 18.738 12.566 1.00 66.19 342 MET A CA 1
ATOM 2672 C C . MET A 1 342 ? 18.567 19.440 13.935 1.00 66.19 342 MET A C 1
ATOM 2674 O O . MET A 1 342 ? 17.505 19.408 14.554 1.00 66.19 342 MET A O 1
ATOM 2678 N N . ASP A 1 343 ? 19.635 20.094 14.410 1.00 61.72 343 ASP A N 1
ATOM 2679 C CA . ASP A 1 343 ? 19.733 20.747 15.730 1.00 61.72 343 ASP A CA 1
ATOM 2680 C C . ASP A 1 343 ? 19.167 19.875 16.873 1.00 61.72 343 ASP A C 1
ATOM 2682 O O . ASP A 1 343 ? 18.339 20.294 17.690 1.00 61.72 343 ASP A O 1
ATOM 2686 N N . LEU A 1 344 ? 19.583 18.602 16.904 1.00 58.91 344 LEU A N 1
ATOM 2687 C CA . LEU A 1 344 ? 18.976 17.582 17.768 1.00 58.91 344 LEU A CA 1
ATOM 2688 C C . LEU A 1 344 ? 19.299 17.762 19.256 1.00 58.91 344 LEU A C 1
ATOM 2690 O O . LEU A 1 344 ? 18.631 17.183 20.111 1.00 58.91 344 LEU A O 1
ATOM 2694 N N . ASN A 1 345 ? 20.269 18.623 19.574 1.00 50.59 345 ASN A N 1
ATOM 2695 C CA . ASN A 1 345 ? 20.698 18.955 20.937 1.00 50.59 345 ASN A CA 1
ATOM 2696 C C . ASN A 1 345 ? 19.588 19.579 21.807 1.00 50.59 345 ASN A C 1
ATOM 2698 O O . ASN A 1 345 ? 19.765 19.704 23.020 1.00 50.59 345 ASN A O 1
ATOM 2702 N N . PHE A 1 346 ? 18.461 19.979 21.206 1.00 49.25 346 PHE A N 1
ATOM 2703 C CA . PHE A 1 346 ? 17.310 20.573 21.891 1.00 49.25 346 PHE A CA 1
ATOM 2704 C C . PHE A 1 346 ? 16.027 19.737 21.809 1.00 49.25 346 PHE A C 1
ATOM 2706 O O . PHE A 1 346 ? 14.977 20.203 22.260 1.00 49.25 346 PHE A O 1
ATOM 2713 N N . PHE A 1 347 ? 16.070 18.515 21.271 1.00 46.19 347 PHE A N 1
ATOM 2714 C CA . PHE A 1 347 ? 14.964 17.585 21.483 1.00 46.19 347 PHE A CA 1
ATOM 2715 C C . PHE A 1 347 ? 14.995 17.165 22.955 1.00 46.19 347 PHE A C 1
ATOM 2717 O O . PHE A 1 347 ? 16.061 16.919 23.518 1.00 46.19 347 PHE A O 1
ATOM 2724 N N . GLU A 1 348 ? 13.832 17.151 23.616 1.00 42.91 348 GLU A N 1
ATOM 2725 C CA . GLU A 1 348 ? 13.767 16.488 24.922 1.00 42.91 348 GLU A CA 1
ATOM 2726 C C . GLU A 1 348 ? 14.273 15.059 24.714 1.00 42.91 348 GLU A C 1
ATOM 2728 O O . GLU A 1 348 ? 13.926 14.463 23.687 1.00 42.91 348 GLU A O 1
ATOM 2733 N N . PRO A 1 349 ? 15.118 14.526 25.618 1.00 41.94 349 PRO A N 1
ATOM 2734 C CA . PRO A 1 349 ? 15.475 13.124 25.540 1.00 41.94 349 PRO A CA 1
ATOM 2735 C C . PRO A 1 349 ? 14.172 12.329 25.423 1.00 41.94 349 PRO A C 1
ATOM 2737 O O . PRO A 1 349 ? 13.204 12.697 26.103 1.00 41.94 349 PRO A O 1
ATOM 2740 N N . PRO A 1 350 ? 14.128 11.312 24.545 1.00 43.69 350 PRO A N 1
ATOM 2741 C CA . PRO A 1 350 ? 12.955 10.469 24.396 1.00 43.69 350 PRO A CA 1
ATOM 2742 C C . PRO A 1 350 ? 12.440 10.107 25.791 1.00 43.69 350 PRO A C 1
ATOM 2744 O O . PRO A 1 350 ? 13.216 9.682 26.654 1.00 43.69 350 PRO A O 1
ATOM 2747 N N . THR A 1 351 ? 11.161 10.378 26.045 1.00 43.22 351 THR A N 1
ATOM 2748 C CA . THR A 1 351 ? 10.538 9.984 27.315 1.00 43.22 351 THR A CA 1
ATOM 2749 C C . THR A 1 351 ? 10.598 8.454 27.434 1.00 43.22 351 THR A C 1
ATOM 2751 O O . THR A 1 351 ? 10.867 7.772 26.446 1.00 43.22 351 THR A O 1
ATOM 2754 N N . GLU A 1 352 ? 10.386 7.864 28.616 1.00 41.88 352 GLU A N 1
ATOM 2755 C CA . GLU A 1 352 ? 10.366 6.388 28.772 1.00 41.88 352 GLU A CA 1
ATOM 2756 C C . GLU A 1 352 ? 9.415 5.679 27.770 1.00 41.88 352 GLU A C 1
ATOM 2758 O O . GLU A 1 352 ? 9.591 4.496 27.477 1.00 41.88 352 GLU A O 1
ATOM 2763 N N . ASP A 1 353 ? 8.485 6.428 27.167 1.00 47.41 353 ASP A N 1
ATOM 2764 C CA . ASP A 1 353 ? 7.548 6.015 26.119 1.00 47.41 353 ASP A CA 1
ATOM 2765 C C . ASP A 1 353 ? 8.126 5.977 24.680 1.00 47.41 353 ASP A C 1
ATOM 2767 O O . ASP A 1 353 ? 7.566 5.320 23.799 1.00 47.41 353 ASP A O 1
ATOM 2771 N N . ASP A 1 354 ? 9.266 6.616 24.407 1.00 52.69 354 ASP A N 1
ATOM 2772 C CA . ASP A 1 354 ? 9.812 6.822 23.056 1.00 52.69 354 ASP A CA 1
ATOM 2773 C C . ASP A 1 354 ? 10.870 5.765 22.675 1.00 52.69 354 ASP A C 1
ATOM 2775 O O . ASP A 1 354 ? 12.055 6.061 22.544 1.00 52.69 354 ASP A O 1
ATOM 2779 N N . PHE A 1 355 ? 10.454 4.506 22.487 1.00 53.12 355 PHE A N 1
ATOM 2780 C CA . PHE A 1 355 ? 11.240 3.404 21.876 1.00 53.12 355 PHE A CA 1
ATOM 2781 C C . PHE A 1 355 ? 12.676 3.145 22.406 1.00 53.12 355 PHE A C 1
ATOM 2783 O O . PHE A 1 355 ? 13.400 2.340 21.819 1.00 53.12 355 PHE A O 1
ATOM 2790 N N . THR A 1 356 ? 13.081 3.728 23.539 1.00 49.09 356 THR A N 1
ATOM 2791 C CA . THR A 1 356 ? 14.445 3.682 24.118 1.00 49.09 356 THR A CA 1
ATOM 2792 C C . THR A 1 356 ? 14.959 2.272 24.442 1.00 49.09 356 THR A C 1
ATOM 2794 O O . THR A 1 356 ? 16.154 2.062 24.643 1.00 49.09 356 THR A O 1
ATOM 2797 N N . TRP A 1 357 ? 14.065 1.282 24.454 1.00 47.81 357 TRP A N 1
ATOM 2798 C CA . TRP A 1 357 ? 14.351 -0.140 24.648 1.00 47.81 357 TRP A CA 1
ATOM 2799 C C . TRP A 1 357 ? 14.894 -0.849 23.392 1.00 47.81 357 TRP A C 1
ATOM 2801 O O . TRP A 1 357 ? 15.331 -1.997 23.486 1.00 47.81 357 TRP A O 1
ATOM 2811 N N . LEU A 1 358 ? 14.889 -0.194 22.227 1.00 53.75 358 LEU A N 1
ATOM 2812 C CA . LEU A 1 358 ? 15.573 -0.651 21.018 1.00 53.75 358 LEU A CA 1
ATOM 2813 C C . LEU A 1 358 ? 16.886 0.142 20.862 1.00 53.75 358 LEU A C 1
ATOM 2815 O O . LEU A 1 358 ? 16.882 1.198 20.236 1.00 53.75 358 LEU A O 1
ATOM 2819 N N . PRO A 1 359 ? 18.031 -0.344 21.378 1.00 52.78 359 PRO A N 1
ATOM 2820 C CA . PRO A 1 359 ? 19.278 0.434 21.439 1.00 52.78 359 PRO A CA 1
ATOM 2821 C C . PRO A 1 359 ? 19.874 0.801 20.068 1.00 52.78 359 PRO A C 1
ATOM 2823 O O . PRO A 1 359 ? 20.787 1.614 19.990 1.00 52.78 359 PRO A O 1
ATOM 2826 N N . GLU A 1 360 ? 19.383 0.188 18.990 1.00 61.22 360 GLU A N 1
ATOM 2827 C CA . GLU A 1 360 ? 19.790 0.461 17.605 1.00 61.22 360 GLU A CA 1
ATOM 2828 C C . GLU A 1 360 ? 18.745 1.284 16.836 1.00 61.22 360 GLU A C 1
ATOM 2830 O O . GLU A 1 360 ? 18.892 1.497 15.636 1.00 61.22 360 GLU A O 1
ATOM 2835 N N . PHE A 1 361 ? 17.646 1.681 17.479 1.00 66.19 361 PHE A N 1
ATOM 2836 C CA . PHE A 1 361 ? 16.515 2.338 16.838 1.00 66.19 361 PHE A CA 1
ATOM 2837 C C . PHE A 1 361 ? 16.364 3.750 17.383 1.00 66.19 361 PHE A C 1
ATOM 2839 O O . PHE A 1 361 ? 16.163 3.956 18.576 1.00 66.19 361 PHE A O 1
ATOM 2846 N N . THR A 1 362 ? 16.427 4.728 16.489 1.00 72.38 362 THR A N 1
ATOM 2847 C CA . THR A 1 362 ? 16.226 6.133 16.838 1.00 72.38 362 THR A CA 1
ATOM 2848 C C . THR A 1 362 ? 14.966 6.636 16.160 1.00 72.38 362 THR A C 1
ATOM 2850 O O . THR A 1 362 ? 14.863 6.570 14.935 1.00 72.38 362 THR A O 1
ATOM 2853 N N . PHE A 1 363 ? 14.011 7.139 16.943 1.00 78.00 363 PHE A N 1
ATOM 2854 C CA . PHE A 1 363 ? 12.834 7.835 16.430 1.00 78.00 363 PHE A CA 1
ATOM 2855 C C . PHE A 1 363 ? 12.993 9.343 16.621 1.00 78.00 363 PHE A C 1
ATOM 2857 O O . PHE A 1 363 ? 13.305 9.802 17.717 1.00 78.00 363 PHE A O 1
ATOM 2864 N N . ILE A 1 364 ? 12.768 10.105 15.553 1.00 79.81 364 ILE A N 1
ATOM 2865 C CA . ILE A 1 364 ? 12.822 11.566 15.544 1.00 79.81 364 ILE A CA 1
ATOM 2866 C C . ILE A 1 364 ? 11.388 12.085 15.349 1.00 79.81 364 ILE A C 1
ATOM 2868 O O . ILE A 1 364 ? 10.874 12.067 14.222 1.00 79.81 364 ILE A O 1
ATOM 2872 N N . PRO A 1 365 ? 10.711 12.505 16.436 1.00 80.69 365 PRO A N 1
ATOM 2873 C CA . PRO A 1 365 ? 9.341 13.007 16.390 1.00 80.69 365 PRO A CA 1
ATOM 2874 C C . PRO A 1 365 ? 9.269 14.447 15.865 1.00 80.69 365 PRO A C 1
ATOM 2876 O O . PRO A 1 365 ? 10.266 15.157 15.772 1.00 80.69 365 PRO A O 1
ATOM 2879 N N . GLY A 1 366 ? 8.058 14.920 15.570 1.00 80.88 366 GLY A N 1
ATOM 2880 C CA . GLY A 1 366 ? 7.784 16.325 15.245 1.00 80.88 366 GLY A CA 1
ATOM 2881 C C . GLY A 1 366 ? 8.251 16.760 13.855 1.00 80.88 366 GLY A C 1
ATOM 2882 O O . GLY A 1 366 ? 8.290 17.957 13.568 1.00 80.88 366 GLY A O 1
ATOM 2883 N N . VAL A 1 367 ? 8.596 15.799 12.997 1.00 87.56 367 VAL A N 1
ATOM 2884 C CA . VAL A 1 367 ? 8.991 16.049 11.611 1.00 87.56 367 VAL A CA 1
ATOM 2885 C C . VAL A 1 367 ? 7.751 16.021 10.728 1.00 87.56 367 VAL A C 1
ATOM 2887 O O . VAL A 1 367 ? 6.975 15.059 10.725 1.00 87.56 367 VAL A O 1
ATOM 2890 N N . ASP A 1 368 ? 7.573 17.102 9.981 1.00 91.62 368 ASP A N 1
ATOM 2891 C CA . ASP A 1 368 ? 6.523 17.291 9.002 1.00 91.62 368 ASP A CA 1
ATOM 2892 C C . ASP A 1 368 ? 7.064 17.139 7.579 1.00 91.62 368 ASP A C 1
ATOM 2894 O O . ASP A 1 368 ? 8.065 17.742 7.194 1.00 91.62 368 ASP A O 1
ATOM 2898 N N . VAL A 1 369 ? 6.355 16.365 6.765 1.00 94.62 369 VAL A N 1
ATOM 2899 C CA . VAL A 1 369 ? 6.768 15.995 5.409 1.00 94.62 369 VAL A CA 1
ATOM 2900 C C . VAL A 1 369 ? 5.540 15.822 4.518 1.00 94.62 369 VAL A C 1
ATOM 2902 O O . VAL A 1 369 ? 4.467 15.431 4.987 1.00 94.62 369 VAL A O 1
ATOM 2905 N N . SER A 1 370 ? 5.681 16.122 3.225 1.00 95.56 370 SER A N 1
ATOM 2906 C CA . SER A 1 370 ? 4.630 15.879 2.231 1.00 95.56 370 SER A CA 1
ATOM 2907 C C . SER A 1 370 ? 4.369 14.384 2.051 1.00 95.56 370 SER A C 1
ATOM 2909 O O . SER A 1 370 ? 5.301 13.610 1.828 1.00 95.56 370 SER A O 1
ATOM 2911 N N . LEU A 1 371 ? 3.094 13.981 2.041 1.00 95.75 371 LEU A N 1
ATOM 2912 C CA . LEU A 1 371 ? 2.700 12.599 1.755 1.00 95.75 371 LEU A CA 1
ATOM 2913 C C . LEU A 1 371 ? 3.160 12.159 0.357 1.00 95.75 371 LEU A C 1
ATOM 2915 O O . LEU A 1 371 ? 3.567 11.013 0.171 1.00 95.75 371 LEU A O 1
ATOM 2919 N N . ALA A 1 372 ? 3.159 13.072 -0.619 1.00 95.25 372 ALA A N 1
ATOM 2920 C CA . ALA A 1 372 ? 3.661 12.789 -1.959 1.00 95.25 372 ALA A CA 1
ATOM 2921 C C . ALA A 1 372 ? 5.172 12.504 -1.951 1.00 95.25 372 ALA A C 1
ATOM 2923 O O . ALA A 1 372 ? 5.603 11.553 -2.599 1.00 95.25 372 ALA A O 1
ATOM 2924 N N . GLN A 1 373 ? 5.971 13.254 -1.181 1.00 96.19 373 GLN A N 1
ATOM 2925 C CA . GLN A 1 373 ? 7.415 13.002 -1.037 1.00 96.19 373 GLN A CA 1
ATOM 2926 C C . GLN A 1 373 ? 7.702 11.683 -0.293 1.00 96.19 373 GLN A C 1
ATOM 2928 O O . GLN A 1 373 ? 8.597 10.933 -0.693 1.00 96.19 373 GLN A O 1
ATOM 2933 N N . VAL A 1 374 ? 6.906 11.346 0.729 1.00 96.06 374 VAL A N 1
ATOM 2934 C CA . VAL A 1 374 ? 6.985 10.057 1.446 1.00 96.06 374 VAL A CA 1
ATOM 2935 C C . VAL A 1 374 ? 6.769 8.878 0.491 1.00 96.06 374 VAL A C 1
ATOM 2937 O O . VAL A 1 374 ? 7.577 7.954 0.435 1.00 96.06 374 VAL A O 1
ATOM 2940 N N . VAL A 1 375 ? 5.712 8.913 -0.322 1.00 95.88 375 VAL A N 1
ATOM 2941 C CA . VAL A 1 375 ? 5.446 7.837 -1.290 1.00 95.88 375 VAL A CA 1
ATOM 2942 C C . VAL A 1 375 ? 6.476 7.837 -2.423 1.00 95.88 375 VAL A C 1
ATOM 2944 O O . VAL A 1 375 ? 6.926 6.779 -2.872 1.00 95.88 375 VAL A O 1
ATOM 2947 N N . ARG A 1 376 ? 6.888 9.019 -2.891 1.00 95.50 376 ARG A N 1
ATOM 2948 C CA . ARG A 1 376 ? 7.860 9.158 -3.977 1.00 95.50 376 ARG A CA 1
ATOM 2949 C C . ARG A 1 376 ? 9.234 8.597 -3.610 1.00 95.50 376 ARG A C 1
ATOM 2951 O O . ARG A 1 376 ? 9.849 7.956 -4.460 1.00 95.50 376 ARG A O 1
ATOM 2958 N N . SER A 1 377 ? 9.694 8.805 -2.378 1.00 95.44 377 SER A N 1
ATOM 2959 C CA . SER A 1 377 ? 10.940 8.207 -1.877 1.00 95.44 377 SER A CA 1
ATOM 2960 C C . SER A 1 377 ? 10.844 6.693 -1.779 1.00 95.44 377 SER A C 1
ATOM 2962 O O . SER A 1 377 ? 11.686 5.997 -2.338 1.00 95.44 377 SER A O 1
ATOM 2964 N N . SER A 1 378 ? 9.762 6.172 -1.199 1.00 95.50 378 SER A N 1
ATOM 2965 C CA . SER A 1 378 ? 9.544 4.729 -1.084 1.00 95.50 378 SER A CA 1
ATOM 2966 C C . SER A 1 378 ? 9.472 4.007 -2.432 1.00 95.50 378 SER A C 1
ATOM 2968 O O . SER A 1 378 ? 9.817 2.839 -2.492 1.00 95.50 378 SER A O 1
ATOM 2970 N N . THR A 1 379 ? 9.057 4.682 -3.509 1.00 92.69 379 THR A N 1
ATOM 2971 C CA . THR A 1 379 ? 8.910 4.122 -4.871 1.00 92.69 379 THR A CA 1
ATOM 2972 C C . THR A 1 379 ? 10.131 4.340 -5.772 1.00 92.69 379 THR A C 1
ATOM 2974 O O . THR A 1 379 ? 10.133 3.900 -6.919 1.00 92.69 379 THR A O 1
ATOM 2977 N N . ALA A 1 380 ? 11.161 5.049 -5.300 1.00 91.56 380 ALA A N 1
ATOM 2978 C CA . ALA A 1 380 ? 12.329 5.456 -6.082 1.00 91.56 380 ALA A CA 1
ATOM 2979 C C . ALA A 1 380 ? 13.319 4.297 -6.325 1.00 91.56 380 ALA A C 1
ATOM 2981 O O . ALA A 1 380 ? 14.445 4.314 -5.818 1.00 91.56 380 ALA A O 1
ATOM 2982 N N . ALA A 1 381 ? 12.885 3.261 -7.048 1.00 86.81 381 ALA A N 1
ATOM 2983 C CA . ALA A 1 381 ? 13.656 2.035 -7.236 1.00 86.81 381 ALA A CA 1
ATOM 2984 C C . ALA A 1 381 ? 14.948 2.312 -8.023 1.00 86.81 381 ALA A C 1
ATOM 2986 O O . ALA A 1 381 ? 14.866 2.822 -9.148 1.00 86.81 381 ALA A O 1
ATOM 2987 N N . PRO A 1 382 ? 16.138 1.962 -7.488 1.00 81.69 382 PRO A N 1
ATOM 2988 C CA . PRO A 1 382 ? 17.398 2.120 -8.208 1.00 81.69 382 PRO A CA 1
ATOM 2989 C C . PRO A 1 382 ? 17.330 1.468 -9.588 1.00 81.69 382 PRO A C 1
ATOM 2991 O O . PRO A 1 382 ? 16.695 0.430 -9.748 1.00 81.69 382 PRO A O 1
ATOM 2994 N N . THR A 1 383 ? 17.977 2.071 -10.588 1.00 74.75 383 THR A N 1
ATOM 2995 C CA . THR A 1 383 ? 17.925 1.699 -12.025 1.00 74.75 383 THR A CA 1
ATOM 2996 C C . THR A 1 383 ? 16.586 1.964 -12.727 1.00 74.75 383 THR A C 1
ATOM 2998 O O . THR A 1 383 ? 16.576 2.131 -13.945 1.00 74.75 383 THR A O 1
ATOM 3001 N N . PHE A 1 384 ? 15.471 2.100 -12.000 1.00 76.31 384 PHE A N 1
ATOM 3002 C CA . PHE A 1 384 ? 14.146 2.353 -12.578 1.00 76.31 384 PHE A CA 1
ATOM 3003 C C . PHE A 1 384 ? 13.713 3.812 -12.468 1.00 76.31 384 PHE A C 1
ATOM 3005 O O . PHE A 1 384 ? 13.283 4.383 -13.463 1.00 76.31 384 PHE A O 1
ATOM 3012 N N . LEU A 1 385 ? 13.843 4.427 -11.294 1.00 82.56 385 LEU A N 1
ATOM 3013 C CA . LEU A 1 385 ? 13.458 5.813 -11.025 1.00 82.56 385 LEU A CA 1
ATOM 3014 C C . LEU A 1 385 ? 14.631 6.573 -10.387 1.00 82.56 385 LEU A C 1
ATOM 3016 O O . LEU A 1 385 ? 15.466 5.963 -9.718 1.00 82.56 385 LEU A O 1
ATOM 3020 N N . PRO A 1 386 ? 14.735 7.900 -10.585 1.00 86.88 386 PRO A N 1
ATOM 3021 C CA . PRO A 1 386 ? 15.736 8.687 -9.875 1.00 86.88 386 PRO A CA 1
ATOM 3022 C C . PRO A 1 386 ? 15.446 8.676 -8.369 1.00 86.88 386 PRO A C 1
ATOM 3024 O O . PRO A 1 386 ? 14.286 8.537 -7.960 1.00 86.88 386 PRO A O 1
ATOM 3027 N N . ALA A 1 387 ? 16.493 8.860 -7.560 1.00 90.25 387 ALA A N 1
ATOM 3028 C CA . ALA A 1 387 ? 16.350 9.100 -6.126 1.00 90.25 387 ALA A CA 1
ATOM 3029 C C . ALA A 1 387 ? 15.406 10.287 -5.873 1.00 90.25 387 ALA A C 1
ATOM 3031 O O . ALA A 1 387 ? 15.282 11.189 -6.709 1.00 90.25 387 ALA A O 1
ATOM 3032 N N . ALA A 1 388 ? 14.697 10.248 -4.752 1.00 94.50 388 ALA A N 1
ATOM 3033 C CA . ALA A 1 388 ? 13.774 11.296 -4.362 1.00 94.50 388 ALA A CA 1
ATOM 3034 C C . ALA A 1 388 ? 14.431 12.219 -3.342 1.00 94.50 388 ALA A C 1
ATOM 3036 O O . ALA A 1 388 ? 15.030 11.759 -2.372 1.00 94.50 388 ALA A O 1
ATOM 3037 N N . THR A 1 389 ? 14.233 13.519 -3.521 1.00 94.81 389 THR A N 1
ATOM 3038 C CA . THR A 1 389 ? 14.528 14.502 -2.483 1.00 94.81 389 THR A CA 1
ATOM 3039 C C . THR A 1 389 ? 13.297 14.686 -1.605 1.00 94.81 389 THR A C 1
ATOM 3041 O O . THR A 1 389 ? 12.199 14.943 -2.107 1.00 94.81 389 THR A O 1
ATOM 3044 N N . VAL A 1 390 ? 13.478 14.527 -0.297 1.00 95.31 390 VAL A N 1
ATOM 3045 C CA . VAL A 1 390 ? 12.431 14.683 0.712 1.00 95.31 390 VAL A CA 1
ATOM 3046 C C . VAL A 1 390 ? 12.779 15.857 1.611 1.00 95.31 390 VAL A C 1
ATOM 3048 O O . VAL A 1 390 ? 13.838 15.869 2.230 1.00 95.31 390 VAL A O 1
ATOM 3051 N N . ASP A 1 391 ? 11.866 16.817 1.707 1.00 94.69 391 ASP A N 1
ATOM 3052 C CA . ASP A 1 391 ? 12.039 17.997 2.547 1.00 94.69 391 ASP A CA 1
ATOM 3053 C C . ASP A 1 391 ? 11.470 17.727 3.943 1.00 94.69 391 ASP A C 1
ATOM 3055 O O . ASP A 1 391 ? 10.249 17.722 4.146 1.00 94.69 391 ASP A O 1
ATOM 3059 N N . LEU A 1 392 ? 12.360 17.484 4.906 1.00 92.56 392 LEU A N 1
ATOM 3060 C CA . LEU A 1 392 ? 12.001 17.265 6.302 1.00 92.56 392 LEU A CA 1
ATOM 3061 C C . LEU A 1 392 ? 11.892 18.615 7.004 1.00 92.56 392 LEU A C 1
ATOM 3063 O O . LEU A 1 392 ? 12.897 19.286 7.235 1.00 92.56 392 LEU A O 1
ATOM 3067 N N . THR A 1 393 ? 10.674 19.025 7.344 1.00 90.56 393 THR A N 1
ATOM 3068 C CA . THR A 1 393 ? 10.427 20.277 8.060 1.00 90.56 393 THR A CA 1
ATOM 3069 C C . THR A 1 393 ? 10.207 19.991 9.538 1.00 90.56 393 THR A C 1
ATOM 3071 O O . THR A 1 393 ? 9.334 19.209 9.891 1.00 90.56 393 THR A O 1
ATOM 3074 N N . TYR A 1 394 ? 10.946 20.642 10.426 1.00 85.44 394 TYR A N 1
ATOM 3075 C CA . TYR A 1 394 ? 10.751 20.526 11.871 1.00 85.44 394 TYR A CA 1
ATOM 3076 C C . TYR A 1 394 ? 10.875 21.902 12.528 1.00 85.44 394 TYR A C 1
ATOM 3078 O O . TYR A 1 394 ? 11.354 22.860 11.922 1.00 85.44 394 TYR A O 1
ATOM 3086 N N . THR A 1 395 ? 10.396 22.032 13.763 1.00 80.06 395 THR A N 1
ATOM 3087 C CA . THR A 1 395 ? 10.536 23.275 14.535 1.00 80.06 395 THR A CA 1
ATOM 3088 C C . THR A 1 395 ? 11.508 23.031 15.686 1.00 80.06 395 THR A C 1
ATOM 3090 O O . THR A 1 395 ? 11.134 22.328 16.627 1.00 80.06 395 THR A O 1
ATOM 3093 N N . PRO A 1 396 ? 12.733 23.587 15.638 1.00 70.69 396 PRO A N 1
ATOM 3094 C CA . PRO A 1 396 ? 13.676 23.484 16.744 1.00 70.69 396 PRO A CA 1
ATOM 3095 C C . PRO A 1 396 ? 13.080 24.075 18.028 1.00 70.69 396 PRO A C 1
ATOM 3097 O O . PRO A 1 396 ? 12.393 25.104 17.996 1.00 70.69 396 PRO A O 1
ATOM 3100 N N . LYS A 1 397 ? 13.351 23.453 19.181 1.00 61.16 397 LYS A N 1
ATOM 3101 C CA . LYS A 1 397 ? 13.022 24.060 20.479 1.00 61.16 397 LYS A CA 1
ATOM 3102 C C . LYS A 1 397 ? 13.970 25.238 20.753 1.00 61.16 397 LYS A C 1
ATOM 3104 O O . LYS A 1 397 ? 15.119 25.254 20.325 1.00 61.16 397 LYS A O 1
ATOM 3109 N N . LYS A 1 398 ? 13.481 26.254 21.475 1.00 59.19 398 LYS A N 1
ATOM 3110 C CA . LYS A 1 398 ? 14.245 27.470 21.810 1.00 59.19 398 LYS A CA 1
ATOM 3111 C C . LYS A 1 398 ? 15.546 27.136 22.556 1.00 59.19 398 LYS A C 1
ATOM 3113 O O . LYS A 1 398 ? 15.500 26.730 23.715 1.00 59.19 398 LYS A O 1
ATOM 3118 N N . GLY A 1 399 ? 16.689 27.447 21.951 1.00 55.66 399 GLY A N 1
ATOM 3119 C CA . GLY A 1 399 ? 17.917 27.720 22.696 1.00 55.66 399 GLY A CA 1
ATOM 3120 C C . GLY A 1 399 ? 17.833 29.082 23.414 1.00 55.66 399 GLY A C 1
ATOM 3121 O O . GLY A 1 399 ? 17.064 29.951 22.987 1.00 55.66 399 GLY A O 1
ATOM 3122 N N . PRO A 1 400 ? 18.624 29.322 24.478 1.00 50.78 400 PRO A N 1
ATOM 3123 C CA . PRO A 1 400 ? 18.570 30.562 25.263 1.00 50.78 400 PRO A CA 1
ATOM 3124 C C . PRO A 1 400 ? 18.804 31.858 24.460 1.00 50.78 400 PRO A C 1
ATOM 3126 O O . PRO A 1 400 ? 18.433 32.921 24.945 1.00 50.78 400 PRO A O 1
ATOM 3129 N N . ASN A 1 401 ? 19.345 31.785 23.233 1.00 51.94 401 ASN A N 1
ATOM 3130 C CA . ASN A 1 401 ? 19.661 32.943 22.383 1.00 51.94 401 ASN A CA 1
ATOM 3131 C C . ASN A 1 401 ? 19.107 32.869 20.937 1.00 51.94 401 ASN A C 1
ATOM 3133 O O . ASN A 1 401 ? 19.568 33.622 20.080 1.00 51.94 401 ASN A O 1
ATOM 3137 N N . SER A 1 402 ? 18.134 32.000 20.633 1.00 54.44 402 SER A N 1
ATOM 3138 C CA . SER A 1 402 ? 17.645 31.817 19.249 1.00 54.44 402 SER A CA 1
ATOM 3139 C C . SER A 1 402 ? 16.406 32.675 18.918 1.00 54.44 402 SER A C 1
ATOM 3141 O O . SER A 1 402 ? 15.482 32.771 19.739 1.00 54.44 402 SER A O 1
ATOM 3143 N N . PRO A 1 403 ? 16.327 33.281 17.713 1.00 47.44 403 PRO A N 1
ATOM 3144 C CA . PRO A 1 403 ? 15.185 34.086 17.286 1.00 47.44 403 PRO A CA 1
ATOM 3145 C C . PRO A 1 403 ? 13.979 33.203 16.904 1.00 47.44 403 PRO A C 1
ATOM 3147 O O . PRO A 1 403 ? 13.712 32.966 15.737 1.00 47.44 403 PRO A O 1
ATOM 3150 N N . GLY A 1 404 ? 13.211 32.759 17.905 1.00 54.62 404 GLY A N 1
ATOM 3151 C CA . GLY A 1 404 ? 11.842 32.233 17.750 1.00 54.62 404 GLY A CA 1
ATOM 3152 C C . GLY A 1 404 ? 11.668 30.838 17.115 1.00 54.62 404 GLY A C 1
ATOM 3153 O O . GLY A 1 404 ? 12.603 30.240 16.600 1.00 54.62 404 GLY A O 1
ATOM 3154 N N . ASN A 1 405 ? 10.426 30.331 17.181 1.00 63.31 405 ASN A N 1
ATOM 3155 C CA . ASN A 1 405 ? 9.959 29.049 16.622 1.00 63.31 405 ASN A CA 1
ATOM 3156 C C . ASN A 1 405 ? 9.836 29.124 15.085 1.00 63.31 405 ASN A C 1
ATOM 3158 O O . ASN A 1 405 ? 8.725 29.135 14.554 1.00 63.31 405 ASN A O 1
ATOM 3162 N N . VAL A 1 406 ? 10.949 29.257 14.367 1.00 75.44 406 VAL A N 1
ATOM 3163 C CA . VAL A 1 406 ? 10.939 29.257 12.897 1.00 75.44 406 VAL A CA 1
ATOM 3164 C C . VAL A 1 406 ? 11.113 27.818 12.399 1.00 75.44 406 VAL A C 1
ATOM 3166 O O . VAL A 1 406 ? 12.088 27.177 12.791 1.00 75.44 406 VAL A O 1
ATOM 3169 N N . PRO A 1 407 ? 10.206 27.291 11.554 1.00 83.12 407 PRO A N 1
ATOM 3170 C CA . PRO A 1 407 ? 10.392 25.981 10.942 1.00 83.12 407 PRO A CA 1
ATOM 3171 C C . PRO A 1 407 ? 11.669 25.937 10.096 1.00 83.12 407 PRO A C 1
ATOM 3173 O O . PRO A 1 407 ? 11.893 26.806 9.251 1.00 83.12 407 PRO A O 1
ATOM 3176 N N . VAL A 1 408 ? 12.480 24.906 10.308 1.00 84.69 408 VAL A N 1
ATOM 3177 C CA . VAL A 1 408 ? 13.683 24.602 9.528 1.00 84.69 408 VAL A CA 1
ATOM 3178 C C . VAL A 1 408 ? 13.358 23.441 8.600 1.00 84.69 408 VAL A C 1
ATOM 3180 O O . VAL A 1 408 ? 12.630 22.528 8.980 1.00 84.69 408 VAL A O 1
ATOM 3183 N N . THR A 1 409 ? 13.852 23.494 7.364 1.00 89.75 409 THR A N 1
ATOM 3184 C CA . THR A 1 409 ? 13.672 22.420 6.381 1.00 89.75 409 THR A CA 1
ATOM 3185 C C . THR A 1 409 ? 15.025 21.883 5.955 1.00 89.75 409 THR A C 1
ATOM 3187 O O . THR A 1 409 ? 15.875 22.652 5.509 1.00 89.75 409 THR A O 1
ATOM 3190 N N . VAL A 1 410 ? 15.197 20.570 6.083 1.00 88.88 410 VAL A N 1
ATOM 3191 C CA . VAL A 1 410 ? 16.415 19.849 5.721 1.00 88.88 410 VAL A CA 1
ATOM 3192 C C . VAL A 1 410 ? 16.076 18.871 4.593 1.00 88.88 410 VAL A C 1
ATOM 3194 O O . VAL A 1 410 ? 15.267 17.962 4.803 1.00 88.88 410 VAL A O 1
ATOM 3197 N N . PRO A 1 411 ? 16.640 19.052 3.387 1.00 92.44 411 PRO A N 1
ATOM 3198 C CA . PRO A 1 411 ? 16.445 18.108 2.298 1.00 92.44 411 PRO A CA 1
ATOM 3199 C C . PRO A 1 411 ? 17.265 16.838 2.552 1.00 92.44 411 PRO A C 1
ATOM 3201 O O . PRO A 1 411 ? 18.433 16.913 2.930 1.00 92.44 411 PRO A O 1
ATOM 3204 N N . ARG A 1 412 ? 16.667 15.674 2.295 1.00 90.56 412 ARG A N 1
ATOM 3205 C CA . ARG A 1 412 ? 17.333 14.364 2.330 1.00 90.56 412 ARG A CA 1
ATOM 3206 C C . ARG A 1 412 ? 17.180 13.632 1.004 1.00 90.56 412 ARG A C 1
ATOM 3208 O O . ARG A 1 412 ? 16.128 13.718 0.366 1.00 90.56 412 ARG A O 1
ATOM 3215 N N . GLN A 1 413 ? 18.207 12.897 0.591 1.00 93.44 413 GLN A N 1
ATOM 3216 C CA . GLN A 1 413 ? 18.156 12.002 -0.567 1.00 93.44 413 GLN A CA 1
ATOM 3217 C C . GLN A 1 413 ? 17.759 10.594 -0.136 1.00 93.44 413 GLN A C 1
ATOM 3219 O O . GLN A 1 413 ? 18.461 9.939 0.635 1.00 93.44 413 GLN A O 1
ATOM 3224 N N . LEU A 1 414 ? 16.632 10.110 -0.653 1.00 94.44 414 LEU A N 1
ATOM 3225 C CA . LEU A 1 414 ? 16.092 8.794 -0.334 1.00 94.44 414 LEU A CA 1
ATOM 3226 C C . LEU A 1 414 ? 15.824 7.971 -1.600 1.00 94.44 414 LEU A C 1
ATOM 3228 O O . LEU A 1 414 ? 15.548 8.504 -2.679 1.00 94.44 414 LEU A O 1
ATOM 3232 N N . CYS A 1 415 ? 15.863 6.649 -1.461 1.00 92.94 415 CYS A N 1
ATOM 3233 C CA . CYS A 1 415 ? 15.472 5.697 -2.495 1.00 92.94 415 CYS A CA 1
ATOM 3234 C C . CYS A 1 415 ? 14.466 4.649 -1.983 1.00 92.94 415 CYS A C 1
ATOM 3236 O O . CYS A 1 415 ? 14.001 4.704 -0.838 1.00 92.94 415 CYS A O 1
ATOM 3238 N N . ASP A 1 416 ? 14.086 3.718 -2.861 1.00 91.25 416 ASP A N 1
ATOM 3239 C CA . ASP A 1 416 ? 13.044 2.725 -2.585 1.00 91.25 416 ASP A CA 1
ATOM 3240 C C . ASP A 1 416 ? 13.312 1.915 -1.310 1.00 91.25 416 ASP A C 1
ATOM 3242 O O . ASP A 1 416 ? 14.417 1.421 -1.073 1.00 91.25 416 ASP A O 1
ATOM 3246 N N . GLY A 1 417 ? 12.272 1.744 -0.491 1.00 84.75 417 GLY A N 1
ATOM 3247 C CA . GLY A 1 417 ? 12.364 0.964 0.744 1.00 84.75 417 GLY A CA 1
ATOM 3248 C C . GLY A 1 417 ? 12.642 -0.520 0.506 1.00 84.75 417 GLY A C 1
ATOM 3249 O O . GLY A 1 417 ? 13.175 -1.184 1.389 1.00 84.75 417 GLY A O 1
ATOM 3250 N N . GLY A 1 418 ? 12.371 -1.037 -0.693 1.00 80.75 418 GLY A N 1
ATOM 3251 C CA . GLY A 1 418 ? 12.701 -2.389 -1.131 1.00 80.75 418 GLY A CA 1
ATOM 3252 C C . GLY A 1 418 ? 14.198 -2.698 -1.109 1.00 80.75 418 GLY A C 1
ATOM 3253 O O . GLY A 1 418 ? 14.563 -3.866 -1.019 1.00 80.75 418 GLY A O 1
ATOM 3254 N N . VAL A 1 419 ? 15.061 -1.672 -1.089 1.00 81.06 419 VAL A N 1
ATOM 3255 C CA . VAL A 1 419 ? 16.511 -1.826 -0.878 1.00 81.06 419 VAL A CA 1
ATOM 3256 C C . VAL A 1 419 ? 16.830 -2.388 0.515 1.00 81.06 419 VAL A C 1
ATOM 3258 O O . VAL A 1 419 ? 17.819 -3.101 0.667 1.00 81.06 419 VAL A O 1
ATOM 3261 N N . CYS A 1 420 ? 16.002 -2.102 1.527 1.00 74.06 420 CYS A N 1
ATOM 3262 C CA . CYS A 1 420 ? 16.202 -2.586 2.899 1.00 74.06 420 CYS A CA 1
ATOM 3263 C C . CYS A 1 420 ? 15.140 -3.593 3.355 1.00 74.06 420 CYS A C 1
ATOM 3265 O O . CYS A 1 420 ? 15.474 -4.626 3.931 1.00 74.06 420 CYS A O 1
ATOM 3267 N N . ALA A 1 421 ? 13.864 -3.311 3.101 1.00 71.94 421 ALA A N 1
ATOM 3268 C CA . ALA A 1 421 ? 12.747 -4.149 3.501 1.00 71.94 421 ALA A CA 1
ATOM 3269 C C . ALA A 1 421 ? 11.596 -4.015 2.496 1.00 71.94 421 ALA A C 1
ATOM 3271 O O . ALA A 1 421 ? 10.732 -3.145 2.610 1.00 71.94 421 ALA A O 1
ATOM 3272 N N . ASN A 1 422 ? 11.552 -4.933 1.526 1.00 82.25 422 ASN A N 1
ATOM 3273 C CA . ASN A 1 422 ? 10.466 -4.985 0.543 1.00 82.25 422 ASN A CA 1
ATOM 3274 C C . ASN A 1 422 ? 9.113 -5.453 1.139 1.00 82.25 422 ASN A C 1
ATOM 3276 O O . ASN A 1 422 ? 8.071 -5.293 0.508 1.00 82.25 422 ASN A O 1
ATOM 3280 N N . SER A 1 423 ? 9.127 -5.956 2.380 1.00 87.88 423 SER A N 1
ATOM 3281 C CA . SER A 1 423 ? 7.949 -6.140 3.235 1.00 87.88 423 SER A CA 1
ATOM 3282 C C . SER A 1 423 ? 8.078 -5.239 4.469 1.00 87.88 423 SER A C 1
ATOM 3284 O O . SER A 1 423 ? 9.051 -5.378 5.212 1.00 87.88 423 SER A O 1
ATOM 3286 N N . PRO A 1 424 ? 7.137 -4.315 4.731 1.00 90.19 424 PRO A N 1
ATOM 3287 C CA . PRO A 1 424 ? 7.180 -3.458 5.916 1.00 90.19 424 PRO A CA 1
ATOM 3288 C C . PRO A 1 424 ? 6.516 -4.111 7.143 1.00 90.19 424 PRO A C 1
ATOM 3290 O O . PRO A 1 424 ? 6.272 -3.442 8.147 1.00 90.19 424 PRO A O 1
ATOM 3293 N N . THR A 1 425 ? 6.188 -5.407 7.081 1.00 89.31 425 THR A N 1
ATOM 3294 C CA . THR A 1 425 ? 5.302 -6.074 8.051 1.00 89.31 425 THR A CA 1
ATOM 3295 C C . THR A 1 425 ? 5.864 -6.051 9.470 1.00 89.31 425 THR A C 1
ATOM 3297 O O . THR A 1 425 ? 5.172 -5.637 10.398 1.00 89.31 425 THR A O 1
ATOM 3300 N N . MET A 1 426 ? 7.118 -6.475 9.658 1.00 84.12 426 MET A N 1
ATOM 3301 C CA . MET A 1 426 ? 7.724 -6.537 10.996 1.00 84.12 426 MET A CA 1
ATOM 3302 C C . MET A 1 426 ? 7.963 -5.154 11.592 1.00 84.12 426 MET A C 1
ATOM 3304 O O . MET A 1 426 ? 7.767 -4.959 12.789 1.00 84.12 426 MET A O 1
ATOM 3308 N N . ILE A 1 427 ? 8.301 -4.179 10.749 1.00 84.12 427 ILE A N 1
ATOM 3309 C CA . ILE A 1 427 ? 8.450 -2.782 11.159 1.00 84.12 427 ILE A CA 1
ATOM 3310 C C . ILE A 1 427 ? 7.098 -2.251 11.646 1.00 84.12 427 ILE A C 1
ATOM 3312 O O . ILE A 1 427 ? 7.002 -1.719 12.748 1.00 84.12 427 ILE A O 1
ATOM 3316 N N . ALA A 1 428 ? 6.024 -2.490 10.892 1.00 88.69 428 ALA A N 1
ATOM 3317 C CA . ALA A 1 428 ? 4.681 -2.088 11.289 1.00 88.69 428 ALA A CA 1
ATOM 3318 C C . ALA A 1 428 ? 4.220 -2.739 12.599 1.00 88.69 428 ALA A C 1
ATOM 3320 O O . ALA A 1 428 ? 3.623 -2.064 13.434 1.00 88.69 428 ALA A O 1
ATOM 3321 N N . VAL A 1 429 ? 4.531 -4.022 12.807 1.00 86.25 429 VAL A N 1
ATOM 3322 C CA . VAL A 1 429 ? 4.271 -4.716 14.077 1.00 86.25 429 VAL A CA 1
ATOM 3323 C C . VAL A 1 429 ? 5.056 -4.075 15.223 1.00 86.25 429 VAL A C 1
ATOM 3325 O O . VAL A 1 429 ? 4.469 -3.807 16.269 1.00 86.25 429 VAL A O 1
ATOM 3328 N N . ALA A 1 430 ? 6.341 -3.769 15.028 1.00 80.50 430 ALA A N 1
ATOM 3329 C CA . ALA A 1 430 ? 7.172 -3.132 16.048 1.00 80.50 430 ALA A CA 1
ATOM 3330 C C . ALA A 1 430 ? 6.613 -1.764 16.475 1.00 80.50 430 ALA A C 1
ATOM 3332 O O . ALA A 1 430 ? 6.425 -1.524 17.668 1.00 80.50 430 ALA A O 1
ATOM 3333 N N . PHE A 1 431 ? 6.256 -0.900 15.520 1.00 80.00 431 PHE A N 1
ATOM 3334 C CA . PHE A 1 431 ? 5.627 0.394 15.812 1.00 80.00 431 PHE A CA 1
ATOM 3335 C C . PHE A 1 431 ? 4.240 0.251 16.446 1.00 80.00 431 PHE A C 1
ATOM 3337 O O . PHE A 1 431 ? 3.902 0.970 17.389 1.00 80.00 431 PHE A O 1
ATOM 3344 N N . ALA A 1 432 ? 3.427 -0.691 15.960 1.00 83.06 432 ALA A N 1
ATOM 3345 C CA . ALA A 1 432 ? 2.102 -0.940 16.510 1.00 83.06 432 ALA A CA 1
ATOM 3346 C C . ALA A 1 432 ? 2.176 -1.364 17.980 1.00 83.06 432 ALA A C 1
ATOM 3348 O O . ALA A 1 432 ? 1.413 -0.837 18.788 1.00 83.06 432 ALA A O 1
ATOM 3349 N N . VAL A 1 433 ? 3.101 -2.261 18.332 1.00 78.69 433 VAL A N 1
ATOM 3350 C CA . VAL A 1 433 ? 3.285 -2.707 19.718 1.00 78.69 433 VAL A CA 1
ATOM 3351 C C . VAL A 1 433 ? 3.964 -1.645 20.575 1.00 78.69 433 VAL A C 1
ATOM 3353 O O . VAL A 1 433 ? 3.541 -1.443 21.708 1.00 78.69 433 VAL A O 1
ATOM 3356 N N . GLY A 1 434 ? 4.946 -0.912 20.044 1.00 71.25 434 GLY A N 1
ATOM 3357 C CA . GLY A 1 434 ? 5.537 0.226 20.753 1.00 71.25 434 GLY A CA 1
ATOM 3358 C C . GLY A 1 434 ? 4.480 1.255 21.154 1.00 71.25 434 GLY A C 1
ATOM 3359 O O . GLY A 1 434 ? 4.433 1.667 22.303 1.00 71.25 434 GLY A O 1
ATOM 3360 N N . SER A 1 435 ? 3.528 1.547 20.262 1.00 70.50 435 SER A N 1
ATOM 3361 C CA . SER A 1 435 ? 2.392 2.437 20.552 1.00 70.50 435 SER A CA 1
ATOM 3362 C C . SER A 1 435 ? 1.308 1.855 21.480 1.00 70.50 435 SER A C 1
ATOM 3364 O O . SER A 1 435 ? 0.248 2.460 21.628 1.00 70.50 435 SER A O 1
ATOM 3366 N N . LEU A 1 436 ? 1.474 0.637 22.004 1.00 67.44 436 LEU A N 1
ATOM 3367 C CA . LEU A 1 436 ? 0.595 0.061 23.035 1.00 67.44 436 LEU A CA 1
ATOM 3368 C C . LEU A 1 436 ? 1.174 0.213 24.448 1.00 67.44 436 LEU A C 1
ATOM 3370 O O . LEU A 1 436 ? 0.485 -0.117 25.411 1.00 67.44 436 LEU A O 1
ATOM 3374 N N . ARG A 1 437 ? 2.420 0.678 24.589 1.00 64.19 437 ARG A N 1
ATOM 3375 C CA . ARG A 1 437 ? 3.001 0.969 25.899 1.00 64.19 437 ARG A CA 1
ATOM 3376 C C . ARG A 1 437 ? 2.480 2.321 26.393 1.00 64.19 437 ARG A C 1
ATOM 3378 O O . ARG A 1 437 ? 2.833 3.349 25.837 1.00 64.19 437 ARG A O 1
ATOM 3385 N N . ASP A 1 438 ? 1.637 2.287 27.423 1.00 51.88 438 ASP A N 1
ATOM 3386 C CA . ASP A 1 438 ? 1.283 3.447 28.252 1.00 51.88 438 ASP A CA 1
ATOM 3387 C C . ASP A 1 438 ? 2.237 3.483 29.459 1.00 51.88 438 ASP A C 1
ATOM 3389 O O . ASP A 1 438 ? 1.914 2.868 30.481 1.00 51.88 438 ASP A O 1
ATOM 3393 N N . GLY A 1 439 ? 3.410 4.123 29.358 1.00 48.75 439 GLY A N 1
ATOM 3394 C CA . GLY A 1 439 ? 4.251 4.550 30.495 1.00 48.75 439 GLY A CA 1
ATOM 3395 C C . GLY A 1 439 ? 4.716 3.489 31.495 1.00 48.75 439 GLY A C 1
ATOM 3396 O O . GLY A 1 439 ? 5.337 3.819 32.499 1.00 48.75 439 GLY A O 1
ATOM 3397 N N . ASN A 1 440 ? 4.382 2.220 31.281 1.00 44.38 440 ASN A N 1
ATOM 3398 C CA . ASN A 1 440 ? 4.625 1.122 32.198 1.00 44.38 440 ASN A CA 1
ATOM 3399 C C . ASN A 1 440 ? 5.429 0.052 31.467 1.00 44.38 440 ASN A C 1
ATOM 3401 O O . ASN A 1 440 ? 5.113 -0.305 30.330 1.00 44.38 440 ASN A O 1
ATOM 3405 N N . ASP A 1 441 ? 6.402 -0.522 32.173 1.00 52.34 441 ASP A N 1
ATOM 3406 C CA . ASP A 1 441 ? 7.287 -1.628 31.774 1.00 52.34 441 ASP A CA 1
ATOM 3407 C C . ASP A 1 441 ? 6.568 -2.955 31.443 1.00 52.34 441 ASP A C 1
ATOM 3409 O O . ASP A 1 441 ? 7.141 -4.045 31.524 1.00 52.34 441 ASP A O 1
ATOM 3413 N N . LEU A 1 442 ? 5.297 -2.908 31.043 1.00 48.03 442 LEU A N 1
ATOM 3414 C CA . LEU A 1 442 ? 4.557 -4.078 30.614 1.00 48.03 442 LEU A CA 1
ATOM 3415 C C . LEU A 1 442 ? 5.284 -4.750 29.431 1.00 48.03 442 LEU A C 1
ATOM 3417 O O . LEU A 1 442 ? 5.769 -4.072 28.508 1.00 48.03 442 LEU A O 1
ATOM 3421 N N . PRO A 1 443 ? 5.398 -6.090 29.460 1.00 55.50 443 PRO A N 1
ATOM 3422 C CA . PRO A 1 443 ? 6.074 -6.841 28.417 1.00 55.50 443 PRO A CA 1
ATOM 3423 C C . PRO A 1 443 ? 5.329 -6.706 27.085 1.00 55.50 443 PRO A C 1
ATOM 3425 O O . PRO A 1 443 ? 4.100 -6.757 27.032 1.00 55.50 443 PRO A O 1
ATOM 3428 N N . ILE A 1 444 ? 6.100 -6.564 26.005 1.00 62.66 444 ILE A N 1
ATOM 3429 C CA . ILE A 1 444 ? 5.638 -6.559 24.610 1.00 62.66 444 ILE A CA 1
ATOM 3430 C C . ILE A 1 444 ? 4.774 -7.804 24.379 1.00 62.66 444 ILE A C 1
ATOM 3432 O O . ILE A 1 444 ? 5.291 -8.920 24.327 1.00 62.66 444 ILE A O 1
ATOM 3436 N N . ASN A 1 445 ? 3.457 -7.627 24.236 1.00 71.50 445 ASN A N 1
ATOM 3437 C CA . ASN A 1 445 ? 2.543 -8.738 23.995 1.00 71.50 445 ASN A CA 1
ATOM 3438 C C . ASN A 1 445 ? 2.043 -8.733 22.550 1.00 71.50 445 ASN A C 1
ATOM 3440 O O . ASN A 1 445 ? 1.013 -8.148 22.217 1.00 71.50 445 ASN A O 1
ATOM 3444 N N . LEU A 1 446 ? 2.764 -9.455 21.694 1.00 75.50 446 LEU A N 1
ATOM 3445 C CA . LEU A 1 446 ? 2.394 -9.636 20.291 1.00 75.50 446 LEU A CA 1
ATOM 3446 C C . LEU A 1 446 ? 1.017 -10.306 20.125 1.00 75.50 446 LEU A C 1
ATOM 3448 O O . LEU A 1 446 ? 0.382 -10.097 19.100 1.00 75.50 446 LEU A O 1
ATOM 3452 N N . LYS A 1 447 ? 0.485 -11.011 21.140 1.00 79.69 447 LYS A N 1
ATOM 3453 C CA . LYS A 1 447 ? -0.875 -11.590 21.107 1.00 79.69 447 LYS A CA 1
ATOM 3454 C C . LYS A 1 447 ? -1.991 -10.547 21.084 1.00 79.69 447 LYS A C 1
ATOM 3456 O O . LYS A 1 447 ? -3.141 -10.922 20.889 1.00 79.69 447 LYS A O 1
ATOM 3461 N N . GLN A 1 448 ? -1.675 -9.265 21.276 1.00 82.25 448 GLN A N 1
ATOM 3462 C CA . GLN A 1 448 ? -2.624 -8.155 21.168 1.00 82.25 448 GLN A CA 1
ATOM 3463 C C . GLN A 1 448 ? -2.680 -7.538 19.765 1.00 82.25 448 GLN A C 1
ATOM 3465 O O . GLN A 1 448 ? -3.356 -6.527 19.572 1.00 82.25 448 GLN A O 1
ATOM 3470 N N . THR A 1 449 ? -1.992 -8.114 18.777 1.00 87.31 449 THR A N 1
ATOM 3471 C CA . THR A 1 449 ? -2.048 -7.648 17.390 1.00 87.31 449 THR A CA 1
ATOM 3472 C C . THR A 1 449 ? -2.711 -8.672 16.474 1.00 87.31 449 THR A C 1
ATOM 3474 O O . THR A 1 449 ? -2.765 -9.869 16.759 1.00 87.31 449 THR A O 1
ATOM 3477 N N . ALA A 1 450 ? -3.270 -8.175 15.373 1.00 91.56 450 ALA A N 1
ATOM 3478 C CA . ALA A 1 450 ? -3.709 -8.983 14.246 1.00 91.56 450 ALA A CA 1
ATOM 3479 C C . ALA A 1 450 ? -3.185 -8.353 12.956 1.00 91.56 450 ALA A C 1
ATOM 3481 O O . ALA A 1 450 ? -3.557 -7.230 12.616 1.00 91.56 450 ALA A O 1
ATOM 3482 N N . THR A 1 451 ? -2.341 -9.077 12.234 1.00 92.19 451 THR A N 1
ATOM 3483 C CA . THR A 1 451 ? -1.626 -8.586 11.060 1.00 92.19 451 THR A CA 1
ATOM 3484 C C . THR A 1 451 ? -2.085 -9.324 9.816 1.00 92.19 451 THR A C 1
ATOM 3486 O O . THR A 1 451 ? -1.982 -10.546 9.743 1.00 92.19 451 THR A O 1
ATOM 3489 N N . LEU A 1 452 ? -2.550 -8.572 8.821 1.00 94.75 452 LEU A N 1
ATOM 3490 C CA . LEU A 1 452 ? -2.734 -9.038 7.454 1.00 94.75 452 LEU A CA 1
ATOM 3491 C C . LEU A 1 452 ? -1.622 -8.446 6.588 1.00 94.75 452 LEU A C 1
ATOM 3493 O O . LEU A 1 452 ? -1.507 -7.230 6.449 1.00 94.75 452 LEU A O 1
ATOM 3497 N N . SER A 1 453 ? -0.801 -9.310 6.013 1.00 93.75 453 SER A N 1
ATOM 3498 C CA . SER A 1 453 ? 0.349 -8.956 5.192 1.00 93.75 453 SER A CA 1
ATOM 3499 C C . SER A 1 453 ? 0.127 -9.443 3.763 1.00 93.75 453 SER A C 1
ATOM 3501 O O . SER A 1 453 ? -0.179 -10.616 3.542 1.00 93.75 453 SER A O 1
ATOM 3503 N N . LEU A 1 454 ? 0.253 -8.547 2.787 1.00 94.44 454 LEU A N 1
ATOM 3504 C CA . LEU A 1 454 ? -0.061 -8.808 1.386 1.00 94.44 454 LEU A CA 1
ATOM 3505 C C . LEU A 1 454 ? 1.187 -8.661 0.516 1.00 94.44 454 LEU A C 1
ATOM 3507 O O . LEU A 1 454 ? 1.762 -7.578 0.401 1.00 94.44 454 LEU A O 1
ATOM 3511 N N . GLY A 1 455 ? 1.576 -9.757 -0.128 1.00 91.25 455 GLY A N 1
ATOM 3512 C CA . GLY A 1 455 ? 2.666 -9.788 -1.091 1.00 91.25 455 GLY A CA 1
ATOM 3513 C C . GLY A 1 455 ? 2.249 -9.348 -2.492 1.00 91.25 455 GLY A C 1
ATOM 3514 O O . GLY A 1 455 ? 1.104 -9.517 -2.907 1.00 91.25 455 GLY A O 1
ATOM 3515 N N . THR A 1 456 ? 3.214 -8.858 -3.268 1.00 89.19 456 THR A N 1
ATOM 3516 C CA . THR A 1 456 ? 3.046 -8.457 -4.680 1.00 89.19 456 THR A CA 1
ATOM 3517 C C . THR A 1 456 ? 3.341 -9.584 -5.671 1.00 89.19 456 THR A C 1
ATOM 3519 O O . THR A 1 456 ? 3.504 -9.351 -6.864 1.00 89.19 456 THR A O 1
ATOM 3522 N N . GLY A 1 457 ? 3.413 -10.821 -5.192 1.00 84.56 457 GLY A N 1
ATOM 3523 C CA . GLY A 1 457 ? 3.750 -11.974 -6.011 1.00 84.56 457 GLY A CA 1
ATOM 3524 C C . GLY A 1 457 ? 5.256 -12.207 -6.162 1.00 84.56 457 GLY A C 1
ATOM 3525 O O . GLY A 1 457 ? 6.073 -11.290 -6.083 1.00 84.56 457 GLY A O 1
ATOM 3526 N N . GLN A 1 458 ? 5.628 -13.471 -6.338 1.00 77.81 458 GLN A N 1
ATOM 3527 C CA . GLN A 1 458 ? 7.009 -13.920 -6.466 1.00 77.81 458 GLN A CA 1
ATOM 3528 C C . GLN A 1 458 ? 7.134 -15.000 -7.531 1.00 77.81 458 GLN A C 1
ATOM 3530 O O . GLN A 1 458 ? 6.244 -15.828 -7.732 1.00 77.81 458 GLN A O 1
ATOM 3535 N N . THR A 1 459 ? 8.289 -14.991 -8.180 1.00 70.12 459 THR A N 1
ATOM 3536 C CA . THR A 1 459 ? 8.669 -15.994 -9.159 1.00 70.12 459 THR A CA 1
ATOM 3537 C C . THR A 1 459 ? 9.590 -17.019 -8.503 1.00 70.12 459 THR A C 1
ATOM 3539 O O . THR A 1 459 ? 10.575 -16.649 -7.876 1.00 70.12 459 THR A O 1
ATOM 3542 N N . VAL A 1 460 ? 9.305 -18.309 -8.709 1.00 60.28 460 VAL A N 1
ATOM 3543 C CA . VAL A 1 460 ? 10.102 -19.444 -8.189 1.00 60.28 460 VAL A CA 1
ATOM 3544 C C . VAL A 1 460 ? 11.156 -19.917 -9.214 1.00 60.28 460 VAL A C 1
ATOM 3546 O O . VAL A 1 460 ? 11.763 -20.976 -9.086 1.00 60.28 460 VAL A O 1
ATOM 3549 N N . THR A 1 461 ? 11.391 -19.156 -10.289 1.00 56.31 461 THR A N 1
ATOM 3550 C CA . THR A 1 461 ? 12.333 -19.564 -11.342 1.00 56.31 461 THR A CA 1
ATOM 3551 C C . THR A 1 461 ? 13.784 -19.334 -10.951 1.00 56.31 461 THR A C 1
ATOM 3553 O O . THR A 1 461 ? 14.129 -18.338 -10.320 1.00 56.31 461 THR A O 1
ATOM 3556 N N . SER A 1 462 ? 14.656 -20.216 -11.439 1.00 55.38 462 SER A N 1
ATOM 3557 C CA . SER A 1 462 ? 16.099 -20.119 -11.247 1.00 55.38 462 SER A CA 1
ATOM 3558 C C . SER A 1 462 ? 16.665 -18.775 -11.723 1.00 55.38 462 SER A C 1
ATOM 3560 O O . SER A 1 462 ? 16.570 -18.421 -12.898 1.00 55.38 462 SER A O 1
ATOM 3562 N N . THR A 1 463 ? 17.354 -18.070 -10.827 1.00 60.69 463 THR A N 1
ATOM 3563 C CA . THR A 1 463 ? 18.161 -16.877 -11.132 1.00 60.69 463 THR A CA 1
ATOM 3564 C C . THR A 1 463 ? 19.535 -17.222 -11.719 1.00 60.69 463 THR A C 1
ATOM 3566 O O . THR A 1 463 ? 20.389 -16.342 -11.850 1.00 60.69 463 THR A O 1
ATOM 3569 N N . LYS A 1 464 ? 19.765 -18.485 -12.120 1.00 59.69 464 LYS A N 1
ATOM 3570 C CA . LYS A 1 464 ? 21.047 -18.969 -12.648 1.00 59.69 464 LYS A CA 1
ATOM 3571 C C . LYS A 1 464 ? 21.555 -18.065 -13.766 1.00 59.69 464 LYS A C 1
ATOM 3573 O O . LYS A 1 464 ? 20.900 -17.869 -14.795 1.00 59.69 464 LYS A O 1
ATOM 3578 N N . LEU A 1 465 ? 22.738 -17.504 -13.550 1.00 59.69 465 LEU A N 1
ATOM 3579 C CA . LEU A 1 465 ? 23.434 -16.716 -14.554 1.00 59.69 465 LEU A CA 1
ATOM 3580 C C . LEU A 1 465 ? 23.857 -17.623 -15.710 1.00 59.69 465 LEU A C 1
ATOM 3582 O O . LEU A 1 465 ? 24.243 -18.775 -15.510 1.00 59.69 465 LEU A O 1
ATOM 3586 N N . ALA A 1 466 ? 23.774 -17.093 -16.931 1.00 57.41 466 ALA A N 1
ATOM 3587 C CA . ALA A 1 466 ? 24.193 -17.819 -18.129 1.00 57.41 466 ALA A CA 1
ATOM 3588 C C . ALA A 1 466 ? 25.702 -18.131 -18.116 1.00 57.41 466 ALA A C 1
ATOM 3590 O O . ALA A 1 466 ? 26.121 -19.129 -18.693 1.00 57.41 466 ALA A O 1
ATOM 3591 N N . SER A 1 467 ? 26.491 -17.301 -17.427 1.00 54.00 467 SER A N 1
ATOM 3592 C CA . SER A 1 467 ? 27.903 -17.532 -17.133 1.00 54.00 467 SER A CA 1
ATOM 3593 C C . SER A 1 467 ? 28.146 -17.397 -15.625 1.00 54.00 467 SER A C 1
ATOM 3595 O O . SER A 1 467 ? 27.642 -16.439 -15.033 1.00 54.00 467 SER A O 1
ATOM 3597 N N . PRO A 1 468 ? 28.910 -18.305 -14.994 1.00 61.09 468 PRO A N 1
ATOM 3598 C CA . PRO A 1 468 ? 29.355 -18.137 -13.610 1.00 61.09 468 PRO A CA 1
ATOM 3599 C C . PRO A 1 468 ? 30.302 -16.936 -13.431 1.00 61.09 468 PRO A C 1
ATOM 3601 O O . PRO A 1 468 ? 30.371 -16.391 -12.336 1.00 61.09 468 PRO A O 1
ATOM 3604 N N . ASP A 1 469 ? 30.947 -16.468 -14.505 1.00 56.62 469 ASP A N 1
ATOM 3605 C CA . ASP A 1 469 ? 31.871 -15.322 -14.500 1.00 56.62 469 ASP A CA 1
ATOM 3606 C C . ASP A 1 469 ? 31.166 -13.987 -14.826 1.00 56.62 469 ASP A C 1
ATOM 3608 O O . ASP A 1 469 ? 31.759 -13.068 -15.395 1.00 56.62 469 ASP A O 1
ATOM 3612 N N . ALA A 1 470 ? 29.865 -13.884 -14.533 1.00 59.69 470 ALA A N 1
ATOM 3613 C CA . ALA A 1 470 ? 29.058 -12.699 -14.820 1.00 59.69 470 ALA A CA 1
ATOM 3614 C C . ALA A 1 470 ? 29.591 -11.447 -14.095 1.00 59.69 470 ALA A C 1
ATOM 3616 O O . ALA A 1 470 ? 29.728 -11.425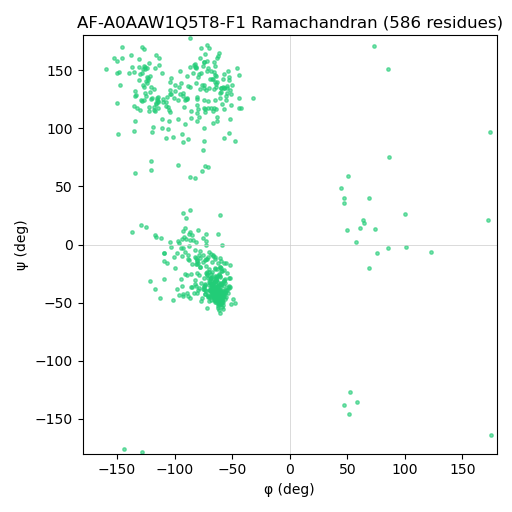 -12.870 1.00 59.69 470 ALA A O 1
ATOM 3617 N N . GLY A 1 471 ? 29.842 -10.379 -14.856 1.00 55.09 471 GLY A N 1
ATOM 3618 C CA . GLY A 1 471 ? 30.283 -9.083 -14.330 1.00 55.09 471 GLY A CA 1
ATOM 3619 C C . GLY A 1 471 ? 29.122 -8.174 -13.908 1.00 55.09 471 GLY A C 1
ATOM 3620 O O . GLY A 1 471 ? 27.954 -8.499 -14.110 1.00 55.09 471 GLY A O 1
ATOM 3621 N N . ALA A 1 472 ? 29.434 -6.990 -13.368 1.00 59.16 472 ALA A N 1
ATOM 3622 C CA . ALA A 1 472 ? 28.435 -6.027 -12.875 1.00 59.16 472 ALA A CA 1
ATOM 3623 C C . ALA A 1 472 ? 27.328 -5.698 -13.899 1.00 59.16 472 ALA A C 1
ATOM 3625 O O . ALA A 1 472 ? 26.162 -5.572 -13.538 1.00 59.16 472 ALA A O 1
ATOM 3626 N N . LEU A 1 473 ? 27.674 -5.630 -15.189 1.00 56.72 473 LEU A N 1
ATOM 3627 C CA . LEU A 1 473 ? 26.709 -5.396 -16.264 1.00 56.72 473 LEU A CA 1
ATOM 3628 C C . LEU A 1 473 ? 25.734 -6.567 -16.445 1.00 56.72 473 LEU A C 1
ATOM 3630 O O . LEU A 1 473 ? 24.564 -6.327 -16.696 1.00 56.72 473 LEU A O 1
ATOM 3634 N N . ASP A 1 474 ? 26.159 -7.820 -16.281 1.00 57.94 474 ASP A N 1
ATOM 3635 C CA . ASP A 1 474 ? 25.248 -8.969 -16.387 1.00 57.94 474 ASP A CA 1
ATOM 3636 C C . ASP A 1 474 ? 24.331 -9.085 -15.159 1.00 57.94 474 ASP A C 1
ATOM 3638 O O . ASP A 1 474 ? 23.161 -9.441 -15.305 1.00 57.94 474 ASP A O 1
ATOM 3642 N N . TRP A 1 475 ? 24.829 -8.724 -13.970 1.00 61.97 475 TRP A N 1
ATOM 3643 C CA . TRP A 1 475 ? 24.041 -8.674 -12.731 1.00 61.97 475 TRP A CA 1
ATOM 3644 C C . TRP A 1 475 ? 22.964 -7.579 -12.738 1.00 61.97 475 TRP A C 1
ATOM 3646 O O . TRP A 1 475 ? 21.888 -7.779 -12.172 1.00 61.97 475 TRP A O 1
ATOM 3656 N N . VAL A 1 476 ? 23.241 -6.443 -13.389 1.00 58.56 476 VAL A N 1
ATOM 3657 C CA . VAL A 1 476 ? 22.340 -5.279 -13.437 1.00 58.56 476 VAL A CA 1
ATOM 3658 C C . VAL A 1 476 ? 21.474 -5.260 -14.709 1.00 58.56 476 VAL A C 1
ATOM 3660 O O . VAL A 1 476 ? 20.271 -5.029 -14.619 1.00 58.56 476 VAL A O 1
ATOM 3663 N N . LEU A 1 477 ? 22.030 -5.542 -15.896 1.00 51.38 477 LEU A N 1
ATOM 3664 C CA . LEU A 1 477 ? 21.350 -5.301 -17.182 1.00 51.38 477 LEU A CA 1
ATOM 3665 C C . LEU A 1 477 ? 20.597 -6.475 -17.776 1.00 51.38 477 LEU A C 1
ATOM 3667 O O . LEU A 1 477 ? 19.618 -6.254 -18.489 1.00 51.38 477 LEU A O 1
ATOM 3671 N N . ARG A 1 478 ? 21.012 -7.721 -17.527 1.00 52.09 478 ARG A N 1
ATOM 3672 C CA . ARG A 1 478 ? 20.295 -8.888 -18.067 1.00 52.09 478 ARG A CA 1
ATOM 3673 C C . ARG A 1 478 ? 19.087 -9.240 -17.194 1.00 52.09 478 ARG A C 1
ATOM 3675 O O . ARG A 1 478 ? 18.956 -10.366 -16.711 1.00 52.09 478 ARG A O 1
ATOM 3682 N N . GLY A 1 479 ? 18.202 -8.251 -17.038 1.00 48.03 479 GLY A N 1
ATOM 3683 C CA . GLY A 1 479 ? 16.859 -8.386 -16.483 1.00 48.03 479 GLY A CA 1
ATOM 3684 C C . GLY A 1 479 ? 16.689 -7.973 -15.024 1.00 48.03 479 GLY A C 1
ATOM 3685 O O . GLY A 1 479 ? 15.822 -8.541 -14.390 1.00 48.03 479 GLY A O 1
ATOM 3686 N N . GLY A 1 480 ? 17.502 -7.064 -14.465 1.00 52.91 480 GLY A N 1
ATOM 3687 C CA . GLY A 1 480 ? 17.275 -6.580 -13.092 1.00 52.91 480 GLY A CA 1
ATOM 3688 C C . GLY A 1 480 ? 17.425 -7.651 -12.005 1.00 52.91 480 GLY A C 1
ATOM 3689 O O . GLY A 1 480 ? 16.980 -7.447 -10.882 1.00 52.91 480 GLY A O 1
ATOM 3690 N N . ARG A 1 481 ? 18.092 -8.773 -12.311 1.00 62.66 481 ARG A N 1
ATOM 3691 C CA . ARG A 1 481 ? 18.155 -9.967 -11.453 1.00 62.66 481 ARG A CA 1
ATOM 3692 C C . ARG A 1 481 ? 18.626 -9.672 -10.036 1.00 62.66 481 ARG A C 1
ATOM 3694 O O . ARG A 1 481 ? 18.135 -10.293 -9.105 1.00 62.66 481 ARG A O 1
ATOM 3701 N N . LEU A 1 482 ? 19.572 -8.747 -9.862 1.00 65.00 482 LEU A N 1
ATOM 3702 C CA . LEU A 1 482 ? 20.013 -8.342 -8.529 1.00 65.00 482 LEU A CA 1
ATOM 3703 C C . LEU A 1 482 ? 18.898 -7.627 -7.749 1.00 65.00 482 LEU A C 1
ATOM 3705 O O . LEU A 1 482 ? 18.687 -7.939 -6.582 1.00 65.00 482 LEU A O 1
ATOM 3709 N N . VAL A 1 483 ? 18.168 -6.710 -8.390 1.00 66.94 483 VAL A N 1
ATOM 3710 C CA . VAL A 1 483 ? 17.022 -6.017 -7.777 1.00 66.94 483 VAL A CA 1
ATOM 3711 C C . VAL A 1 483 ? 15.912 -7.014 -7.463 1.00 66.94 483 VAL A C 1
ATOM 3713 O O . VAL A 1 483 ? 15.358 -6.962 -6.368 1.00 66.94 483 VAL A O 1
ATOM 3716 N N . ASP A 1 484 ? 15.646 -7.963 -8.362 1.00 66.00 484 ASP A N 1
ATOM 3717 C CA . ASP A 1 484 ? 14.663 -9.027 -8.145 1.00 66.00 484 ASP A CA 1
ATOM 3718 C C . ASP A 1 484 ? 15.050 -9.917 -6.962 1.00 66.00 484 ASP A C 1
ATOM 3720 O O . ASP A 1 484 ? 14.210 -10.165 -6.104 1.00 66.00 484 ASP A O 1
ATOM 3724 N N . ILE A 1 485 ? 16.318 -10.344 -6.875 1.00 67.69 485 ILE A N 1
ATOM 3725 C CA . ILE A 1 485 ? 16.837 -11.152 -5.760 1.00 67.69 485 ILE A CA 1
ATOM 3726 C C . ILE A 1 485 ? 16.690 -10.397 -4.440 1.00 67.69 485 ILE A C 1
ATOM 3728 O O . ILE A 1 485 ? 16.180 -10.959 -3.473 1.00 67.69 485 ILE A O 1
ATOM 3732 N N . LEU A 1 486 ? 17.120 -9.134 -4.379 1.00 69.12 486 LEU A N 1
ATOM 3733 C CA . LEU A 1 486 ? 17.022 -8.325 -3.160 1.00 69.12 486 LEU A CA 1
ATOM 3734 C C . LEU A 1 486 ? 15.555 -8.087 -2.765 1.00 69.12 486 LEU A C 1
ATOM 3736 O O . LEU A 1 486 ? 15.195 -8.203 -1.594 1.00 69.12 486 LEU A O 1
ATOM 3740 N N . SER A 1 487 ? 14.689 -7.850 -3.751 1.00 68.06 487 SER A N 1
ATOM 3741 C CA . SER A 1 487 ? 13.260 -7.614 -3.534 1.00 68.06 487 SER A CA 1
ATOM 3742 C C . SER A 1 487 ? 12.488 -8.888 -3.176 1.00 68.06 487 SER A C 1
ATOM 3744 O O . SER A 1 487 ? 11.482 -8.803 -2.473 1.00 68.06 487 SER A O 1
ATOM 3746 N N . SER A 1 488 ? 12.916 -10.070 -3.634 1.00 66.81 488 SER A N 1
ATOM 3747 C CA . SER A 1 488 ? 12.255 -11.348 -3.333 1.00 66.81 488 SER A CA 1
ATOM 3748 C C . SER A 1 488 ? 12.708 -11.949 -2.003 1.00 66.81 488 SER A C 1
ATOM 3750 O O . SER A 1 488 ? 11.888 -12.494 -1.269 1.00 66.81 488 SER A O 1
ATOM 3752 N N . SER A 1 489 ? 13.988 -11.808 -1.654 1.00 62.47 489 SER A N 1
ATOM 3753 C CA . SER A 1 489 ? 14.564 -12.444 -0.463 1.00 62.47 489 SER A CA 1
ATOM 3754 C C . SER A 1 489 ? 14.133 -11.788 0.852 1.00 62.47 489 SER A C 1
ATOM 3756 O O . SER A 1 489 ? 13.839 -12.495 1.816 1.00 62.47 489 SER A O 1
ATOM 3758 N N . ALA A 1 490 ? 14.024 -10.456 0.914 1.00 68.75 490 ALA A N 1
ATOM 3759 C CA . ALA A 1 490 ? 13.634 -9.773 2.151 1.00 68.75 490 ALA A CA 1
ATOM 3760 C C . ALA A 1 490 ? 12.210 -10.143 2.644 1.00 68.75 490 ALA A C 1
ATOM 3762 O O . ALA A 1 490 ? 12.067 -10.454 3.830 1.00 68.75 490 ALA A O 1
ATOM 3763 N N . PRO A 1 491 ? 11.160 -10.178 1.794 1.00 66.69 491 PRO A N 1
ATOM 3764 C CA . PRO A 1 491 ? 9.831 -10.632 2.203 1.00 66.69 491 PRO A CA 1
ATOM 3765 C C . PRO A 1 491 ? 9.784 -12.098 2.637 1.00 66.69 491 PRO A C 1
ATOM 3767 O O . PRO A 1 491 ? 9.088 -12.407 3.598 1.00 66.69 491 PRO A O 1
ATOM 3770 N N . GLU A 1 492 ? 10.522 -12.990 1.967 1.00 68.62 492 GLU A N 1
ATOM 3771 C CA . GLU A 1 492 ? 10.572 -14.419 2.316 1.00 68.62 492 GLU A CA 1
ATOM 3772 C C . GLU A 1 492 ? 11.206 -14.641 3.686 1.00 68.62 492 GLU A C 1
ATOM 3774 O O . GLU A 1 492 ? 10.649 -15.356 4.515 1.00 68.62 492 GLU A O 1
ATOM 3779 N N . ILE A 1 493 ? 12.333 -13.979 3.956 1.00 69.56 493 ILE A N 1
ATOM 3780 C CA . ILE A 1 493 ? 12.995 -14.052 5.260 1.00 69.56 493 ILE A CA 1
ATOM 3781 C C . ILE A 1 493 ? 12.077 -13.486 6.345 1.00 69.56 493 ILE A C 1
ATOM 3783 O O . ILE A 1 493 ? 11.916 -14.110 7.389 1.00 69.56 493 ILE A O 1
ATOM 3787 N N . GLN A 1 494 ? 11.431 -12.341 6.109 1.00 70.38 494 GLN A N 1
ATOM 3788 C CA . GLN A 1 494 ? 10.496 -11.777 7.085 1.00 70.38 494 GLN A CA 1
ATOM 3789 C C . GLN A 1 494 ? 9.274 -12.665 7.322 1.00 70.38 494 GLN A C 1
ATOM 3791 O O . GLN A 1 494 ? 8.843 -12.790 8.465 1.00 70.38 494 GLN A O 1
ATOM 3796 N N . ALA A 1 495 ? 8.723 -13.283 6.276 1.00 68.31 495 ALA A N 1
ATOM 3797 C CA . ALA A 1 495 ? 7.618 -14.222 6.412 1.00 68.31 495 ALA A CA 1
ATOM 3798 C C . ALA A 1 495 ? 8.055 -15.458 7.209 1.00 68.31 495 ALA A C 1
ATOM 3800 O O . ALA A 1 495 ? 7.413 -15.787 8.198 1.00 68.31 495 ALA A O 1
ATOM 3801 N N . ALA A 1 496 ? 9.188 -16.074 6.861 1.00 66.44 496 ALA A N 1
ATOM 3802 C CA . ALA A 1 496 ? 9.703 -17.259 7.543 1.00 66.44 496 ALA A CA 1
ATOM 3803 C C . ALA A 1 496 ? 10.061 -16.987 9.014 1.00 66.44 496 ALA A C 1
ATOM 3805 O O . ALA A 1 496 ? 9.718 -17.776 9.893 1.00 66.44 496 ALA A O 1
ATOM 3806 N N . LEU A 1 497 ? 10.723 -15.860 9.302 1.00 65.75 497 LEU A N 1
ATOM 3807 C CA . LEU A 1 497 ? 11.030 -15.449 10.674 1.00 65.75 497 LEU A CA 1
ATOM 3808 C C . LEU A 1 497 ? 9.757 -15.086 11.441 1.00 65.75 497 LEU A C 1
ATOM 3810 O O . LEU A 1 497 ? 9.628 -15.460 12.604 1.00 65.75 497 LEU A O 1
ATOM 3814 N N . GLY A 1 498 ? 8.813 -14.401 10.794 1.00 67.50 498 GLY A N 1
ATOM 3815 C CA . GLY A 1 498 ? 7.503 -14.094 11.353 1.00 67.50 498 GLY A CA 1
ATOM 3816 C C . GLY A 1 498 ? 6.768 -15.368 11.747 1.00 67.50 498 GLY A C 1
ATOM 3817 O O . GLY A 1 498 ? 6.437 -15.538 12.910 1.00 67.50 498 GLY A O 1
ATOM 3818 N N . GLU A 1 499 ? 6.585 -16.308 10.826 1.00 66.88 499 GLU A N 1
ATOM 3819 C CA . GLU A 1 499 ? 5.921 -17.584 11.102 1.00 66.88 499 GLU A CA 1
ATOM 3820 C C . GLU A 1 499 ? 6.641 -18.386 12.192 1.00 66.88 499 GLU A C 1
ATOM 3822 O O . GLU A 1 499 ? 5.998 -18.876 13.122 1.00 66.88 499 GLU A O 1
ATOM 3827 N N . PHE A 1 500 ? 7.974 -18.478 12.135 1.00 61.25 500 PHE A N 1
ATOM 3828 C CA . PHE A 1 500 ? 8.758 -19.189 13.142 1.00 61.25 500 PHE A CA 1
ATOM 3829 C C . PHE A 1 500 ? 8.592 -18.567 14.534 1.00 61.25 500 PHE A C 1
ATOM 3831 O O . PHE A 1 500 ? 8.173 -19.248 15.467 1.00 61.25 500 PHE A O 1
ATOM 3838 N N . PHE A 1 501 ? 8.877 -17.277 14.700 1.00 62.19 501 PHE A N 1
ATOM 3839 C CA . PHE A 1 501 ? 8.844 -16.652 16.022 1.00 62.19 501 PHE A CA 1
ATOM 3840 C C . PHE A 1 501 ? 7.418 -16.437 16.531 1.00 62.19 501 PHE A C 1
ATOM 3842 O O . PHE A 1 501 ? 7.130 -16.716 17.695 1.00 62.19 501 PHE A O 1
ATOM 3849 N N . LEU A 1 502 ? 6.507 -15.973 15.675 1.00 67.81 502 LEU A N 1
ATOM 3850 C CA . LEU A 1 502 ? 5.144 -15.643 16.084 1.00 67.81 502 LEU A CA 1
ATOM 3851 C C . LEU A 1 502 ? 4.344 -16.906 16.412 1.00 67.81 502 LEU A C 1
ATOM 3853 O O . LEU A 1 502 ? 3.691 -16.951 17.455 1.00 67.81 502 LEU A O 1
ATOM 3857 N N . PHE A 1 503 ? 4.415 -17.951 15.583 1.00 65.81 503 PHE A N 1
ATOM 3858 C CA . PHE A 1 503 ? 3.616 -19.156 15.817 1.00 65.81 503 PHE A CA 1
ATOM 3859 C C . PHE A 1 503 ? 4.301 -20.170 16.718 1.00 65.81 503 PHE A C 1
ATOM 3861 O O . PHE A 1 503 ? 3.651 -20.710 17.611 1.00 65.81 503 PHE A O 1
ATOM 3868 N N . LYS A 1 504 ? 5.593 -20.440 16.510 1.00 61.16 504 LYS A N 1
ATOM 3869 C CA . LYS A 1 504 ? 6.272 -21.527 17.226 1.00 61.16 504 LYS A CA 1
ATOM 3870 C C . LYS A 1 504 ? 6.745 -21.113 18.616 1.00 61.16 504 LYS A C 1
ATOM 3872 O O . LYS A 1 504 ? 6.578 -21.888 19.550 1.00 61.16 504 LYS A O 1
ATOM 3877 N N . GLU A 1 505 ? 7.305 -19.912 18.752 1.00 62.12 505 GLU A N 1
ATOM 3878 C CA . GLU A 1 505 ? 7.884 -19.452 20.024 1.00 62.12 505 GLU A CA 1
ATOM 3879 C C . GLU A 1 505 ? 6.872 -18.673 20.880 1.00 62.12 505 GLU A C 1
ATOM 3881 O O . GLU A 1 505 ? 6.745 -18.919 22.077 1.00 62.12 505 GLU A O 1
ATOM 3886 N N . ILE A 1 506 ? 6.107 -17.753 20.280 1.00 67.88 506 ILE A N 1
ATOM 3887 C CA . ILE A 1 506 ? 5.139 -16.911 21.011 1.00 67.88 506 ILE A CA 1
ATOM 3888 C C . ILE A 1 506 ? 3.773 -17.605 21.175 1.00 67.88 506 ILE A C 1
ATOM 3890 O O . ILE A 1 506 ? 3.025 -17.311 22.118 1.00 67.88 506 ILE A O 1
ATOM 3894 N N . GLY A 1 507 ? 3.433 -18.533 20.275 1.00 68.75 507 GLY A N 1
ATOM 3895 C CA . GLY A 1 507 ? 2.142 -19.222 20.266 1.00 68.75 507 GLY A CA 1
ATOM 3896 C C . GLY A 1 507 ? 0.976 -18.306 19.884 1.00 68.75 507 GLY A C 1
ATOM 3897 O O . GLY A 1 507 ? -0.075 -18.360 20.525 1.00 68.75 507 GLY A O 1
ATOM 3898 N N . LEU A 1 508 ? 1.170 -17.412 18.906 1.00 75.12 508 LEU A N 1
ATOM 3899 C CA . LEU A 1 508 ? 0.077 -16.657 18.285 1.00 75.12 508 LEU A CA 1
ATOM 3900 C C . LEU A 1 508 ? -0.870 -17.594 17.535 1.00 75.12 508 LEU A C 1
ATOM 3902 O O . LEU A 1 508 ? -0.444 -18.581 16.933 1.00 75.12 508 LEU A O 1
ATOM 3906 N N . HIS A 1 509 ? -2.159 -17.263 17.529 1.00 77.25 509 HIS A N 1
ATOM 3907 C CA . HIS A 1 509 ? -3.114 -17.995 16.709 1.00 77.25 509 HIS A CA 1
ATOM 3908 C C . HIS A 1 509 ? -2.830 -17.738 15.221 1.00 77.25 509 HIS A C 1
ATOM 3910 O O . HIS A 1 509 ? -2.521 -16.610 14.836 1.00 77.25 509 HIS A O 1
ATOM 3916 N N . VAL A 1 510 ? -2.984 -18.753 14.361 1.00 75.56 510 VAL A N 1
ATOM 3917 C CA . VAL A 1 510 ? -2.649 -18.648 12.924 1.00 75.56 510 VAL A CA 1
ATOM 3918 C C . VAL A 1 510 ? -3.400 -17.513 12.218 1.00 75.56 510 VAL A C 1
ATOM 3920 O O . VAL A 1 510 ? -2.880 -16.875 11.311 1.00 75.56 510 VAL A O 1
ATOM 3923 N N . LEU A 1 511 ? -4.614 -17.195 12.682 1.00 83.50 511 LEU A N 1
ATOM 3924 C CA . LEU A 1 511 ? -5.407 -16.092 12.135 1.00 83.50 511 LEU A CA 1
ATOM 3925 C C . LEU A 1 511 ? -4.950 -14.708 12.614 1.00 83.50 511 LEU A C 1
ATOM 3927 O O . LEU A 1 511 ? -5.405 -13.721 12.051 1.00 83.50 511 LEU A O 1
ATOM 3931 N N . GLN A 1 512 ? -4.079 -14.594 13.620 1.00 85.88 512 GLN A N 1
ATOM 3932 C CA . GLN A 1 512 ? -3.539 -13.304 14.070 1.00 85.88 512 GLN A CA 1
ATOM 3933 C C . GLN A 1 512 ? -2.372 -12.819 13.206 1.00 85.88 512 GLN A C 1
ATOM 3935 O O . GLN A 1 512 ? -2.057 -11.636 13.233 1.00 85.88 512 GLN A O 1
ATOM 3940 N N . PHE A 1 513 ? -1.746 -13.686 12.410 1.00 87.88 513 PHE A N 1
ATOM 3941 C CA . PHE A 1 513 ? -0.726 -13.280 11.448 1.00 87.88 513 PHE A CA 1
ATOM 3942 C C . PHE A 1 513 ? -0.973 -13.982 10.116 1.00 87.88 513 PHE A C 1
ATOM 3944 O O . PHE A 1 513 ? -0.603 -15.128 9.916 1.00 87.88 513 PHE A O 1
ATOM 3951 N N . VAL A 1 514 ? -1.629 -13.299 9.188 1.00 89.25 514 VAL A N 1
ATOM 3952 C CA . VAL A 1 514 ? -1.958 -13.860 7.878 1.00 89.25 514 VAL A CA 1
ATOM 3953 C C . VAL A 1 514 ? -1.078 -13.210 6.827 1.00 89.25 514 VAL A C 1
ATOM 3955 O O . VAL A 1 514 ? -1.157 -12.002 6.614 1.00 89.25 514 VAL A O 1
ATOM 3958 N N . ARG A 1 515 ? -0.268 -14.014 6.137 1.00 89.25 515 ARG A N 1
ATOM 3959 C CA . ARG A 1 515 ? 0.498 -13.593 4.964 1.00 89.25 515 ARG A CA 1
ATOM 3960 C C . ARG A 1 515 ? -0.120 -14.193 3.708 1.00 89.25 515 ARG A C 1
ATOM 3962 O O . ARG A 1 515 ? -0.215 -15.406 3.580 1.00 89.25 515 ARG A O 1
ATOM 3969 N N . ILE A 1 516 ? -0.499 -13.343 2.759 1.00 90.19 516 ILE A N 1
ATOM 3970 C CA . ILE A 1 516 ? -0.964 -13.765 1.436 1.00 90.19 516 ILE A CA 1
ATOM 3971 C C . ILE A 1 516 ? 0.152 -13.470 0.443 1.00 90.19 516 ILE A C 1
ATOM 3973 O O . ILE A 1 516 ? 0.331 -12.331 0.011 1.00 90.19 516 ILE A O 1
ATOM 3977 N N . GLN A 1 517 ? 0.925 -14.502 0.107 1.00 88.06 517 GLN A N 1
ATOM 3978 C CA . GLN A 1 517 ? 1.986 -14.442 -0.895 1.00 88.06 517 GLN A CA 1
ATOM 3979 C C . GLN A 1 517 ? 1.576 -15.240 -2.131 1.00 88.06 517 GLN A C 1
ATOM 3981 O O . GLN A 1 517 ? 1.256 -16.425 -2.053 1.00 88.06 517 GLN A O 1
ATOM 3986 N N . THR A 1 518 ? 1.614 -14.578 -3.285 1.00 84.56 518 THR A N 1
ATOM 3987 C CA . THR A 1 518 ? 1.246 -15.189 -4.563 1.00 84.56 518 THR A CA 1
ATOM 3988 C C . THR A 1 518 ? 2.481 -15.769 -5.245 1.00 84.56 518 THR A C 1
ATOM 3990 O O . THR A 1 518 ? 3.474 -15.074 -5.439 1.00 84.56 518 THR A O 1
ATOM 3993 N N . THR A 1 519 ? 2.425 -17.034 -5.635 1.00 80.62 519 THR A N 1
ATOM 3994 C CA . THR A 1 519 ? 3.395 -17.671 -6.536 1.00 80.62 519 THR A CA 1
ATOM 3995 C C . THR A 1 519 ? 2.609 -18.401 -7.616 1.00 80.62 519 THR A C 1
ATOM 3997 O O . THR A 1 519 ? 1.435 -18.697 -7.398 1.00 80.62 519 THR A O 1
ATOM 4000 N N . ALA A 1 520 ? 3.229 -18.698 -8.763 1.00 67.88 520 ALA A N 1
ATOM 4001 C CA . ALA A 1 520 ? 2.573 -19.497 -9.806 1.00 67.88 520 ALA A CA 1
ATOM 4002 C C . ALA A 1 520 ? 2.059 -20.842 -9.250 1.00 67.88 520 ALA A C 1
ATOM 4004 O O . ALA A 1 520 ? 0.927 -21.223 -9.509 1.00 67.88 520 ALA A O 1
ATOM 4005 N N . ILE A 1 521 ? 2.833 -21.466 -8.358 1.00 65.38 521 ILE A N 1
ATOM 4006 C CA . ILE A 1 521 ? 2.485 -22.730 -7.697 1.00 65.38 521 ILE A CA 1
ATOM 4007 C C . ILE A 1 521 ? 1.257 -22.570 -6.785 1.00 65.38 521 ILE A C 1
ATOM 4009 O O . ILE A 1 521 ? 0.324 -23.361 -6.845 1.00 65.38 521 ILE A O 1
ATOM 4013 N N . ASN A 1 522 ? 1.220 -21.531 -5.944 1.00 72.94 522 ASN A N 1
ATOM 4014 C CA . ASN A 1 522 ? 0.174 -21.386 -4.922 1.00 72.94 522 ASN A CA 1
ATOM 4015 C C . ASN A 1 522 ? -1.196 -20.993 -5.492 1.00 72.94 522 ASN A C 1
ATOM 4017 O O . ASN A 1 522 ? -2.206 -21.112 -4.800 1.00 72.94 522 ASN A O 1
ATOM 4021 N N . ILE A 1 523 ? -1.235 -20.465 -6.716 1.00 71.38 523 ILE A N 1
ATOM 4022 C CA . ILE A 1 523 ? -2.478 -20.066 -7.391 1.00 71.38 523 ILE A CA 1
ATOM 4023 C C . ILE A 1 523 ? -3.004 -21.144 -8.341 1.00 71.38 523 ILE A C 1
ATOM 4025 O O . ILE A 1 523 ? -4.034 -20.945 -8.990 1.00 71.38 523 ILE A O 1
ATOM 4029 N N . GLU A 1 524 ? -2.311 -22.278 -8.411 1.00 68.25 524 GLU A N 1
ATOM 4030 C CA . GLU A 1 524 ? -2.677 -23.445 -9.197 1.00 68.25 524 GLU A CA 1
ATOM 4031 C C . GLU A 1 524 ? -3.245 -24.518 -8.263 1.00 68.25 524 GLU A C 1
ATOM 4033 O O . GLU A 1 524 ? -2.713 -24.817 -7.199 1.00 68.25 524 GLU A O 1
ATOM 4038 N N . GLY A 1 525 ? -4.417 -25.051 -8.616 1.00 50.84 525 GLY A N 1
ATOM 4039 C CA . GLY A 1 525 ? -5.242 -25.866 -7.717 1.00 50.84 525 GLY A CA 1
ATOM 4040 C C . GLY A 1 525 ? -4.721 -27.278 -7.418 1.00 50.84 525 GLY A C 1
ATOM 4041 O O . GLY A 1 525 ? -5.469 -28.058 -6.830 1.00 50.84 525 GLY A O 1
ATOM 4042 N N . SER A 1 526 ? -3.498 -27.626 -7.825 1.00 45.09 526 SER A N 1
ATOM 4043 C CA . SER A 1 526 ? -2.874 -28.922 -7.553 1.00 45.09 526 SER A CA 1
ATOM 4044 C C . SER A 1 526 ? -1.347 -28.782 -7.451 1.00 45.09 526 SER A C 1
ATOM 4046 O O . SER A 1 526 ? -0.728 -28.373 -8.430 1.00 45.09 526 SER A O 1
ATOM 4048 N N . PRO A 1 527 ? -0.718 -29.161 -6.322 1.00 47.09 527 PRO A N 1
ATOM 4049 C CA . PRO A 1 527 ? 0.742 -29.211 -6.182 1.00 47.09 527 PRO A CA 1
ATOM 4050 C C . PRO A 1 527 ? 1.429 -30.207 -7.133 1.00 47.09 527 PRO A C 1
ATOM 4052 O O . PRO A 1 527 ? 2.647 -30.155 -7.282 1.00 47.09 527 PRO A O 1
ATOM 4055 N N . ASP A 1 528 ? 0.660 -31.125 -7.732 1.00 48.28 528 ASP A N 1
ATOM 4056 C CA . ASP A 1 528 ? 1.169 -32.238 -8.544 1.00 48.28 528 ASP A CA 1
ATOM 4057 C C . ASP A 1 528 ? 1.349 -31.884 -10.034 1.00 48.28 528 ASP A C 1
ATOM 4059 O O . ASP A 1 528 ? 1.980 -32.639 -10.776 1.00 48.28 528 ASP A O 1
ATOM 4063 N N . ASP A 1 529 ? 0.818 -30.746 -10.489 1.00 50.69 529 ASP A N 1
ATOM 4064 C CA . ASP A 1 529 ? 0.988 -30.284 -11.866 1.00 50.69 529 ASP A CA 1
ATOM 4065 C C . ASP A 1 529 ? 2.195 -29.334 -11.939 1.00 50.69 529 ASP A C 1
ATOM 4067 O O . ASP A 1 529 ? 2.080 -28.135 -11.725 1.00 50.69 529 ASP A O 1
ATOM 4071 N N . GLU A 1 530 ? 3.378 -29.850 -12.296 1.00 51.09 530 GLU A N 1
ATOM 4072 C CA . GLU A 1 530 ? 4.609 -29.055 -12.531 1.00 51.09 530 GLU A CA 1
ATOM 4073 C C . GLU A 1 530 ? 4.499 -28.037 -13.696 1.00 51.09 530 GLU A C 1
ATOM 4075 O O . GLU A 1 530 ? 5.502 -27.473 -14.146 1.00 51.09 530 GLU A O 1
ATOM 4080 N N . LYS A 1 531 ? 3.304 -27.823 -14.256 1.00 58.44 531 LYS A N 1
ATOM 4081 C CA . LYS A 1 531 ? 3.081 -26.985 -15.433 1.00 58.44 531 LYS A CA 1
ATOM 4082 C C . LYS A 1 531 ? 2.186 -25.811 -15.086 1.00 58.44 531 LYS A C 1
ATOM 4084 O O . LYS A 1 531 ? 0.993 -26.005 -14.884 1.00 58.44 531 LYS A O 1
ATOM 4089 N N . ASP A 1 532 ? 2.774 -24.620 -15.194 1.00 69.81 532 ASP A N 1
ATOM 4090 C CA . ASP A 1 532 ? 2.065 -23.344 -15.154 1.00 69.81 532 ASP A CA 1
ATOM 4091 C C . ASP A 1 532 ? 0.768 -23.415 -15.980 1.00 69.81 532 ASP A C 1
ATOM 4093 O O . ASP A 1 532 ? 0.813 -23.597 -17.204 1.00 69.81 532 ASP A O 1
ATOM 4097 N N . ILE A 1 533 ? -0.385 -23.244 -15.335 1.00 78.44 533 ILE A N 1
ATOM 4098 C CA . ILE A 1 533 ? -1.682 -23.160 -16.005 1.00 78.44 533 ILE A CA 1
ATOM 4099 C C . ILE A 1 533 ? -1.747 -21.793 -16.694 1.00 78.44 533 ILE A C 1
ATOM 4101 O O . ILE A 1 533 ? -1.829 -20.770 -15.996 1.00 78.44 533 ILE A O 1
ATOM 4105 N N . PRO A 1 534 ? -1.784 -21.732 -18.041 1.00 82.69 534 PRO A N 1
ATOM 4106 C CA . PRO A 1 534 ? -1.761 -20.462 -18.749 1.00 82.69 534 PRO A CA 1
ATOM 4107 C C . PRO A 1 534 ? -2.911 -19.543 -18.328 1.00 82.69 534 PRO A C 1
ATOM 4109 O O . PRO A 1 534 ? -4.019 -19.981 -17.998 1.00 82.69 534 PRO A O 1
ATOM 4112 N N . LEU A 1 535 ? -2.634 -18.246 -18.337 1.00 81.81 535 LEU A N 1
ATOM 4113 C CA . LEU A 1 535 ? -3.613 -17.184 -18.138 1.00 81.81 535 LEU A CA 1
ATOM 4114 C C . LEU A 1 535 ? -4.553 -17.087 -19.343 1.00 81.81 535 LEU A C 1
ATOM 4116 O O . LEU A 1 535 ? -4.287 -17.646 -20.410 1.00 81.81 535 LEU A O 1
ATOM 4120 N N . SER A 1 536 ? -5.631 -16.314 -19.222 1.00 77.44 536 SER A N 1
ATOM 4121 C CA . SER A 1 536 ? -6.581 -16.073 -20.322 1.00 77.44 536 SER A CA 1
ATOM 4122 C C . SER A 1 536 ? -5.927 -15.430 -21.552 1.00 77.44 536 SER A C 1
ATOM 4124 O O . SER A 1 536 ? -6.434 -15.551 -22.674 1.00 77.44 536 SER A O 1
ATOM 4126 N N . SER A 1 537 ? -4.790 -14.760 -21.349 1.00 74.69 537 SER A N 1
ATOM 4127 C CA . SER A 1 537 ? -3.933 -14.202 -22.396 1.00 74.69 537 SER A CA 1
ATOM 4128 C C . SER A 1 537 ? -3.103 -15.257 -23.145 1.00 74.69 537 SER A C 1
ATOM 4130 O O . SER A 1 537 ? -2.555 -14.956 -24.203 1.00 74.69 537 SER A O 1
ATOM 4132 N N . GLY A 1 538 ? -2.998 -16.477 -22.612 1.00 78.44 538 GLY A N 1
ATOM 4133 C CA . GLY A 1 538 ? -2.100 -17.537 -23.075 1.00 78.44 538 GLY A CA 1
ATOM 4134 C C . GLY A 1 538 ? -0.683 -17.462 -22.493 1.00 78.44 538 GLY A C 1
ATOM 4135 O O . GLY A 1 538 ? 0.127 -18.337 -22.788 1.00 78.44 538 GLY A O 1
ATOM 4136 N N . ARG A 1 539 ? -0.365 -16.443 -21.680 1.00 83.25 539 ARG A N 1
ATOM 4137 C CA . ARG A 1 539 ? 0.928 -16.314 -20.985 1.00 83.25 539 ARG A CA 1
ATOM 4138 C C . ARG A 1 539 ? 0.963 -17.166 -19.718 1.00 83.25 539 ARG A C 1
ATOM 4140 O O . ARG A 1 539 ? -0.068 -17.380 -19.088 1.00 83.25 539 ARG A O 1
ATOM 4147 N N . ASN A 1 540 ? 2.153 -17.591 -19.305 1.00 84.56 540 ASN A N 1
ATOM 4148 C CA . ASN A 1 540 ? 2.328 -18.291 -18.033 1.00 84.56 540 ASN A CA 1
ATOM 4149 C C . ASN A 1 540 ? 2.411 -17.292 -16.865 1.00 84.56 540 ASN A C 1
ATOM 4151 O O . ASN A 1 540 ? 3.112 -16.281 -16.997 1.00 84.56 540 ASN A O 1
ATOM 4155 N N . PRO A 1 541 ? 1.775 -17.572 -15.710 1.00 85.00 541 PRO A N 1
ATOM 4156 C CA . PRO A 1 541 ? 1.881 -16.723 -14.525 1.00 85.00 541 PRO A CA 1
ATOM 4157 C C . PRO A 1 541 ? 3.327 -16.499 -14.067 1.00 85.00 541 PRO A C 1
ATOM 4159 O O . PRO A 1 541 ? 3.688 -15.384 -13.696 1.00 85.00 541 PRO A O 1
ATOM 4162 N N . SER A 1 542 ? 4.176 -17.531 -14.135 1.00 81.44 542 SER A N 1
ATOM 4163 C CA . SER A 1 542 ? 5.588 -17.442 -13.744 1.00 81.44 542 SER A CA 1
ATOM 4164 C C . SER A 1 542 ? 6.387 -16.442 -14.588 1.00 81.44 542 SER A C 1
ATOM 4166 O O . SER A 1 542 ? 7.253 -15.749 -14.053 1.00 81.44 542 SER A O 1
ATOM 4168 N N . GLU A 1 543 ? 6.082 -16.330 -15.886 1.00 79.31 543 GLU A N 1
ATOM 4169 C CA . GLU A 1 543 ? 6.699 -15.354 -16.787 1.00 79.31 543 GLU A CA 1
ATOM 4170 C C . GLU A 1 543 ? 6.216 -13.942 -16.472 1.00 79.31 543 GLU A C 1
ATOM 4172 O O . GLU A 1 543 ? 7.019 -13.021 -16.373 1.00 79.31 543 GLU A O 1
ATOM 4177 N N . VAL A 1 544 ? 4.916 -13.774 -16.237 1.00 82.56 544 VAL A N 1
ATOM 4178 C CA . VAL A 1 544 ? 4.336 -12.478 -15.869 1.00 82.56 544 VAL A CA 1
ATOM 4179 C C . VAL A 1 544 ? 4.939 -11.950 -14.566 1.00 82.56 544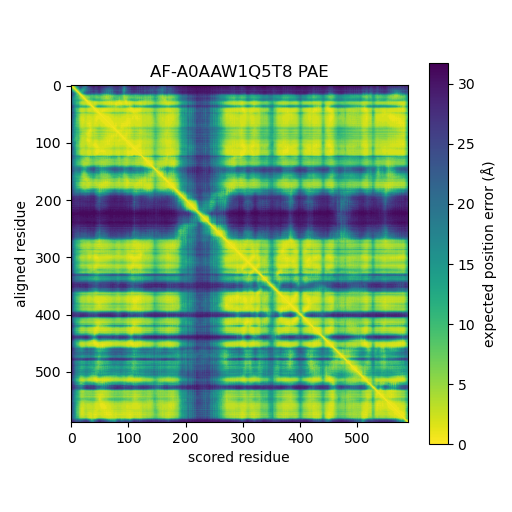 VAL A C 1
ATOM 4181 O O . VAL A 1 544 ? 5.329 -10.787 -14.485 1.00 82.56 544 VAL A O 1
ATOM 4184 N N . LEU A 1 545 ? 5.073 -12.809 -13.553 1.00 83.19 545 LEU A N 1
ATOM 4185 C CA . LEU A 1 545 ? 5.576 -12.431 -12.231 1.00 83.19 545 LEU A CA 1
ATOM 4186 C C . LEU A 1 545 ? 7.061 -12.031 -12.218 1.00 83.19 545 LEU A C 1
ATOM 4188 O O . LEU A 1 545 ? 7.487 -11.391 -11.251 1.00 83.19 545 LEU A O 1
ATOM 4192 N N . LYS A 1 546 ? 7.829 -12.332 -13.279 1.00 76.50 546 LYS A N 1
ATOM 4193 C CA . LYS A 1 546 ? 9.216 -11.853 -13.449 1.00 76.50 546 LYS A CA 1
ATOM 4194 C C . LYS A 1 546 ? 9.298 -10.356 -13.724 1.00 76.50 546 LYS A C 1
ATOM 4196 O O . LYS A 1 546 ? 10.352 -9.765 -13.528 1.00 76.50 546 LYS A O 1
ATOM 4201 N N . HIS A 1 547 ? 8.223 -9.740 -14.204 1.00 75.94 547 HIS A N 1
ATOM 4202 C CA . HIS A 1 547 ? 8.246 -8.354 -14.645 1.00 75.94 547 HIS A CA 1
ATOM 4203 C C . HIS A 1 547 ? 7.570 -7.445 -13.618 1.00 75.94 547 HIS A C 1
ATOM 4205 O O . HIS A 1 547 ? 6.367 -7.536 -13.375 1.00 75.94 547 HIS A O 1
ATOM 4211 N N . MET A 1 548 ? 8.350 -6.542 -13.017 1.00 75.12 548 MET A N 1
ATOM 4212 C CA . MET A 1 548 ? 7.844 -5.568 -12.040 1.00 75.12 548 MET A CA 1
ATOM 4213 C C . MET A 1 548 ? 7.454 -4.225 -12.663 1.00 75.12 548 MET A C 1
ATOM 4215 O O . MET A 1 548 ? 6.854 -3.394 -11.992 1.00 75.12 548 MET A O 1
ATOM 4219 N N . ASP A 1 549 ? 7.769 -3.981 -13.931 1.00 73.50 549 ASP A N 1
ATOM 4220 C CA . ASP A 1 549 ? 7.695 -2.642 -14.517 1.00 73.50 549 ASP A CA 1
ATOM 4221 C C . ASP A 1 549 ? 7.078 -2.599 -15.923 1.00 73.50 549 ASP A C 1
ATOM 4223 O O . ASP A 1 549 ? 7.133 -1.573 -16.599 1.00 73.50 549 ASP A O 1
ATOM 4227 N N . ASP A 1 550 ? 6.485 -3.704 -16.375 1.00 76.31 550 ASP A N 1
ATOM 4228 C CA . ASP A 1 550 ? 5.867 -3.800 -17.694 1.00 76.31 550 ASP A CA 1
ATOM 4229 C C . ASP A 1 550 ? 4.335 -3.747 -17.589 1.00 76.31 550 ASP A C 1
ATOM 4231 O O . ASP A 1 550 ? 3.666 -4.699 -17.179 1.00 76.31 550 ASP A O 1
ATOM 4235 N N . SER A 1 551 ? 3.771 -2.605 -17.988 1.00 74.50 551 SER A N 1
ATOM 4236 C CA . SER A 1 551 ? 2.328 -2.347 -17.993 1.00 74.50 551 SER A CA 1
ATOM 4237 C C . SER A 1 551 ? 1.547 -3.198 -19.003 1.00 74.50 551 SER A C 1
ATOM 4239 O O . SER A 1 551 ? 0.321 -3.250 -18.947 1.00 74.50 551 SER A O 1
ATOM 4241 N N . THR A 1 552 ? 2.203 -3.930 -19.911 1.00 76.62 552 THR A N 1
ATOM 4242 C CA . THR A 1 552 ? 1.510 -4.856 -20.826 1.00 76.62 552 THR A CA 1
ATOM 4243 C C . THR A 1 552 ? 0.996 -6.123 -20.131 1.00 76.62 552 THR A C 1
ATOM 4245 O O . THR A 1 552 ? 0.191 -6.864 -20.709 1.00 76.62 552 THR A O 1
ATOM 4248 N N . PHE A 1 553 ? 1.438 -6.375 -18.894 1.00 79.94 553 PHE A N 1
ATOM 4249 C CA . PHE A 1 553 ? 0.967 -7.473 -18.043 1.00 79.94 553 PHE A CA 1
ATOM 4250 C C . PHE A 1 553 ? -0.171 -7.079 -17.101 1.00 79.94 553 PHE A C 1
ATOM 4252 O O . PHE A 1 553 ? -0.594 -7.878 -16.271 1.00 79.94 553 PHE A O 1
ATOM 4259 N N . THR A 1 554 ? -0.684 -5.855 -17.201 1.00 81.62 554 THR A N 1
ATOM 4260 C CA . THR A 1 554 ? -1.725 -5.351 -16.305 1.00 81.62 554 THR A CA 1
ATOM 4261 C C . THR A 1 554 ? -2.914 -6.310 -16.158 1.00 81.62 554 THR A C 1
ATOM 4263 O O . THR A 1 554 ? -3.320 -6.596 -15.036 1.00 81.62 554 THR A O 1
ATOM 4266 N N . TRP A 1 555 ? -3.442 -6.851 -17.259 1.00 80.50 555 TRP A N 1
ATOM 4267 C CA . TRP A 1 555 ? -4.573 -7.787 -17.214 1.00 80.50 555 TRP A CA 1
ATOM 4268 C C . TRP A 1 555 ? -4.212 -9.134 -16.590 1.00 80.50 555 TRP A C 1
ATOM 4270 O O . TRP A 1 555 ? -4.984 -9.681 -15.806 1.00 80.50 555 TRP A O 1
ATOM 4280 N N . ASP A 1 556 ? -3.015 -9.635 -16.878 1.00 84.00 556 ASP A N 1
ATOM 4281 C CA . ASP A 1 556 ? -2.509 -10.878 -16.303 1.00 84.00 556 ASP A CA 1
ATOM 4282 C C . ASP A 1 556 ? -2.355 -10.777 -14.792 1.00 84.00 556 ASP A C 1
ATOM 4284 O O . ASP A 1 556 ? -2.717 -11.699 -14.073 1.00 84.00 556 ASP A O 1
ATOM 4288 N N . LEU A 1 557 ? -1.853 -9.645 -14.297 1.00 87.38 557 LEU A N 1
ATOM 4289 C CA . LEU A 1 557 ? -1.661 -9.408 -12.866 1.00 87.38 557 LEU A CA 1
ATOM 4290 C C . LEU A 1 557 ? -2.986 -9.356 -12.108 1.00 87.38 557 LEU A C 1
ATOM 4292 O O . LEU A 1 557 ? -3.057 -9.780 -10.957 1.00 87.38 557 LEU A O 1
ATOM 4296 N N . LEU A 1 558 ? -4.043 -8.882 -12.761 1.00 86.00 558 LEU A N 1
ATOM 4297 C CA . LEU A 1 558 ? -5.391 -8.898 -12.207 1.00 86.00 558 LEU A CA 1
ATOM 4298 C C . LEU A 1 558 ? -5.955 -10.317 -12.162 1.00 86.00 558 LEU A C 1
ATOM 4300 O O . LEU A 1 558 ? -6.480 -10.721 -11.129 1.00 86.00 558 LEU A O 1
ATOM 4304 N N . GLU A 1 559 ? -5.789 -11.100 -13.232 1.00 85.44 559 GLU A N 1
ATOM 4305 C CA . GLU A 1 559 ? -6.164 -12.518 -13.224 1.00 85.44 559 GLU A CA 1
ATOM 4306 C C . GLU A 1 559 ? -5.373 -13.303 -12.164 1.00 85.44 559 GLU A C 1
ATOM 4308 O O . GLU A 1 559 ? -5.946 -14.110 -11.435 1.00 85.44 559 GLU A O 1
ATOM 4313 N N . ILE A 1 560 ? -4.075 -13.033 -12.018 1.00 88.81 560 ILE A N 1
ATOM 4314 C CA . ILE A 1 560 ? -3.237 -13.608 -10.960 1.00 88.81 560 ILE A CA 1
ATOM 4315 C C . ILE A 1 560 ? -3.781 -13.228 -9.576 1.00 88.81 560 ILE A C 1
ATOM 4317 O O . ILE A 1 560 ? -3.882 -14.096 -8.711 1.00 88.81 560 ILE A O 1
ATOM 4321 N N . GLY A 1 561 ? -4.182 -11.969 -9.369 1.00 90.12 561 GLY A N 1
ATOM 4322 C CA . GLY A 1 561 ? -4.842 -11.521 -8.140 1.00 90.12 561 GLY A CA 1
ATOM 4323 C C . GLY A 1 561 ? -6.147 -12.271 -7.857 1.00 90.12 561 GLY A C 1
ATOM 4324 O O . GLY A 1 561 ? -6.376 -12.708 -6.731 1.00 90.12 561 GLY A O 1
ATOM 4325 N N . GLU A 1 562 ? -6.973 -12.502 -8.878 1.00 87.06 562 GLU A N 1
ATOM 4326 C CA . GLU A 1 562 ? -8.207 -13.291 -8.765 1.00 87.06 562 GLU A CA 1
ATOM 4327 C C . GLU A 1 562 ? -7.928 -14.749 -8.381 1.00 87.06 562 GLU A C 1
ATOM 4329 O O . GLU A 1 562 ? -8.576 -15.295 -7.485 1.00 87.06 562 GLU A O 1
ATOM 4334 N N . ARG A 1 563 ? -6.931 -15.385 -9.007 1.00 88.19 563 ARG A N 1
ATOM 4335 C CA . ARG A 1 563 ? -6.517 -16.748 -8.641 1.00 88.19 563 ARG A CA 1
ATOM 4336 C C . ARG A 1 563 ? -5.943 -16.797 -7.219 1.00 88.19 563 ARG A C 1
ATOM 4338 O O . ARG A 1 563 ? -6.256 -17.720 -6.469 1.00 88.19 563 ARG A O 1
ATOM 4345 N N . ALA A 1 564 ? -5.186 -15.779 -6.804 1.00 90.12 564 ALA A N 1
ATOM 4346 C CA . ALA A 1 564 ? -4.675 -15.658 -5.438 1.00 90.12 564 ALA A CA 1
ATOM 4347 C C . ALA A 1 564 ? -5.803 -15.550 -4.405 1.00 90.12 564 ALA A C 1
ATOM 4349 O O . ALA A 1 564 ? -5.751 -16.204 -3.361 1.00 90.12 564 ALA A O 1
ATOM 4350 N N . VAL A 1 565 ? -6.853 -14.784 -4.707 1.00 90.25 565 VAL A N 1
ATOM 4351 C CA . VAL A 1 565 ? -8.060 -14.724 -3.877 1.00 90.25 565 VAL A CA 1
ATOM 4352 C C . VAL A 1 565 ? -8.752 -16.079 -3.832 1.00 90.25 565 VAL A C 1
ATOM 4354 O O . VAL A 1 565 ? -9.118 -16.521 -2.750 1.00 90.25 565 VAL A O 1
ATOM 4357 N N . GLN A 1 566 ? -8.917 -16.769 -4.962 1.00 87.88 566 GLN A N 1
ATOM 4358 C CA . GLN A 1 566 ? -9.543 -18.096 -4.987 1.00 87.88 566 GLN A CA 1
ATOM 4359 C C . GLN A 1 566 ? -8.803 -19.104 -4.107 1.00 87.88 566 GLN A C 1
ATOM 4361 O O . GLN A 1 566 ? -9.450 -19.826 -3.349 1.00 87.88 566 GLN A O 1
ATOM 4366 N N . ALA A 1 567 ? -7.471 -19.103 -4.154 1.00 87.19 567 ALA A N 1
ATOM 4367 C CA . ALA A 1 567 ? -6.640 -19.966 -3.323 1.00 87.19 567 ALA A CA 1
ATOM 4368 C C . ALA A 1 567 ? -6.727 -19.619 -1.823 1.00 87.19 567 ALA A C 1
ATOM 4370 O O . ALA A 1 567 ? -6.680 -20.510 -0.978 1.00 87.19 567 ALA A O 1
ATOM 4371 N N . ASN A 1 568 ? -6.895 -18.336 -1.478 1.00 90.31 568 ASN A N 1
ATOM 4372 C CA . ASN A 1 568 ? -6.793 -17.845 -0.098 1.00 90.31 568 ASN A CA 1
ATOM 4373 C C . ASN A 1 568 ? -8.121 -17.355 0.507 1.00 90.31 568 ASN A C 1
ATOM 4375 O O . ASN A 1 568 ? -8.129 -16.842 1.626 1.00 90.31 568 ASN A O 1
ATOM 4379 N N . TRP A 1 569 ? -9.254 -17.508 -0.185 1.00 91.25 569 TRP A N 1
ATOM 4380 C CA . TRP A 1 569 ? -10.528 -16.894 0.211 1.00 91.25 569 TRP A CA 1
ATOM 4381 C C . TRP A 1 569 ? -10.961 -17.281 1.623 1.00 91.25 569 TRP A C 1
ATOM 4383 O O . TRP A 1 569 ? -11.352 -16.423 2.412 1.00 91.25 569 TRP A O 1
ATOM 4393 N N . THR A 1 570 ? -10.837 -18.565 1.964 1.00 90.12 570 THR A N 1
ATOM 4394 C CA . THR A 1 570 ? -11.205 -19.064 3.295 1.00 90.12 570 THR A CA 1
ATOM 4395 C C . THR A 1 570 ? -10.373 -18.395 4.392 1.00 90.12 570 THR A C 1
ATOM 4397 O O . THR A 1 570 ? -10.904 -18.079 5.452 1.00 90.12 570 THR A O 1
ATOM 4400 N N . LEU A 1 571 ? -9.092 -18.125 4.127 1.00 90.69 571 LEU A N 1
ATOM 4401 C CA . LEU A 1 571 ? -8.188 -17.465 5.065 1.00 90.69 571 LEU A CA 1
ATOM 4402 C C . LEU A 1 571 ? -8.501 -15.966 5.198 1.00 90.69 571 LEU A C 1
ATOM 4404 O O . LEU A 1 571 ? -8.556 -15.458 6.316 1.00 90.69 571 LEU A O 1
ATOM 4408 N N . ILE A 1 572 ? -8.768 -15.280 4.079 1.00 93.19 572 ILE A N 1
ATOM 4409 C CA . ILE A 1 572 ? -9.189 -13.866 4.053 1.00 93.19 572 ILE A CA 1
ATOM 4410 C C . ILE A 1 572 ? -10.471 -13.683 4.873 1.00 93.19 572 ILE A C 1
ATOM 4412 O O . ILE A 1 572 ? -10.533 -12.853 5.780 1.00 93.19 572 ILE A O 1
ATOM 4416 N N . ASP A 1 573 ? -11.489 -14.489 4.581 1.00 92.31 573 ASP A N 1
ATOM 4417 C CA . ASP A 1 573 ? -12.791 -14.421 5.238 1.00 92.31 573 ASP A CA 1
ATOM 4418 C C . ASP A 1 573 ? -12.711 -14.814 6.726 1.00 92.31 573 ASP A C 1
ATOM 4420 O O . ASP A 1 573 ? -13.345 -14.187 7.580 1.00 92.31 573 ASP A O 1
ATOM 4424 N N . ALA A 1 574 ? -11.871 -15.797 7.073 1.00 91.94 574 ALA A N 1
ATOM 4425 C CA . ALA A 1 574 ? -11.596 -16.153 8.463 1.00 91.94 574 ALA A CA 1
ATOM 4426 C C . ALA A 1 574 ? -10.890 -15.022 9.227 1.00 91.94 574 ALA A C 1
ATOM 4428 O O . ALA A 1 574 ? -11.278 -14.737 10.359 1.00 91.94 574 ALA A O 1
ATOM 4429 N N . PHE A 1 575 ? -9.912 -14.337 8.622 1.00 93.44 575 PHE A N 1
ATOM 4430 C CA . PHE A 1 575 ? -9.243 -13.187 9.239 1.00 93.44 575 PHE A CA 1
ATOM 4431 C C . PHE A 1 575 ? -10.246 -12.082 9.597 1.00 93.44 575 PHE A C 1
ATOM 4433 O O . PHE A 1 575 ? -10.223 -11.563 10.716 1.00 93.44 575 PHE A O 1
ATOM 4440 N N . VAL A 1 576 ? -11.167 -11.753 8.683 1.00 93.81 576 VAL A N 1
ATOM 4441 C CA . VAL A 1 576 ? -12.216 -10.747 8.924 1.00 93.81 576 VAL A CA 1
ATOM 4442 C C . VAL A 1 576 ? -13.109 -11.162 10.091 1.00 93.81 576 VAL A C 1
ATOM 4444 O O . VAL A 1 576 ? -13.302 -10.388 11.030 1.00 93.81 576 VAL A O 1
ATOM 4447 N N . LYS A 1 577 ? -13.630 -12.392 10.062 1.00 90.94 577 LYS A N 1
ATOM 4448 C CA . LYS A 1 577 ? -14.548 -12.905 11.090 1.00 90.94 577 LYS A CA 1
ATOM 4449 C C . LYS A 1 577 ? -13.888 -13.088 12.451 1.00 90.94 577 LYS A C 1
ATOM 4451 O O . LYS A 1 577 ? -14.579 -13.022 13.456 1.00 90.94 577 LYS A O 1
ATOM 4456 N N . HIS A 1 578 ? -12.586 -13.345 12.498 1.00 89.44 578 HIS A N 1
ATOM 4457 C CA . HIS A 1 578 ? -11.881 -13.583 13.752 1.00 89.44 578 HIS A CA 1
ATOM 4458 C C . HIS A 1 578 ? -11.355 -12.289 14.377 1.00 89.44 578 HIS A C 1
ATOM 4460 O O . HIS A 1 578 ? -11.471 -12.100 15.583 1.00 89.44 578 HIS A O 1
ATOM 4466 N N . ASN A 1 579 ? -10.798 -11.383 13.569 1.00 91.06 579 ASN A N 1
ATOM 4467 C CA . ASN A 1 579 ? -10.042 -10.241 14.090 1.00 91.06 579 ASN A CA 1
ATOM 4468 C C . ASN A 1 579 ? -10.755 -8.895 13.920 1.00 91.06 579 ASN A C 1
ATOM 4470 O O . ASN A 1 579 ? -10.541 -7.989 14.723 1.00 91.06 579 ASN A O 1
ATOM 4474 N N . LEU A 1 580 ? -11.592 -8.739 12.887 1.00 91.94 580 LEU A N 1
ATOM 4475 C CA . LEU A 1 580 ? -12.292 -7.475 12.617 1.00 91.94 580 LEU A CA 1
ATOM 4476 C C . LEU A 1 580 ? -13.726 -7.480 13.160 1.00 91.94 580 LEU A C 1
ATOM 4478 O O . LEU A 1 580 ? -14.180 -6.464 13.687 1.00 91.94 580 LEU A O 1
ATOM 4482 N N . PHE A 1 581 ? -14.410 -8.623 13.051 1.00 90.88 581 PHE A N 1
ATOM 4483 C CA . PHE A 1 581 ? -15.785 -8.845 13.511 1.00 90.88 581 PHE A CA 1
ATOM 4484 C C . PHE A 1 581 ? -15.924 -10.173 14.279 1.00 90.88 581 PHE A C 1
ATOM 4486 O O . PHE A 1 581 ? -16.674 -11.046 13.834 1.00 90.88 581 PHE A O 1
ATOM 4493 N N . PRO A 1 582 ? -15.219 -10.342 15.418 1.00 84.50 582 PRO A N 1
ATOM 4494 C CA . PRO A 1 582 ? -15.330 -11.545 16.243 1.00 84.50 582 PRO A CA 1
ATOM 4495 C C . PRO A 1 582 ? -16.779 -11.784 16.683 1.00 84.50 582 PRO A C 1
ATOM 4497 O O . PRO A 1 582 ? -17.468 -10.859 17.123 1.00 84.50 582 PRO A O 1
ATOM 4500 N N . GLY A 1 583 ? -17.243 -13.032 16.574 1.00 70.31 583 GLY A N 1
ATOM 4501 C CA . GLY A 1 583 ? -18.534 -13.449 17.126 1.00 70.31 583 GLY A CA 1
ATOM 4502 C C . GLY A 1 583 ? -18.549 -13.393 18.659 1.00 70.31 583 GLY A C 1
ATOM 4503 O O . GLY A 1 583 ? -17.500 -13.455 19.300 1.00 70.31 583 GLY A O 1
ATOM 4504 N N . GLU A 1 584 ? -19.738 -13.293 19.261 1.00 56.22 584 GLU A N 1
ATOM 4505 C CA . GLU A 1 584 ? -19.886 -13.418 20.717 1.00 56.22 584 GLU A CA 1
ATOM 4506 C C . GLU A 1 584 ? -19.461 -14.833 21.150 1.00 56.22 584 GLU A C 1
ATOM 4508 O O . GLU A 1 584 ? -20.122 -15.808 20.802 1.00 56.22 584 GLU A O 1
ATOM 4513 N N . GLY A 1 585 ? -18.325 -14.945 21.849 1.00 50.59 585 GLY A N 1
ATOM 4514 C CA . GLY A 1 585 ? -17.777 -16.217 22.345 1.00 50.59 585 GLY A CA 1
ATOM 4515 C C . GLY A 1 585 ? -16.357 -16.573 21.882 1.00 50.59 585 GLY A C 1
ATOM 4516 O O . GLY A 1 585 ? -15.798 -17.528 22.403 1.00 50.59 585 GLY A O 1
ATOM 4517 N N . ASN A 1 586 ? -15.745 -15.808 20.970 1.00 44.56 586 ASN A N 1
ATOM 4518 C CA . ASN A 1 58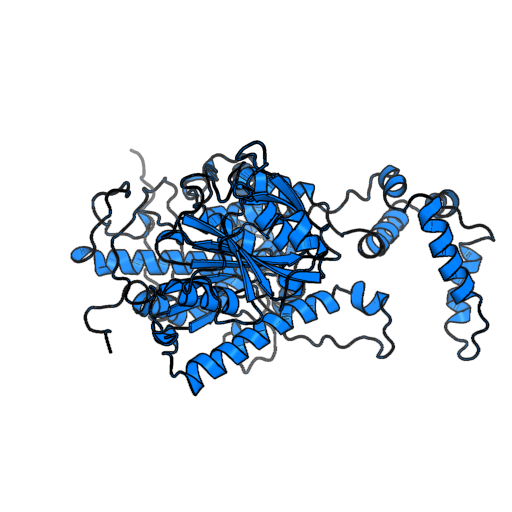6 ? -14.366 -16.036 20.491 1.00 44.56 586 ASN A CA 1
ATOM 4519 C C . ASN A 1 586 ? -13.278 -15.369 21.370 1.00 44.56 586 ASN A C 1
ATOM 4521 O O . ASN A 1 586 ? -12.231 -14.971 20.871 1.00 44.56 586 ASN A O 1
ATOM 4525 N N . GLU A 1 587 ? -13.525 -15.203 22.673 1.00 35.69 587 GLU A N 1
ATOM 4526 C CA . GLU A 1 587 ? -12.581 -14.560 23.611 1.00 35.69 587 GLU A CA 1
ATOM 4527 C C . GLU A 1 587 ? -11.517 -15.519 24.189 1.00 35.69 587 GLU A C 1
ATOM 4529 O O . GLU A 1 587 ? -10.787 -15.127 25.098 1.00 35.69 587 GLU A O 1
ATOM 4534 N N . SER A 1 588 ? -11.416 -16.760 23.693 1.00 29.73 588 SER A N 1
ATOM 4535 C CA . SER A 1 588 ? -10.485 -17.780 24.208 1.00 29.73 588 SER A CA 1
ATOM 4536 C C . SER A 1 588 ? -9.240 -17.964 23.352 1.00 29.73 588 SER A C 1
ATOM 4538 O O . SER A 1 588 ? -9.424 -18.376 22.181 1.00 29.73 588 SER A O 1
#